Protein 5K9H (pdb70)

InterPro domains:
  IPR000421 Coagulation factor 5/8, C-terminal domain [PF00754] (444-526)
  IPR000933 Glycoside hydrolase, family 29 [PTHR10030] (2-418)
  IPR000933 Glycoside hydrolase, family 29 [SM00812] (6-312)
  IPR008979 Galactose-binding-like domain superfamily [SSF49785] (318-402)
  IPR008979 Galactose-binding-like domain superfamily [SSF49785] (441-528)
  IPR017853 Glycoside hydrolase superfamily [SSF51445] (1-301)
  IPR057739 Glycoside hydrolase family 29, N-terminal [PF01120] (7-293)

Solvent-accessible surface area: 22220 Å² total; per-residue (Å²): 92,69,12,46,30,67,10,81,102,42,12,20,75,3,1,91,13,26,8,0,0,2,0,7,0,1,0,0,4,48,51,77,98,61,111,1,69,0,80,24,74,26,109,65,0,89,12,100,44,31,51,3,89,25,0,0,102,9,0,94,78,0,9,5,102,0,0,0,0,0,0,0,7,2,0,1,0,0,1,4,50,0,78,110,20,131,23,0,0,85,72,4,47,17,116,124,12,174,4,21,0,0,98,48,0,13,77,7,1,101,85,19,66,14,76,10,0,0,0,0,0,2,1,1,17,22,31,86,20,1,29,58,106,63,0,4,55,17,5,35,51,0,0,117,24,0,3,78,74,17,50,123,2,18,0,0,9,0,27,34,39,62,36,15,60,0,77,2,37,40,50,84,84,107,49,105,44,78,89,95,82,27,18,84,5,87,108,1,25,63,21,0,105,102,47,11,86,79,1,7,0,5,11,36,35,23,48,35,8,26,1,4,57,0,9,32,82,55,2,39,0,0,45,32,0,12,0,1,2,60,110,108,59,86,47,103,130,109,46,14,14,47,7,43,65,93,4,90,26,15,3,0,0,0,0,2,1,3,0,1,76,6,44,1,21,5,96,37,6,24,34,20,6,37,3,1,24,39,0,2,25,2,14,12,45,0,0,0,14,2,1,0,0,0,0,0,0,0,0,10,50,59,0,83,2,37,83,53,0,18,82,23,0,71,9,0,104,129,6,23,44,65,4,44,143,77,20,51,12,139,161,19,161,69,112,94,78,79,79,65,15,35,0,31,17,67,112,86,11,59,0,10,31,0,7,0,15,4,44,8,113,84,1,3,7,0,68,54,0,54,0,16,0,27,49,147,62,106,88,40,114,17,80,2,59,60,12,107,104,57,42,5,1,31,2,0,0,15,29,3,4,0,10,9,105,70,23,86,1,41,54,0,42,3,11,13,74,67,40,59,45,122,43,73,55,92,89,32,0,0,5,81,4,59,134,65,61,80,122,39,105,65,1,28,46,70,84,10,22,80,54,56,39,63,60,110,58,60,77,8,12,21,18,46,57,90,79,71,37,40,18,53,20,28,36,10,24,2,14,112,81,67,57,48,0,4,3,39,16,30,18,13,42,37,5,113,59,176,73,40,91,38,158,37,22,69,50,91,17,49,102,12,82,96,57,29,96,91,25,84,6,69,46,155,92,28,60,12,20,24,26,23,21,69,7,80,67,22,70,104,47,90,61,12,10,20,1,6,1,51,41,46,101,100

Organism: NCBI:txid32644

Foldseek 3Di:
DFFFAFADPLRVVVLVQQAAAEEEDDLCLQVQDLDDQQPRDLQLQAAQAAALLQVLVLRVLLSHQAYEYECAEQSGEGQAPAPQDPNYLCPYPHVDSPDHPLQRNLVSCVVNNHAYAYEYELRHQHAQQNQHVVVLVVSLSVVLVSLAPRPAHAEYHYDPDDDQFHCNNNPRGGHDHDSAPRNPCVVSVVSCCVSHVSHWYEDPDYQDTQAYEQLDQLQAAALAAFQAAARDDDDDNCCSRRNDPNHNHRHGYAGHYEQWNGQADHPLGLLPRFFLVLVVLSSCRASQRQHHYHYYFYAHSNNHGDVLNSLRSNLNSVLVCQFAVDFLLPCFDWDDDDQKIKTFSVAFAKFFKKKWAFPSSNHWKFFFKWKWFQAPNRTDTAAAPSDDPDRSGTTAYGMHMGGGPIGGGRMMMMGRPGISDPTHTPDIGTGHRDDDDPPRPSRSDAQCSPWPWDAPFQFKIKTFDDDKFWFFWKKFFQADVDRAFGFFWKWKFFAAPPPRDGTFATGTDPPCPVPRDMDITGGHTDTGGMMMMGRPDGVHYGHHHTNHMHTDGD

Structure (mmCIF, N/CA/C/O backbone):
data_5K9H
#
_entry.id   5K9H
#
_cell.length_a   65.671
_cell.length_b   78.308
_cell.length_c   134.529
_cell.angle_alpha   90.000
_cell.angle_beta   90.000
_cell.angle_gamma   90.000
#
_symmetry.space_group_name_H-M   'P 21 21 21'
#
loop_
_entity.id
_entity.type
_entity.pdbx_description
1 polymer 0940_GH29
2 non-polymer GLYCEROL
3 non-polymer 'THIOCYANATE ION'
4 non-polymer 'SODIUM ION'
5 water water
#
loop_
_atom_site.group_PDB
_atom_site.id
_atom_site.type_symbol
_atom_site.label_atom_id
_atom_site.label_alt_id
_atom_site.label_comp_id
_atom_site.label_asym_id
_atom_site.label_entity_id
_atom_site.label_seq_id
_atom_site.pdbx_PDB_ins_code
_atom_site.Cartn_x
_atom_site.Cartn_y
_atom_site.Cartn_z
_atom_site.occupancy
_atom_site.B_iso_or_equiv
_atom_site.auth_seq_id
_atom_site.auth_comp_id
_atom_site.auth_asym_id
_atom_site.auth_atom_id
_atom_site.pdbx_PDB_model_num
ATOM 1 N N . GLU A 1 33 ? 29.162 46.247 73.078 1.00 43.39 4 GLU A N 1
ATOM 2 C CA . GLU A 1 33 ? 29.640 46.011 71.724 1.00 41.95 4 GLU A CA 1
ATOM 3 C C . GLU A 1 33 ? 30.562 44.775 71.596 1.00 46.70 4 GLU A C 1
ATOM 4 O O . GLU A 1 33 ? 31.382 44.727 70.682 1.00 51.37 4 GLU A O 1
ATOM 5 N N . PRO A 1 34 ? 30.396 43.751 72.466 1.00 47.60 5 PRO A N 1
ATOM 6 C CA . PRO A 1 34 ? 31.480 42.780 72.668 1.00 39.64 5 PRO A CA 1
ATOM 7 C C . PRO A 1 34 ? 31.591 41.659 71.614 1.00 45.15 5 PRO A C 1
ATOM 8 O O . PRO A 1 34 ? 30.775 41.568 70.682 1.00 47.60 5 PRO A O 1
ATOM 10 N N . CYS A 1 35 ? 32.621 40.819 71.773 1.00 44.30 6 CYS A N 1
ATOM 11 C CA . CYS A 1 35 ? 32.955 39.769 70.796 1.00 34.03 6 CYS A CA 1
ATOM 12 C C . CYS A 1 35 ? 33.844 38.638 71.377 1.00 38.03 6 CYS A C 1
ATOM 13 O O . CYS A 1 35 ? 35.082 38.704 71.351 1.00 27.06 6 CYS A O 1
ATOM 16 N N . GLY A 1 36 ? 33.208 37.585 71.878 1.00 29.26 7 GLY A N 1
ATOM 17 C CA . GLY A 1 36 ? 33.930 36.558 72.609 1.00 24.35 7 GLY A CA 1
ATOM 18 C C . GLY A 1 36 ? 34.066 36.977 74.060 1.00 18.92 7 GLY A C 1
ATOM 19 O O . GLY A 1 36 ? 33.522 38.008 74.463 1.00 18.95 7 GLY A O 1
ATOM 20 N N . PRO A 1 37 ? 34.799 36.188 74.857 1.00 20.29 8 PRO A N 1
ATOM 21 C CA . PRO A 1 37 ? 34.893 36.506 76.290 1.00 16.49 8 PRO A CA 1
ATOM 22 C C . PRO A 1 37 ? 35.531 37.875 76.533 1.00 16.61 8 PRO A C 1
ATOM 23 O O . PRO A 1 37 ? 36.318 38.343 75.703 1.00 16.94 8 PRO A O 1
ATOM 27 N N . VAL A 1 38 ? 35.177 38.514 77.645 1.00 13.93 9 VAL A N 1
ATOM 28 C CA . VAL A 1 38 ? 35.712 39.826 77.976 1.00 16.74 9 VAL A CA 1
ATOM 29 C C . VAL A 1 38 ? 36.282 39.779 79.381 1.00 15.52 9 VAL A C 1
ATOM 30 O O . VAL A 1 38 ? 35.794 39.027 80.217 1.00 18.90 9 VAL A O 1
ATOM 34 N N . PRO A 1 39 ? 37.329 40.574 79.640 1.00 15.70 10 PRO A N 1
ATOM 35 C CA . PRO A 1 39 ? 37.935 40.614 80.975 1.00 16.57 10 PRO A CA 1
ATOM 36 C C . PRO A 1 39 ? 37.052 41.339 81.975 1.00 18.00 10 PRO A C 1
ATOM 37 O O . PRO A 1 39 ? 36.267 42.193 81.584 1.00 16.24 10 PRO A O 1
ATOM 41 N N . THR A 1 40 ? 37.192 40.996 83.250 1.00 17.77 11 THR A N 1
ATOM 42 C CA . THR A 1 40 ? 36.543 41.741 84.316 1.00 13.95 11 THR A CA 1
ATOM 43 C C . THR A 1 40 ? 37.319 43.024 84.528 1.00 15.87 11 THR A C 1
ATOM 44 O O . THR A 1 40 ? 38.431 43.201 84.008 1.00 11.32 11 THR A O 1
ATOM 48 N N . GLU A 1 41 ? 36.732 43.930 85.297 1.00 18.47 12 GLU A N 1
ATOM 49 C CA . GLU A 1 41 ? 37.416 45.154 85.673 1.00 17.63 12 GLU A CA 1
ATOM 50 C C . GLU A 1 41 ? 38.738 44.841 86.394 1.00 13.57 12 GLU A C 1
ATOM 51 O O . GLU A 1 41 ? 39.746 45.516 86.167 1.00 16.51 12 GLU A O 1
ATOM 57 N N . ASN A 1 42 ? 38.735 43.821 87.255 1.00 14.25 13 ASN A N 1
ATOM 58 C CA . ASN A 1 42 ? 39.960 43.408 87.944 1.00 16.09 13 ASN A CA 1
ATOM 59 C C . ASN A 1 42 ? 41.038 43.014 86.941 1.00 12.23 13 ASN A C 1
ATOM 60 O O . ASN A 1 42 ? 42.230 43.331 87.113 1.00 13.53 13 ASN A O 1
ATOM 65 N N . GLN A 1 43 ? 40.609 42.301 85.905 1.00 11.71 14 GLN A N 1
ATOM 66 C CA . GLN A 1 43 ? 41.521 41.753 84.912 1.00 13.16 14 GLN A CA 1
ATOM 67 C C . GLN A 1 43 ? 42.060 42.859 84.016 1.00 13.87 14 GLN A C 1
ATOM 68 O O . GLN A 1 43 ? 43.194 42.780 83.529 1.00 11.37 14 GLN A O 1
ATOM 74 N N . LEU A 1 44 ? 41.259 43.900 83.807 1.00 13.50 15 LEU A N 1
ATOM 75 C CA . LEU A 1 44 ? 41.743 45.052 83.058 1.00 15.65 15 LEU A CA 1
ATOM 76 C C . LEU A 1 44 ? 42.803 45.814 83.852 1.00 12.41 15 LEU A C 1
ATOM 77 O O . LEU A 1 44 ? 43.831 46.218 83.305 1.00 11.29 15 LEU A O 1
ATOM 82 N N . ARG A 1 45 ? 42.563 46.021 85.141 1.00 11.99 16 ARG A N 1
ATOM 83 C CA . ARG A 1 45 ? 43.532 46.778 85.928 1.00 13.90 16 ARG A CA 1
ATOM 84 C C . ARG A 1 45 ? 44.844 46.005 86.099 1.00 12.02 16 ARG A C 1
ATOM 85 O O . ARG A 1 45 ? 45.930 46.592 86.105 1.00 11.93 16 ARG A O 1
ATOM 88 N N . TRP A 1 46 ? 44.737 44.691 86.247 1.00 11.93 17 TRP A N 1
ATOM 89 C CA . TRP A 1 46 ? 45.907 43.830 86.365 1.00 9.71 17 TRP A CA 1
ATOM 90 C C . TRP A 1 46 ? 46.738 43.968 85.103 1.00 11.47 17 TRP A C 1
ATOM 91 O O . TRP A 1 46 ? 47.946 44.195 85.160 1.00 9.39 17 TRP A O 1
ATOM 102 N N . GLN A 1 47 ? 46.071 43.864 83.958 1.00 10.60 18 GLN A N 1
ATOM 103 C CA . GLN A 1 47 ? 46.746 43.919 82.672 1.00 13.13 18 GLN A CA 1
ATOM 104 C C . GLN A 1 47 ? 47.511 45.233 82.548 1.00 12.26 18 GLN A C 1
ATOM 105 O O . GLN A 1 47 ? 48.648 45.265 82.040 1.00 10.24 18 GLN A O 1
ATOM 111 N N . ASP A 1 48 ? 46.894 46.320 83.019 1.00 12.96 19 ASP A N 1
ATOM 112 C CA . ASP A 1 48 ? 47.517 47.646 82.911 1.00 14.22 19 ASP A CA 1
ATOM 113 C C . ASP A 1 48 ? 48.698 47.844 83.866 1.00 13.61 19 ASP A C 1
ATOM 114 O O . ASP A 1 48 ? 49.413 48.843 83.766 1.00 13.79 19 ASP A O 1
ATOM 119 N N . MET A 1 49 ? 48.915 46.907 84.789 1.00 13.44 20 MET A N 1
ATOM 120 C CA . MET A 1 49 ? 50.109 46.979 85.640 1.00 10.83 20 MET A CA 1
ATOM 121 C C . MET A 1 49 ? 51.371 46.781 84.789 1.00 10.51 20 MET A C 1
ATOM 122 O O . MET A 1 49 ? 52.450 47.281 85.117 1.00 9.79 20 MET A O 1
ATOM 127 N N . GLU A 1 50 ? 51.218 46.023 83.703 1.00 10.35 21 GLU A N 1
ATOM 128 C CA . GLU A 1 50 ? 52.293 45.748 82.745 1.00 8.89 21 GLU A CA 1
ATOM 129 C C . GLU A 1 50 ? 53.460 44.915 83.282 1.00 10.67 21 GLU A C 1
ATOM 130 O O . GLU A 1 50 ? 53.702 43.819 82.769 1.00 10.50 21 GLU A O 1
ATOM 136 N N . MET A 1 51 ? 54.186 45.426 84.278 1.00 7.43 22 MET A N 1
ATOM 137 C CA . MET A 1 51 ? 55.238 44.644 84.935 1.00 8.04 22 MET A CA 1
ATOM 138 C C . MET A 1 51 ? 55.091 44.742 86.450 1.00 7.52 22 MET A C 1
ATOM 139 O O . MET A 1 51 ? 54.759 45.806 86.989 1.00 5.60 22 MET A O 1
ATOM 144 N N . TYR A 1 52 ? 55.354 43.642 87.147 1.00 7.71 23 TYR A N 1
ATOM 145 C CA . TYR A 1 52 ? 55.451 43.674 88.613 1.00 6.21 23 TYR A CA 1
ATOM 146 C C . TYR A 1 52 ? 56.466 42.630 89.035 1.00 5.94 23 TYR A C 1
ATOM 147 O O . TYR A 1 52 ? 56.816 41.719 88.252 1.00 5.95 23 TYR A O 1
ATOM 156 N N . ALA A 1 53 ? 56.972 42.764 90.253 1.00 5.29 24 ALA A N 1
ATOM 157 C CA . ALA A 1 53 ? 58.068 41.914 90.695 1.00 6.40 24 ALA A CA 1
ATOM 158 C C . ALA A 1 53 ? 57.591 40.645 91.398 1.00 6.00 24 ALA A C 1
ATOM 159 O O . ALA A 1 53 ? 56.522 40.623 92.017 1.00 4.60 24 ALA A O 1
ATOM 161 N N . PHE A 1 54 ? 58.416 39.603 91.312 1.00 4.25 25 PHE A N 1
ATOM 162 C CA . PHE A 1 54 ? 58.310 38.429 92.160 1.00 6.08 25 PHE A CA 1
ATOM 163 C C . PHE A 1 54 ? 59.452 38.626 93.158 1.00 5.79 25 PHE A C 1
ATOM 164 O O . PHE A 1 54 ? 60.489 39.211 92.813 1.00 3.61 25 PHE A O 1
ATOM 172 N N . ILE A 1 55 ? 59.295 38.126 94.374 1.00 4.79 26 ILE A N 1
ATOM 173 C CA . ILE A 1 55 ? 60.408 38.101 95.315 1.00 3.52 26 ILE A CA 1
ATOM 174 C C . ILE A 1 55 ? 60.451 36.761 96.016 1.00 4.14 26 ILE A C 1
ATOM 175 O O . ILE A 1 55 ? 59.497 36.384 96.701 1.00 4.54 26 ILE A O 1
ATOM 180 N N . HIS A 1 56 ? 61.559 36.039 95.843 1.00 3.54 27 HIS A N 1
ATOM 181 C CA . HIS A 1 56 ? 61.741 34.740 96.482 1.00 5.59 27 HIS A CA 1
ATOM 182 C C . HIS A 1 56 ? 62.750 34.832 97.630 1.00 7.60 27 HIS A C 1
ATOM 183 O O . HIS A 1 56 ? 63.892 35.296 97.448 1.00 5.32 27 HIS A O 1
ATOM 190 N N . TYR A 1 57 ? 62.332 34.357 98.801 1.00 7.55 28 TYR A N 1
ATOM 191 C CA . TYR A 1 57 ? 63.138 34.412 100.009 1.00 6.65 28 TYR A CA 1
ATOM 192 C C . TYR A 1 57 ? 62.593 33.330 100.902 1.00 8.57 28 TYR A C 1
ATOM 193 O O . TYR A 1 57 ? 61.415 33.359 101.243 1.00 5.59 28 TYR A O 1
ATOM 202 N N . SER A 1 58 ? 63.423 32.368 101.294 1.00 9.95 29 SER A N 1
ATOM 203 C CA . SER A 1 58 ? 62.961 31.350 102.254 1.00 9.28 29 SER A CA 1
ATOM 204 C C . SER A 1 58 ? 64.179 30.772 102.968 1.00 6.05 29 SER A C 1
ATOM 205 O O . SER A 1 58 ? 65.271 31.328 102.862 1.00 7.65 29 SER A O 1
ATOM 208 N N . LEU A 1 59 ? 64.017 29.678 103.704 1.00 7.67 30 LEU A N 1
ATOM 209 C CA . LEU A 1 59 ? 65.171 29.083 104.383 1.00 7.20 30 LEU A CA 1
ATOM 210 C C . LEU A 1 59 ? 66.233 28.602 103.386 1.00 8.29 30 LEU A C 1
ATOM 211 O O . LEU A 1 59 ? 67.442 28.634 103.680 1.00 9.71 30 LEU A O 1
ATOM 216 N N . ASN A 1 60 ? 65.810 28.173 102.200 1.00 5.10 31 ASN A N 1
ATOM 217 C CA . ASN A 1 60 ? 66.784 27.693 101.225 1.00 8.42 31 ASN A CA 1
ATOM 218 C C . ASN A 1 60 ? 67.617 28.815 100.611 1.00 9.54 31 ASN A C 1
ATOM 219 O O . ASN A 1 60 ? 68.568 28.557 99.869 1.00 7.99 31 ASN A O 1
ATOM 224 N N . THR A 1 61 ? 67.264 30.063 100.917 1.00 9.07 32 THR A N 1
ATOM 225 C CA . THR A 1 61 ? 68.151 31.177 100.607 1.00 9.58 32 THR A CA 1
ATOM 226 C C . THR A 1 61 ? 69.450 30.949 101.371 1.00 9.98 32 THR A C 1
ATOM 227 O O . THR A 1 61 ? 70.540 31.335 100.914 1.00 7.58 32 THR A O 1
ATOM 231 N N . TYR A 1 62 ? 69.341 30.313 102.534 1.00 9.08 33 TYR A N 1
ATOM 232 C CA . TYR A 1 62 ? 70.529 30.115 103.379 1.00 10.49 33 TYR A CA 1
ATOM 233 C C . TYR A 1 62 ? 71.249 28.787 103.132 1.00 15.36 33 TYR A C 1
ATOM 234 O O . TYR A 1 62 ? 72.308 28.541 103.713 1.00 14.98 33 TYR A O 1
ATOM 243 N N . THR A 1 63 ? 70.697 27.948 102.257 1.00 11.49 34 THR A N 1
ATOM 244 C CA . THR A 1 63 ? 71.309 26.650 101.983 1.00 11.46 34 THR A CA 1
ATOM 245 C C . THR A 1 63 ? 71.750 26.562 100.532 1.00 15.35 34 THR A C 1
ATOM 246 O O . THR A 1 63 ? 72.223 25.512 100.086 1.00 15.46 34 THR A O 1
ATOM 250 N N . ASP A 1 64 ? 71.577 27.662 99.798 1.00 13.27 35 ASP A N 1
ATOM 251 C CA . ASP A 1 64 ? 72.067 27.764 98.429 1.00 11.63 35 ASP A CA 1
ATOM 252 C C . ASP A 1 64 ? 71.345 26.776 97.505 1.00 15.12 35 ASP A C 1
ATOM 253 O O . ASP A 1 64 ? 71.922 26.260 96.556 1.00 13.80 35 ASP A O 1
ATOM 258 N N . GLU A 1 65 ? 70.070 26.521 97.781 1.00 10.50 36 GLU A N 1
ATOM 259 C CA . GLU A 1 65 ? 69.303 25.582 96.963 1.00 12.87 36 GLU A CA 1
ATOM 260 C C . GLU A 1 65 ? 68.053 26.239 96.399 1.00 13.00 36 GLU A C 1
ATOM 261 O O . GLU A 1 65 ? 67.463 27.102 97.059 1.00 11.94 36 GLU A O 1
ATOM 267 N N . GLU A 1 66 ? 67.644 25.815 95.199 1.00 10.62 37 GLU A N 1
ATOM 268 C CA . GLU A 1 66 ? 66.389 26.273 94.585 1.00 11.00 37 GLU A CA 1
ATOM 269 C C . GLU A 1 66 ? 65.135 25.783 95.317 1.00 12.37 37 GLU A C 1
ATOM 270 O O . GLU A 1 66 ? 64.095 26.465 95.294 1.00 10.78 37 GLU A O 1
ATOM 276 N N . TRP A 1 67 ? 65.212 24.602 95.940 1.00 10.01 38 TRP A N 1
ATOM 277 C CA . TRP A 1 67 ? 64.119 24.139 96.804 1.00 12.88 38 TRP A CA 1
ATOM 278 C C . TRP A 1 67 ? 64.675 23.778 98.173 1.00 13.51 38 TRP A C 1
ATOM 279 O O . TRP A 1 67 ? 65.832 23.361 98.283 1.00 15.16 38 TRP A O 1
ATOM 290 N N . GLY A 1 68 ? 63.859 23.943 99.209 1.00 11.73 39 GLY A N 1
ATOM 291 C CA . GLY A 1 68 ? 64.204 23.489 100.546 1.00 9.32 39 GLY A CA 1
ATOM 292 C C . GLY A 1 68 ? 63.495 22.164 100.741 1.00 10.10 39 GLY A C 1
ATOM 293 O O . GLY A 1 68 ? 62.469 21.922 100.105 1.00 7.55 39 GLY A O 1
ATOM 294 N N . TYR A 1 69 ? 64.029 21.294 101.589 1.00 9.95 40 TYR A N 1
ATOM 295 C CA . TYR A 1 69 ? 63.490 19.936 101.690 1.00 7.32 40 TYR A CA 1
ATOM 296 C C . TYR A 1 69 ? 62.362 19.844 102.732 1.00 9.24 40 TYR A C 1
ATOM 297 O O . TYR A 1 69 ? 61.560 18.896 102.723 1.00 9.88 40 TYR A O 1
ATOM 306 N N . GLY A 1 70 ? 62.293 20.832 103.623 1.00 8.99 41 GLY A N 1
ATOM 307 C CA . GLY A 1 70 ? 61.241 20.873 104.614 1.00 6.82 41 GLY A CA 1
ATOM 308 C C . GLY A 1 70 ? 61.738 20.739 106.041 1.00 7.19 41 GLY A C 1
ATOM 309 O O . GLY A 1 70 ? 60.969 20.907 106.980 1.00 8.85 41 GLY A O 1
ATOM 310 N N . ASN A 1 71 ? 63.016 20.425 106.215 1.00 10.21 42 ASN A N 1
ATOM 311 C CA . ASN A 1 71 ? 63.568 20.339 107.559 1.00 8.72 42 ASN A CA 1
ATOM 312 C C . ASN A 1 71 ? 64.689 21.352 107.793 1.00 9.64 42 ASN A C 1
ATOM 313 O O . ASN A 1 71 ? 65.430 21.233 108.759 1.00 13.20 42 ASN A O 1
ATOM 318 N N . GLU A 1 72 ? 64.840 22.321 106.892 1.00 10.12 43 GLU A N 1
ATOM 319 C CA . GLU A 1 72 ? 65.787 23.415 107.115 1.00 9.64 43 GLU A CA 1
ATOM 320 C C . GLU A 1 72 ? 65.527 24.062 108.477 1.00 9.32 43 GLU A C 1
ATOM 321 O O . GLU A 1 72 ? 64.379 24.216 108.885 1.00 11.66 43 GLU A O 1
ATOM 327 N N . ASP A 1 73 ? 66.593 24.438 109.176 1.00 12.76 44 ASP A N 1
ATOM 328 C CA . ASP A 1 73 ? 66.472 24.963 110.532 1.00 15.77 44 ASP A CA 1
ATOM 329 C C . ASP A 1 73 ? 66.063 26.435 110.509 1.00 12.26 44 ASP A C 1
ATOM 330 O O . ASP A 1 73 ? 66.743 27.250 109.891 1.00 13.18 44 ASP A O 1
ATOM 335 N N . PRO A 1 74 ? 64.968 26.786 111.202 1.00 10.48 45 PRO A N 1
ATOM 336 C CA . PRO A 1 74 ? 64.545 28.190 111.268 1.00 12.91 45 PRO A CA 1
ATOM 337 C C . PRO A 1 74 ? 65.647 29.101 111.826 1.00 15.99 45 PRO A C 1
ATOM 338 O O . PRO A 1 74 ? 65.608 30.303 111.569 1.00 14.45 45 PRO A O 1
ATOM 342 N N . GLN A 1 75 ? 66.618 28.549 112.556 1.00 15.75 46 GLN A N 1
ATOM 343 C CA . GLN A 1 75 ? 67.739 29.355 113.042 1.00 16.81 46 GLN A CA 1
ATOM 344 C C . GLN A 1 75 ? 68.563 29.956 111.906 1.00 15.04 46 GLN A C 1
ATOM 345 O O . GLN A 1 75 ? 69.310 30.927 112.119 1.00 14.76 46 GLN A O 1
ATOM 351 N N . LEU A 1 76 ? 68.438 29.384 110.709 1.00 11.00 47 LEU A N 1
ATOM 352 C CA . LEU A 1 76 ? 69.149 29.912 109.554 1.00 13.18 47 LEU A CA 1
ATOM 353 C C . LEU A 1 76 ? 68.648 31.304 109.240 1.00 11.93 47 LEU A C 1
ATOM 354 O O . LEU A 1 76 ? 69.386 32.119 108.691 1.00 11.98 47 LEU A O 1
ATOM 359 N N . PHE A 1 77 ? 67.389 31.581 109.574 1.00 12.80 48 PHE A N 1
ATOM 360 C CA . PHE A 1 77 ? 66.819 32.864 109.196 1.00 10.94 48 PHE A CA 1
ATOM 361 C C . PHE A 1 77 ? 67.351 33.974 110.093 1.00 11.65 48 PHE A C 1
ATOM 362 O O . PHE A 1 77 ? 66.752 34.328 111.111 1.00 9.47 48 PHE A O 1
ATOM 370 N N . ASN A 1 78 ? 68.485 34.532 109.699 1.00 11.60 49 ASN A N 1
ATOM 371 C CA . ASN A 1 78 ? 69.149 35.504 110.541 1.00 12.57 49 ASN A CA 1
ATOM 372 C C . ASN A 1 78 ? 69.855 36.577 109.719 1.00 11.93 49 ASN A C 1
ATOM 373 O O . ASN A 1 78 ? 71.066 36.741 109.837 1.00 14.27 49 ASN A O 1
ATOM 378 N N . PRO A 1 79 ? 69.104 37.310 108.871 1.00 10.39 50 PRO A N 1
ATOM 379 C CA . PRO A 1 79 ? 69.793 38.300 108.039 1.00 13.88 50 PRO A CA 1
ATOM 380 C C . PRO A 1 79 ? 70.394 39.428 108.879 1.00 14.37 50 PRO A C 1
ATOM 381 O O . PRO A 1 79 ? 69.808 39.842 109.892 1.00 13.61 50 PRO A O 1
ATOM 385 N N . SER A 1 80 ? 71.548 39.929 108.457 1.00 14.67 51 SER A N 1
ATOM 386 C CA . SER A 1 80 ? 72.191 41.031 109.173 1.00 16.20 51 SER A CA 1
ATOM 387 C C . SER A 1 80 ? 71.531 42.367 108.852 1.00 20.73 51 SER A C 1
ATOM 388 O O . SER A 1 80 ? 71.577 43.300 109.660 1.00 18.90 51 SER A O 1
ATOM 391 N N . SER A 1 81 ? 70.905 42.471 107.680 1.00 17.39 52 SER A N 1
ATOM 392 C CA . SER A 1 81 ? 70.508 43.788 107.207 1.00 15.73 52 SER A CA 1
ATOM 393 C C . SER A 1 81 ? 69.164 43.822 106.515 1.00 15.53 52 SER A C 1
ATOM 394 O O . SER A 1 81 ? 69.022 44.547 105.526 1.00 14.61 52 SER A O 1
ATOM 397 N N . LEU A 1 82 ? 68.180 43.074 107.022 1.00 15.00 53 LEU A N 1
ATOM 398 C CA . LEU A 1 82 ? 66.882 43.018 106.355 1.00 11.93 53 LEU A CA 1
ATOM 399 C C . LEU A 1 82 ? 66.230 44.398 106.293 1.00 18.15 53 LEU A C 1
ATOM 400 O O . LEU A 1 82 ? 66.232 45.150 107.282 1.00 19.23 53 LEU A O 1
ATOM 405 N N . ASP A 1 83 ? 65.686 44.729 105.122 1.00 16.64 54 ASP A N 1
ATOM 406 C CA . ASP A 1 83 ? 64.980 45.994 104.927 1.00 13.33 54 ASP A CA 1
ATOM 407 C C . ASP A 1 83 ? 64.008 45.858 103.758 1.00 10.61 54 ASP A C 1
ATOM 408 O O . ASP A 1 83 ? 64.407 45.962 102.592 1.00 8.45 54 ASP A O 1
ATOM 413 N N . CYS A 1 84 ? 62.728 45.662 104.067 1.00 9.68 55 CYS A N 1
ATOM 414 C CA . CYS A 1 84 ? 61.724 45.531 103.020 1.00 8.88 55 CYS A CA 1
ATOM 415 C C . CYS A 1 84 ? 61.545 46.820 102.231 1.00 10.83 55 CYS A C 1
ATOM 416 O O . CYS A 1 84 ? 61.132 46.780 101.070 1.00 7.19 55 CYS A O 1
ATOM 419 N N . ARG A 1 85 ? 61.884 47.956 102.838 1.00 10.56 56 ARG A N 1
ATOM 420 C CA . ARG A 1 85 ? 61.850 49.221 102.113 1.00 8.57 56 ARG A CA 1
ATOM 421 C C . ARG A 1 85 ? 62.876 49.208 100.976 1.00 8.04 56 ARG A C 1
ATOM 422 O O . ARG A 1 85 ? 62.626 49.762 99.904 1.00 9.71 56 ARG A O 1
ATOM 430 N N . GLN A 1 86 ? 64.031 48.588 101.192 1.00 8.12 57 GLN A N 1
ATOM 431 C CA . GLN A 1 86 ? 64.991 48.450 100.093 1.00 7.45 57 GLN A CA 1
ATOM 432 C C . GLN A 1 86 ? 64.414 47.587 98.971 1.00 7.50 57 GLN A C 1
ATOM 433 O O . GLN A 1 86 ? 64.645 47.869 97.795 1.00 10.07 57 GLN A O 1
ATOM 439 N N . TRP A 1 87 ? 63.664 46.540 99.319 1.00 7.53 58 TRP A N 1
ATOM 440 C CA . TRP A 1 87 ? 63.126 45.654 98.287 1.00 6.59 58 TRP A CA 1
ATOM 441 C C . TRP A 1 87 ? 62.150 46.425 97.437 1.00 6.31 58 TRP A C 1
ATOM 442 O O . TRP A 1 87 ? 62.172 46.330 96.208 1.00 4.43 58 TRP A O 1
ATOM 453 N N . ALA A 1 88 ? 61.283 47.196 98.101 1.00 7.83 59 ALA A N 1
ATOM 454 C CA . ALA A 1 88 ? 60.271 47.969 97.403 1.00 5.71 59 ALA A CA 1
ATOM 455 C C . ALA A 1 88 ? 60.920 49.040 96.525 1.00 8.25 59 ALA A C 1
ATOM 456 O O . ALA A 1 88 ? 60.526 49.225 95.371 1.00 9.27 59 ALA A O 1
ATOM 458 N N . ARG A 1 89 ? 61.906 49.747 97.068 1.00 6.46 60 ARG A N 1
ATOM 459 C CA . ARG A 1 89 ? 62.601 50.776 96.299 1.00 7.12 60 ARG A CA 1
ATOM 460 C C . ARG A 1 89 ? 63.256 50.185 95.065 1.00 8.67 60 ARG A C 1
ATOM 461 O O . ARG A 1 89 ? 63.119 50.719 93.960 1.00 8.92 60 ARG A O 1
ATOM 469 N N . VAL A 1 90 ? 63.976 49.082 95.245 1.00 6.33 61 VAL A N 1
ATOM 470 C CA . VAL A 1 90 ? 64.639 48.451 94.109 1.00 8.05 61 VAL A CA 1
ATOM 471 C C . VAL A 1 90 ? 63.634 48.063 93.046 1.00 5.75 61 VAL A C 1
ATOM 472 O O . VAL A 1 90 ? 63.818 48.366 91.855 1.00 6.51 61 VAL A O 1
ATOM 476 N N . CYS A 1 91 ? 62.553 47.416 93.466 1.00 7.52 62 CYS A N 1
ATOM 477 C CA . CYS A 1 91 ? 61.537 46.999 92.507 1.00 7.78 62 CYS A CA 1
ATOM 478 C C . CYS A 1 91 ? 60.916 48.190 91.787 1.00 10.37 62 CYS A C 1
ATOM 479 O O . CYS A 1 91 ? 60.783 48.177 90.548 1.00 10.30 62 CYS A O 1
ATOM 482 N N . LYS A 1 92 ? 60.550 49.225 92.540 1.00 10.18 63 LYS A N 1
ATOM 483 C CA . LYS A 1 92 ? 59.945 50.415 91.934 1.00 8.49 63 LYS A CA 1
ATOM 484 C C . LYS A 1 92 ? 60.896 51.047 90.922 1.00 8.69 63 LYS A C 1
ATOM 485 O O . LYS A 1 92 ? 60.468 51.542 89.870 1.00 11.43 63 LYS A O 1
ATOM 491 N N . GLN A 1 93 ? 62.187 51.024 91.235 1.00 7.96 64 GLN A N 1
ATOM 492 C CA . GLN A 1 93 ? 63.197 51.633 90.367 1.00 9.28 64 GLN A CA 1
ATOM 493 C C . GLN A 1 93 ? 63.439 50.821 89.082 1.00 9.45 64 GLN A C 1
ATOM 494 O O . GLN A 1 93 ? 64.052 51.309 88.122 1.00 9.43 64 GLN A O 1
ATOM 500 N N . ALA A 1 94 ? 62.960 49.581 89.068 1.00 8.92 65 ALA A N 1
ATOM 501 C CA . ALA A 1 94 ? 63.024 48.756 87.869 1.00 9.35 65 ALA A CA 1
ATOM 502 C C . ALA A 1 94 ? 61.732 48.876 87.062 1.00 7.40 65 ALA A C 1
ATOM 503 O O . ALA A 1 94 ? 61.580 48.214 86.039 1.00 8.16 65 ALA A O 1
ATOM 505 N N . GLY A 1 95 ? 60.792 49.689 87.537 1.00 9.47 66 GLY A N 1
ATOM 506 C CA . GLY A 1 95 ? 59.535 49.891 86.832 1.00 6.09 66 GLY A CA 1
ATOM 507 C C . GLY A 1 95 ? 58.440 48.898 87.201 1.00 10.80 66 GLY A C 1
ATOM 508 O O . GLY A 1 95 ? 57.462 48.720 86.456 1.00 8.61 66 GLY A O 1
ATOM 509 N N . MET A 1 96 ? 58.581 48.249 88.349 1.00 6.69 67 MET A N 1
ATOM 510 C CA . MET A 1 96 ? 57.596 47.250 88.753 1.00 8.71 67 MET A CA 1
ATOM 511 C C . MET A 1 96 ? 56.448 47.976 89.423 1.00 9.48 67 MET A C 1
ATOM 512 O O . MET A 1 96 ? 56.680 48.964 90.136 1.00 10.4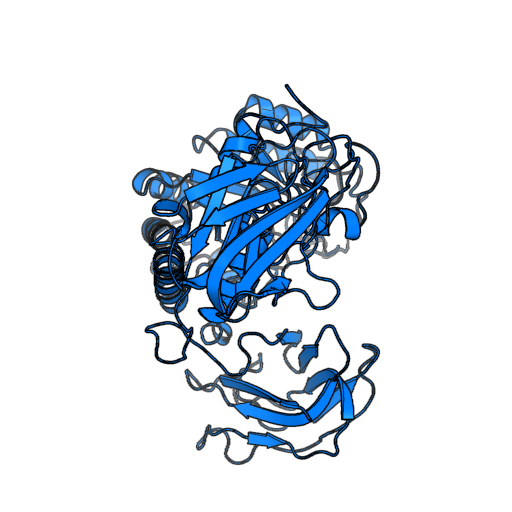9 67 MET A O 1
ATOM 517 N N . ARG A 1 97 ? 55.221 47.510 89.184 1.00 7.72 68 ARG A N 1
ATOM 518 C CA . ARG A 1 97 ? 54.018 48.128 89.759 1.00 9.82 68 ARG A CA 1
ATOM 519 C C . ARG A 1 97 ? 53.524 47.450 91.015 1.00 8.00 68 ARG A C 1
ATOM 520 O O . ARG A 1 97 ? 52.584 47.936 91.671 1.00 9.66 68 ARG A O 1
ATOM 528 N N . GLY A 1 98 ? 54.110 46.308 91.331 1.00 8.18 69 GLY A N 1
ATOM 529 C CA . GLY A 1 98 ? 53.761 45.619 92.554 1.00 7.20 69 GLY A CA 1
ATOM 530 C C . GLY A 1 98 ? 54.791 44.568 92.869 1.00 9.82 69 GLY A C 1
ATOM 531 O O . GLY A 1 98 ? 55.781 44.406 92.135 1.00 6.84 69 GLY A O 1
ATOM 532 N N . ILE A 1 99 ? 54.565 43.857 93.966 1.00 9.16 70 ILE A N 1
ATOM 533 C CA . ILE A 1 99 ? 55.436 42.765 94.360 1.00 6.38 70 ILE A CA 1
ATOM 534 C C . ILE A 1 99 ? 54.587 41.573 94.795 1.00 5.41 70 ILE A C 1
ATOM 535 O O . ILE A 1 99 ? 53.717 41.714 95.649 1.00 6.71 70 ILE A O 1
ATOM 540 N N . ILE A 1 100 ? 54.852 40.402 94.223 1.00 6.06 71 ILE A N 1
ATOM 541 C CA . ILE A 1 100 ? 54.292 39.157 94.738 1.00 5.25 71 ILE A CA 1
ATOM 542 C C . ILE A 1 100 ? 55.393 38.500 95.574 1.00 5.73 71 ILE A C 1
ATOM 543 O O . ILE A 1 100 ? 56.492 38.230 95.076 1.00 6.40 71 ILE A O 1
ATOM 548 N N . PHE A 1 101 ? 55.104 38.242 96.842 1.00 4.38 72 PHE A N 1
ATOM 549 C CA . PHE A 1 101 ? 56.106 37.747 97.757 1.00 5.29 72 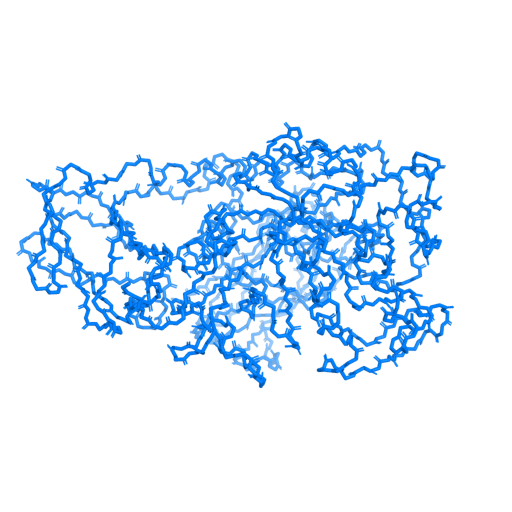PHE A CA 1
ATOM 550 C C . PHE A 1 101 ? 55.818 36.301 98.168 1.00 5.54 72 PHE A C 1
ATOM 551 O O . PHE A 1 101 ? 54.679 35.941 98.445 1.00 4.90 72 PHE A O 1
ATOM 559 N N . THR A 1 102 ? 56.860 35.478 98.222 1.00 6.20 73 THR A N 1
ATOM 560 C CA . THR A 1 102 ? 56.707 34.128 98.739 1.00 5.47 73 THR A CA 1
ATOM 561 C C . THR A 1 102 ? 56.508 34.217 100.255 1.00 7.44 73 THR A C 1
ATOM 562 O O . THR A 1 102 ? 57.479 34.293 101.026 1.00 6.91 73 THR A O 1
ATOM 566 N N . ALA A 1 103 ? 55.256 34.257 100.699 1.00 6.34 74 ALA A N 1
ATOM 567 C CA . ALA A 1 103 ? 54.991 34.174 102.139 1.00 6.87 74 ALA A CA 1
ATOM 568 C C . ALA A 1 103 ? 55.388 32.787 102.662 1.00 6.76 74 ALA A C 1
ATOM 569 O O . ALA A 1 103 ? 55.777 32.629 103.827 1.00 5.84 74 ALA A O 1
ATOM 571 N N . LYS A 1 104 ? 55.252 31.779 101.801 1.00 8.36 75 LYS A N 1
ATOM 572 C CA . LYS A 1 104 ? 55.669 30.426 102.145 1.00 6.80 75 LYS A CA 1
ATOM 573 C C . LYS A 1 104 ? 55.994 29.698 100.858 1.00 7.00 75 LYS A C 1
ATOM 574 O O . LYS A 1 104 ? 55.167 29.654 99.948 1.00 5.96 75 LYS A O 1
ATOM 580 N N . HIS A 1 105 ? 57.190 29.125 100.786 1.00 5.59 76 HIS A N 1
ATOM 581 C CA . HIS A 1 105 ? 57.610 28.388 99.602 1.00 7.70 76 HIS A CA 1
ATOM 582 C C . HIS A 1 105 ? 57.447 26.872 99.829 1.00 8.15 76 HIS A C 1
ATOM 583 O O . HIS A 1 105 ? 56.763 26.460 100.774 1.00 7.55 76 HIS A O 1
ATOM 590 N N . HIS A 1 106 ? 58.054 26.041 98.980 1.00 6.36 77 HIS A N 1
ATOM 591 C CA . HIS A 1 106 ? 57.799 24.597 99.050 1.00 8.11 77 HIS A CA 1
ATOM 592 C C . HIS A 1 106 ? 58.281 23.953 100.354 1.00 5.81 77 HIS A C 1
ATOM 593 O O . HIS A 1 106 ? 57.730 22.953 100.792 1.00 6.09 77 HIS A O 1
ATOM 600 N N . CYS A 1 107 ? 59.312 24.514 100.978 1.00 8.19 78 CYS A N 1
ATOM 601 C CA . CYS A 1 107 ? 59.847 23.914 102.203 1.00 8.26 78 CYS A CA 1
ATOM 602 C C . CYS A 1 107 ? 58.919 24.137 103.391 1.00 11.04 78 CYS A C 1
ATOM 603 O O . CYS A 1 107 ? 59.098 23.516 104.455 1.00 9.45 78 CYS A O 1
ATOM 606 N N . GLY A 1 108 ? 57.938 25.028 103.221 1.00 9.44 79 GLY A N 1
ATOM 607 C CA . GLY A 1 108 ? 56.906 25.222 104.227 1.00 6.17 79 GLY A CA 1
ATOM 608 C C . GLY A 1 108 ? 57.179 26.252 105.310 1.00 6.92 79 GLY A C 1
ATOM 609 O O . GLY A 1 108 ? 56.355 26.442 106.202 1.00 8.35 79 GLY A O 1
ATOM 610 N N . PHE A 1 109 ? 58.320 26.922 105.252 1.00 9.44 80 PHE A N 1
ATOM 611 C CA . PHE A 1 109 ? 58.673 27.890 106.293 1.00 8.02 80 PHE A CA 1
ATOM 612 C C . PHE A 1 109 ? 57.879 29.150 106.073 1.00 7.96 80 PHE A C 1
ATOM 613 O O . PHE A 1 109 ? 57.856 29.682 104.948 1.00 8.33 80 PHE A O 1
ATOM 621 N N . CYS A 1 110 ? 57.204 29.629 107.124 1.00 7.35 81 CYS A N 1
ATOM 622 C CA . CYS A 1 110 ? 56.324 30.779 106.952 1.00 7.52 81 CYS A CA 1
ATOM 623 C C . CYS A 1 110 ? 57.012 32.100 107.307 1.00 8.76 81 CYS A C 1
ATOM 624 O O . CYS A 1 110 ? 57.677 32.213 108.336 1.00 9.71 81 CYS A O 1
ATOM 627 N N . MET A 1 111 ? 56.851 33.095 106.444 1.00 7.91 82 MET A N 1
ATOM 628 C CA . MET A 1 111 ? 57.508 34.388 106.628 1.00 7.81 82 MET A CA 1
ATOM 629 C C . MET A 1 111 ? 56.723 35.335 107.527 1.00 7.54 82 MET A C 1
ATOM 630 O O . MET A 1 111 ? 57.125 36.482 107.735 1.00 6.60 82 MET A O 1
ATOM 635 N N . TRP A 1 112 ? 55.605 34.856 108.058 1.00 7.50 83 TRP A N 1
ATOM 636 C CA . TRP A 1 112 ? 54.801 35.664 108.963 1.00 9.28 83 TRP A CA 1
ATOM 637 C C . TRP A 1 112 ? 54.442 34.769 110.121 1.00 10.30 83 TRP A C 1
ATOM 638 O O . TRP A 1 112 ? 54.390 33.536 109.960 1.00 9.36 83 TRP A O 1
ATOM 649 N N . PRO A 1 113 ? 54.209 35.374 111.299 1.00 11.88 84 PRO A N 1
ATOM 650 C CA . PRO A 1 113 ? 53.910 34.591 112.496 1.00 11.33 84 PRO A CA 1
ATOM 651 C C . PRO A 1 113 ? 52.504 34.034 112.430 1.00 13.99 84 PRO A C 1
ATOM 652 O O . PRO A 1 113 ? 51.613 34.529 113.123 1.00 14.11 84 PRO A O 1
ATOM 656 N N . SER A 1 114 ? 52.298 33.030 111.588 1.00 9.97 85 SER A N 1
ATOM 657 C CA . SER A 1 114 ? 51.007 32.345 111.519 1.00 13.12 85 SER A CA 1
ATOM 658 C C . SER A 1 114 ? 50.582 31.775 112.872 1.00 10.44 85 SER A C 1
ATOM 659 O O . SER A 1 114 ? 51.413 31.380 113.679 1.00 9.69 85 SER A O 1
ATOM 662 N N . ALA A 1 115 ? 49.281 31.704 113.119 1.00 11.47 86 ALA A N 1
ATOM 663 C CA . ALA A 1 115 ? 48.811 31.035 114.327 1.00 9.73 86 ALA A CA 1
ATOM 664 C C . ALA A 1 115 ? 48.862 29.504 114.165 1.00 13.26 86 ALA A C 1
ATOM 665 O O . ALA A 1 115 ? 48.707 28.769 115.146 1.00 15.75 86 ALA A O 1
ATOM 667 N N . TYR A 1 116 ? 49.078 29.024 112.940 1.00 9.26 87 TYR A N 1
ATOM 668 C CA . TYR A 1 116 ? 48.860 27.607 112.647 1.00 10.93 87 TYR A CA 1
ATOM 669 C C . TYR A 1 116 ? 50.110 26.743 112.505 1.00 10.62 87 TYR A C 1
ATOM 670 O O . TYR A 1 116 ? 50.004 25.543 112.245 1.00 13.37 87 TYR A O 1
ATOM 679 N N . THR A 1 117 ? 51.292 27.332 112.668 1.00 12.14 88 THR A N 1
ATOM 680 C CA . THR A 1 117 ? 52.516 26.523 112.647 1.00 10.96 88 THR A CA 1
ATOM 681 C C . THR A 1 117 ? 53.581 27.111 113.554 1.00 10.17 88 THR A C 1
ATOM 682 O O . THR A 1 117 ? 53.525 28.284 113.904 1.00 11.37 88 THR A O 1
ATOM 686 N N . GLU A 1 118 ? 54.548 26.292 113.944 1.00 12.40 89 GLU A N 1
ATOM 687 C CA . GLU A 1 118 ? 55.751 26.833 114.557 1.00 15.90 89 GLU A CA 1
ATOM 688 C C . GLU A 1 118 ? 56.875 26.934 113.552 1.00 12.01 89 GLU A C 1
ATOM 689 O O . GLU A 1 118 ? 57.978 27.386 113.894 1.00 13.74 89 GLU A O 1
ATOM 695 N N . TYR A 1 119 ? 56.629 26.490 112.322 1.00 8.96 90 TYR A N 1
ATOM 696 C CA . TYR A 1 119 ? 57.706 26.506 111.335 1.00 8.60 90 TYR A CA 1
ATOM 697 C C . TYR A 1 119 ? 57.614 27.859 110.683 1.00 9.77 90 TYR A C 1
ATOM 698 O O . TYR A 1 119 ? 57.085 27.999 109.571 1.00 8.88 90 TYR A O 1
ATOM 707 N N . SER A 1 120 ? 58.108 28.866 111.392 1.00 8.27 91 SER A N 1
ATOM 708 C CA . SER A 1 120 ? 57.988 30.231 110.915 1.00 10.35 91 SER A CA 1
ATOM 709 C C . SER A 1 120 ? 58.962 31.147 111.626 1.00 11.27 91 SER A C 1
ATOM 710 O O . SER A 1 120 ? 59.756 30.712 112.490 1.00 9.57 91 SER A O 1
ATOM 713 N N . VAL A 1 121 ? 58.905 32.429 111.268 1.00 9.68 92 VAL A N 1
ATOM 714 C CA . VAL A 1 121 ? 59.805 33.398 111.876 1.00 10.64 92 VAL A CA 1
ATOM 715 C C . VAL A 1 121 ? 59.524 33.606 113.368 1.00 12.49 92 VAL A C 1
ATOM 716 O O . VAL A 1 121 ? 60.306 34.279 114.040 1.00 11.34 92 VAL A O 1
ATOM 720 N N . LYS A 1 122 ? 58.412 33.068 113.879 1.00 11.81 93 LYS A N 1
ATOM 721 C CA . LYS A 1 122 ? 58.191 33.053 115.331 1.00 15.67 93 LYS A CA 1
ATOM 722 C C . LYS A 1 122 ? 59.383 32.404 116.019 1.00 14.05 93 LYS A C 1
ATOM 723 O O . LYS A 1 122 ? 59.730 32.746 117.156 1.00 12.48 93 LYS A O 1
ATOM 729 N N . ASN A 1 123 ? 60.012 31.458 115.328 1.00 14.58 94 ASN A N 1
ATOM 730 C CA . ASN A 1 123 ? 61.072 30.669 115.938 1.00 13.73 94 ASN A CA 1
ATOM 731 C C . ASN A 1 123 ? 62.420 30.851 115.253 1.00 15.42 94 ASN A C 1
ATOM 732 O O . ASN A 1 123 ? 63.264 29.951 115.268 1.00 15.45 94 ASN A O 1
ATOM 737 N N . SER A 1 124 ? 62.614 32.034 114.668 1.00 15.89 95 SER A N 1
ATOM 738 C CA . SER A 1 124 ? 63.891 32.429 114.087 1.00 15.84 95 SER A CA 1
ATOM 739 C C . SER A 1 124 ? 64.558 33.528 114.914 1.00 14.50 95 SER A C 1
ATOM 740 O O . SER A 1 124 ? 63.871 34.339 115.546 1.00 13.21 95 SER A O 1
ATOM 743 N N . PRO A 1 125 ? 65.902 33.576 114.897 1.00 14.78 96 PRO A N 1
ATOM 744 C CA . PRO A 1 125 ? 66.609 34.593 115.694 1.00 17.02 96 PRO A CA 1
ATOM 745 C C . PRO A 1 125 ? 66.364 36.029 115.206 1.00 20.15 96 PRO A C 1
ATOM 746 O O . PRO A 1 125 ? 66.648 36.963 115.961 1.00 16.86 96 PRO A O 1
ATOM 750 N N . TRP A 1 126 ? 65.833 36.201 113.991 1.00 15.38 97 TRP A N 1
ATOM 751 C CA . TRP A 1 126 ? 65.538 37.533 113.464 1.00 12.94 97 TRP A CA 1
ATOM 752 C C . TRP A 1 126 ? 64.533 38.288 114.334 1.00 14.71 97 TRP A C 1
ATOM 753 O O . TRP A 1 126 ? 63.398 37.833 114.529 1.00 15.36 97 TRP A O 1
ATOM 764 N N . LYS A 1 127 ? 64.944 39.445 114.847 1.00 14.86 98 LYS A N 1
ATOM 765 C CA . LYS A 1 127 ? 64.103 40.231 115.763 1.00 14.27 98 LYS A CA 1
ATOM 766 C C . LYS A 1 127 ? 63.557 39.377 116.913 1.00 14.98 98 LYS A C 1
ATOM 767 O O . LYS A 1 127 ? 62.401 39.519 117.313 1.00 13.95 98 LYS A O 1
ATOM 773 N N . ASN A 1 128 ? 64.392 38.466 117.409 1.00 18.59 99 ASN A N 1
ATOM 774 C CA . ASN A 1 128 ? 64.042 37.647 118.567 1.00 14.93 99 ASN A CA 1
ATOM 775 C C . ASN A 1 128 ? 62.708 36.906 118.413 1.00 19.20 99 ASN A C 1
ATOM 776 O O . ASN A 1 128 ? 61.978 36.688 119.386 1.00 16.34 99 ASN A O 1
ATOM 781 N N . GLY A 1 129 ? 62.384 36.529 117.182 1.00 14.31 100 GLY A N 1
ATOM 782 C CA . GLY A 1 129 ? 61.190 35.746 116.933 1.00 11.65 100 GLY A CA 1
ATOM 783 C C . GLY A 1 129 ? 59.948 36.608 116.923 1.00 11.69 100 GLY A C 1
ATOM 784 O O . GLY A 1 129 ? 58.833 36.097 116.918 1.00 12.42 100 GLY A O 1
ATOM 785 N N . LYS A 1 130 ? 60.132 37.923 116.910 1.00 14.18 101 LYS A N 1
ATOM 786 C CA . LYS A 1 130 ? 58.983 38.824 117.018 1.00 16.44 101 LYS A CA 1
ATOM 787 C C . LYS A 1 130 ? 58.659 39.544 115.706 1.00 14.97 101 LYS A C 1
ATOM 788 O O . LYS A 1 130 ? 57.759 40.371 115.665 1.00 16.80 101 LYS A O 1
ATOM 794 N N . GLY A 1 131 ? 59.372 39.219 114.633 1.00 14.15 102 GLY A N 1
ATOM 795 C CA . GLY A 1 131 ? 59.171 39.920 113.376 1.00 12.29 102 GLY A CA 1
ATOM 796 C C . GLY A 1 131 ? 58.138 39.299 112.458 1.00 13.12 102 GLY A C 1
ATOM 797 O O . GLY A 1 131 ? 57.731 38.148 112.652 1.00 17.00 102 GLY A O 1
ATOM 798 N N . ASP A 1 132 ? 57.705 40.071 111.465 1.00 11.96 103 ASP A N 1
ATOM 799 C CA . ASP A 1 132 ? 56.734 39.622 110.469 1.00 9.61 103 ASP A CA 1
ATOM 800 C C . ASP A 1 132 ? 57.167 40.213 109.123 1.00 10.27 103 ASP A C 1
ATOM 801 O O . ASP A 1 132 ? 56.985 41.417 108.876 1.00 12.14 103 ASP A O 1
ATOM 806 N N . VAL A 1 133 ? 57.739 39.374 108.258 1.00 8.60 104 VAL A N 1
ATOM 807 C CA . VAL A 1 133 ? 58.291 39.848 106.995 1.00 9.61 104 VAL A CA 1
ATOM 808 C C . VAL A 1 133 ? 57.169 40.267 106.056 1.00 10.57 104 VAL A C 1
ATOM 809 O O . VAL A 1 133 ? 57.310 41.243 105.320 1.00 11.06 104 VAL A O 1
ATOM 813 N N . VAL A 1 134 ? 56.058 39.531 106.077 1.00 9.41 105 VAL A N 1
ATOM 814 C CA . VAL A 1 134 ? 54.898 39.888 105.254 1.00 10.00 105 VAL A CA 1
ATOM 815 C C . VAL A 1 134 ? 54.401 41.299 105.618 1.00 10.30 105 VAL A C 1
ATOM 816 O O . VAL A 1 134 ? 54.129 42.127 104.740 1.00 10.06 105 VAL A O 1
ATOM 820 N N . ARG A 1 135 ? 54.320 41.585 106.913 1.00 9.25 106 ARG A N 1
ATOM 821 C CA . ARG A 1 135 ? 53.924 42.918 107.380 1.00 10.85 106 ARG A CA 1
ATOM 822 C C . ARG A 1 135 ? 54.881 44.016 106.895 1.00 10.95 106 ARG A C 1
ATOM 823 O O . ARG A 1 135 ? 54.454 45.025 106.320 1.00 12.11 106 ARG A O 1
ATOM 831 N N . GLU A 1 136 ? 56.176 43.829 107.124 1.00 12.20 107 GLU A N 1
ATOM 832 C CA . GLU A 1 136 ? 57.124 44.870 106.751 1.00 12.49 107 GLU A CA 1
ATOM 833 C C . GLU A 1 136 ? 57.096 45.138 105.241 1.00 12.55 107 GLU A C 1
ATOM 834 O O . GLU A 1 136 ? 57.199 46.288 104.806 1.00 10.97 107 GLU A O 1
ATOM 840 N N . LEU A 1 137 ? 56.933 44.084 104.443 1.00 11.45 108 LEU A N 1
ATOM 841 C CA . LEU A 1 137 ? 56.908 44.247 102.991 1.00 8.69 108 LEU A CA 1
ATOM 842 C C . LEU A 1 137 ? 55.600 44.897 102.543 1.00 9.03 108 LEU A C 1
ATOM 843 O O . LEU A 1 137 ? 55.593 45.749 101.641 1.00 11.51 108 LEU A O 1
ATOM 848 N N . ALA A 1 138 ? 54.497 44.512 103.182 1.00 8.77 109 ALA A N 1
ATOM 849 C CA . ALA A 1 138 ? 53.193 45.133 102.894 1.00 11.50 109 ALA A CA 1
ATOM 850 C C . ALA A 1 138 ? 53.265 46.625 103.188 1.00 11.66 109 ALA A C 1
ATOM 851 O O . ALA A 1 138 ? 52.819 47.458 102.390 1.00 12.72 109 ALA A O 1
ATOM 853 N N . ASP A 1 139 ? 53.818 46.961 104.344 1.00 10.98 110 ASP A N 1
ATOM 854 C CA . ASP A 1 139 ? 53.960 48.367 104.709 1.00 12.79 110 ASP A CA 1
ATOM 855 C C . ASP A 1 139 ? 54.840 49.104 103.706 1.00 13.90 110 ASP A C 1
ATOM 856 O O . ASP A 1 139 ? 54.519 50.224 103.301 1.00 13.33 110 ASP A O 1
ATOM 861 N N . ALA A 1 140 ? 55.954 48.481 103.316 1.00 12.68 111 ALA A N 1
ATOM 862 C CA . ALA A 1 140 ? 56.910 49.143 102.420 1.00 14.20 111 ALA A CA 1
ATOM 863 C C . ALA A 1 140 ? 56.333 49.332 101.018 1.00 12.42 111 ALA A C 1
ATOM 864 O O . ALA A 1 140 ? 56.591 50.348 100.362 1.00 15.85 111 ALA A O 1
ATOM 866 N N . CYS A 1 141 ? 55.564 48.359 100.547 1.00 10.97 112 CYS A N 1
ATOM 867 C CA . CYS A 1 141 ? 54.896 48.516 99.264 1.00 11.27 112 CYS A CA 1
ATOM 868 C C . CYS A 1 141 ? 53.956 49.716 99.334 1.00 12.31 112 CYS A C 1
ATOM 869 O O . CYS A 1 141 ? 53.883 50.520 98.392 1.00 13.57 112 CYS A O 1
ATOM 872 N N . ARG A 1 142 ? 53.258 49.842 100.462 1.00 11.30 113 ARG A N 1
ATOM 873 C CA . ARG A 1 142 ? 52.378 50.980 100.702 1.00 14.38 113 ARG A CA 1
ATOM 874 C C . ARG A 1 142 ? 53.174 52.275 100.665 1.00 20.67 113 ARG A C 1
ATOM 875 O O . ARG A 1 142 ? 52.791 53.230 99.988 1.00 17.41 113 ARG A O 1
ATOM 878 N N . GLU A 1 143 ? 54.306 52.309 101.360 1.00 14.64 114 GLU A N 1
ATOM 879 C CA . GLU A 1 143 ? 55.096 53.528 101.384 1.00 12.04 114 GLU A CA 1
ATOM 880 C C . GLU A 1 143 ? 55.565 53.931 99.984 1.00 18.86 114 GLU A C 1
ATOM 881 O O . GLU A 1 143 ? 55.586 55.123 99.651 1.00 17.60 114 GLU A O 1
ATOM 884 N N . GLU A 1 144 ? 55.920 52.949 99.158 1.00 16.08 115 GLU A N 1
ATOM 885 C CA . GLU A 1 144 ? 56.489 53.249 97.841 1.00 16.28 115 GLU A CA 1
ATOM 886 C C . GLU A 1 144 ? 55.431 53.281 96.733 1.00 13.63 115 GLU A C 1
ATOM 887 O O . GLU A 1 144 ? 55.758 53.469 95.563 1.00 13.74 115 GLU A O 1
ATOM 893 N N . GLY A 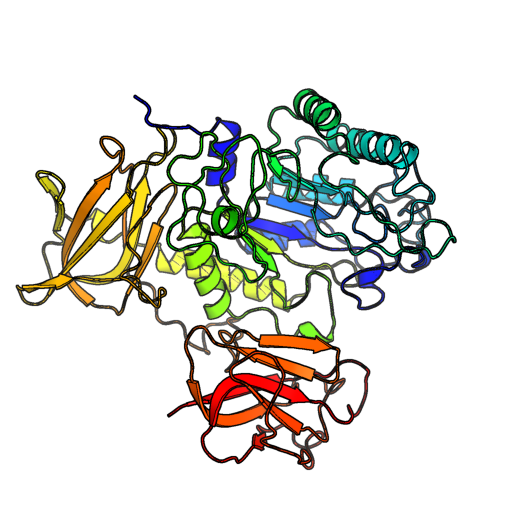1 145 ? 54.170 53.092 97.094 1.00 14.99 116 GLY A N 1
ATOM 894 C CA . GLY A 1 145 ? 53.100 53.093 96.111 1.00 15.05 116 GLY A CA 1
ATOM 895 C C . GLY A 1 145 ? 53.064 51.862 95.221 1.00 16.53 116 GLY A C 1
ATOM 896 O O . GLY A 1 145 ? 52.643 51.942 94.062 1.00 13.85 116 GLY A O 1
ATOM 897 N N . LEU A 1 146 ? 53.511 50.724 95.749 1.00 13.09 117 LEU A N 1
ATOM 898 C CA . LEU A 1 146 ? 53.453 49.472 94.998 1.00 10.64 117 LEU A CA 1
ATOM 899 C C . LEU A 1 146 ? 52.267 48.644 95.472 1.00 9.79 117 LEU A C 1
ATOM 900 O O . LEU A 1 146 ? 51.944 48.651 96.666 1.00 9.31 117 LEU A O 1
ATOM 905 N N . LYS A 1 147 ? 51.618 47.927 94.554 1.00 8.82 118 LYS A N 1
ATOM 906 C CA . LYS A 1 147 ? 50.623 46.934 94.956 1.00 9.07 118 LYS A CA 1
ATOM 907 C C . LYS A 1 147 ? 51.327 45.703 95.575 1.00 8.61 118 LYS A C 1
ATOM 908 O O . LYS A 1 147 ? 52.506 45.471 95.310 1.00 9.68 118 LYS A O 1
ATOM 912 N N . PHE A 1 148 ? 50.624 44.962 96.432 1.00 7.95 119 PHE A N 1
ATOM 913 C CA . PHE A 1 148 ? 51.225 43.862 97.175 1.00 7.69 119 PHE A CA 1
ATOM 914 C C . PHE A 1 148 ? 50.457 42.574 96.934 1.00 8.83 119 PHE A C 1
ATOM 915 O O . PHE A 1 148 ? 49.215 42.578 96.892 1.00 10.00 119 PHE A O 1
ATOM 923 N N . ALA A 1 149 ? 51.188 41.472 96.763 1.00 8.74 120 ALA A N 1
ATOM 924 C CA . ALA A 1 149 ? 50.569 40.181 96.458 1.00 7.31 120 ALA A CA 1
ATOM 925 C C . ALA A 1 149 ? 51.289 39.045 97.179 1.00 6.64 120 ALA A C 1
ATOM 926 O O . ALA A 1 149 ? 52.488 39.161 97.506 1.00 5.37 120 ALA A O 1
ATOM 928 N N . VAL A 1 150 ? 50.580 37.938 97.394 1.00 5.06 121 VAL A N 1
ATOM 929 C CA . VAL A 1 150 ? 51.164 36.792 98.098 1.00 7.92 121 VAL A CA 1
ATOM 930 C C . VAL A 1 150 ? 51.202 35.493 97.294 1.00 8.02 121 VAL A C 1
ATOM 931 O O . VAL A 1 150 ? 50.254 35.134 96.580 1.00 8.61 121 VAL A O 1
ATOM 935 N N . TYR A 1 151 ? 52.317 34.790 97.455 1.00 8.64 122 TYR A N 1
ATOM 936 C CA . TYR A 1 151 ? 52.532 33.455 96.926 1.00 6.71 122 TYR A CA 1
ATOM 937 C C . TYR A 1 151 ? 52.455 32.517 98.128 1.00 7.16 122 TYR A C 1
ATOM 938 O O . TYR A 1 151 ? 53.181 32.715 99.111 1.00 5.97 122 TYR A O 1
ATOM 947 N N . LEU A 1 152 ? 51.570 31.517 98.075 1.00 7.36 123 LEU A N 1
ATOM 948 C CA . LEU A 1 152 ? 51.437 30.561 99.180 1.00 5.87 123 LEU A CA 1
ATOM 949 C C . LEU A 1 152 ? 51.506 29.171 98.574 1.00 6.81 123 LEU A C 1
ATOM 950 O O . LEU A 1 152 ? 50.570 28.738 97.901 1.00 5.57 123 LEU A O 1
ATOM 955 N N . SER A 1 153 ? 52.630 28.485 98.777 1.00 5.47 124 SER A N 1
ATOM 956 C CA . SER A 1 153 ? 52.885 27.241 98.055 1.00 7.68 124 SER A CA 1
ATOM 957 C C . SER A 1 153 ? 51.903 26.145 98.424 1.00 6.21 124 SER A C 1
ATOM 958 O O . SER A 1 153 ? 51.810 25.753 99.595 1.00 5.22 124 SER A O 1
ATOM 961 N N . PRO A 1 154 ? 51.147 25.655 97.431 1.00 7.64 125 PRO A N 1
ATOM 962 C CA . PRO A 1 154 ? 50.222 24.574 97.786 1.00 6.53 125 PRO A CA 1
ATOM 963 C C . PRO A 1 154 ? 51.014 23.342 98.222 1.00 9.38 125 PRO A C 1
ATOM 964 O O . PRO A 1 154 ? 50.657 22.699 99.225 1.00 6.97 125 PRO A O 1
ATOM 968 N N . TRP A 1 155 ? 52.088 23.027 97.494 1.00 6.12 126 TRP A N 1
ATOM 969 C CA . TRP A 1 155 ? 52.948 21.924 97.898 1.00 7.57 126 TRP A CA 1
ATOM 970 C C . TRP A 1 155 ? 53.737 22.362 99.139 1.00 7.69 126 TRP A C 1
ATOM 971 O O . TRP A 1 155 ? 54.406 23.408 99.123 1.00 6.38 126 TRP A O 1
ATOM 982 N N . ASP A 1 156 ? 53.647 21.573 100.210 1.00 5.82 127 ASP A N 1
ATOM 983 C CA . ASP A 1 156 ? 54.306 21.913 101.469 1.00 7.74 127 ASP A CA 1
ATOM 984 C C . ASP A 1 156 ? 55.124 20.730 102.003 1.00 7.58 127 ASP A C 1
ATOM 985 O O . ASP A 1 156 ? 54.571 19.722 102.438 1.00 7.79 127 ASP A O 1
ATOM 990 N N . ARG A 1 157 ? 56.442 20.863 101.982 1.00 7.71 128 ARG A N 1
ATOM 991 C CA . ARG A 1 157 ? 57.311 19.763 102.360 1.00 8.37 128 ARG A CA 1
ATOM 992 C C . ARG A 1 157 ? 57.576 19.658 103.856 1.00 7.44 128 ARG A C 1
ATOM 993 O O . ARG A 1 157 ? 58.270 18.734 104.298 1.00 9.20 128 ARG A O 1
ATOM 1001 N N . ASN A 1 158 ? 57.037 20.579 104.644 1.00 6.79 129 ASN A N 1
ATOM 1002 C CA . ASN A 1 158 ? 57.258 20.496 106.090 1.00 8.19 129 ASN A CA 1
ATOM 1003 C C . ASN A 1 158 ? 56.107 19.832 106.837 1.00 10.44 129 ASN A C 1
ATOM 1004 O O . ASN A 1 158 ? 56.320 19.097 107.811 1.00 11.85 129 ASN A O 1
ATOM 1009 N N . HIS A 1 159 ? 54.886 20.096 106.376 1.00 8.94 130 HIS A N 1
ATOM 1010 C CA . HIS A 1 159 ? 53.698 19.752 107.134 1.00 9.07 130 HIS A CA 1
ATOM 1011 C C . HIS A 1 159 ? 53.522 18.241 107.167 1.00 12.09 130 HIS A C 1
ATOM 1012 O O . HIS A 1 159 ? 53.606 17.586 106.120 1.00 8.54 130 HIS A O 1
ATOM 1019 N N . PRO A 1 160 ? 53.280 17.683 108.370 1.00 11.97 131 PRO A N 1
ATOM 1020 C CA . PRO A 1 160 ? 53.161 16.230 108.570 1.00 9.78 131 PRO A CA 1
ATOM 1021 C C . PRO A 1 160 ? 51.993 15.655 107.804 1.00 13.43 131 PRO A C 1
ATOM 1022 O O . PRO A 1 160 ? 52.046 14.494 107.392 1.00 12.30 131 PRO A O 1
ATOM 1026 N N . ALA A 1 161 ? 50.933 16.440 107.629 1.00 9.45 132 ALA A N 1
ATOM 1027 C CA . ALA A 1 161 ? 49.745 15.902 106.977 1.00 12.29 132 ALA A CA 1
ATOM 1028 C C . ALA A 1 161 ? 49.640 16.255 105.504 1.00 10.63 132 ALA A C 1
ATOM 1029 O O . ALA A 1 161 ? 48.559 16.115 104.938 1.00 11.02 132 ALA A O 1
ATOM 1031 N N . TYR A 1 162 ? 50.731 16.696 104.869 1.00 9.53 133 TYR A N 1
ATOM 1032 C CA . TYR A 1 162 ? 50.614 17.057 103.454 1.00 9.12 133 TYR A CA 1
ATOM 1033 C C . TYR A 1 162 ? 50.109 15.873 102.642 1.00 12.72 133 TYR A C 1
ATOM 1034 O O . TYR A 1 162 ? 50.637 14.765 102.763 1.00 11.53 133 TYR A O 1
ATOM 1043 N N . GLY A 1 163 ? 49.076 16.105 101.831 1.00 13.33 134 GLY A N 1
ATOM 1044 C CA . GLY A 1 163 ? 48.477 15.043 101.043 1.00 12.66 134 GLY A CA 1
ATOM 1045 C C . GLY A 1 163 ? 47.283 14.409 101.735 1.00 14.37 134 GLY A C 1
ATOM 1046 O O . GLY A 1 163 ? 46.603 13.546 101.165 1.00 17.42 134 GLY A O 1
ATOM 1047 N N . GLN A 1 164 ? 47.027 14.840 102.967 1.00 15.14 135 GLN A N 1
ATOM 1048 C CA . GLN A 1 164 ? 45.859 14.397 103.720 1.00 15.30 135 GLN A CA 1
ATOM 1049 C C . GLN A 1 164 ? 44.946 15.604 103.889 1.00 16.46 135 GLN A C 1
ATOM 1050 O O . GLN A 1 164 ? 45.385 16.738 103.693 1.00 16.27 135 GLN A O 1
ATOM 1053 N N . PRO A 1 165 ? 43.675 15.374 104.256 1.00 17.96 136 PRO A N 1
ATOM 1054 C CA . PRO A 1 165 ? 42.719 16.486 104.327 1.00 20.16 136 PRO A CA 1
ATOM 1055 C C . PRO A 1 165 ? 43.088 17.550 105.341 1.00 15.06 136 PRO A C 1
ATOM 1056 O O . PRO A 1 165 ? 42.684 18.698 105.182 1.00 18.37 136 PRO A O 1
ATOM 1060 N N . ALA A 1 166 ? 43.821 17.174 106.382 1.00 16.11 137 ALA A N 1
ATOM 1061 C CA . ALA A 1 166 ? 44.153 18.120 107.430 1.00 14.30 137 ALA A CA 1
ATOM 1062 C C . ALA A 1 166 ? 45.071 19.226 106.896 1.00 14.54 137 ALA A C 1
ATOM 1063 O O . ALA A 1 166 ? 45.074 20.345 107.409 1.00 12.16 137 ALA A O 1
ATOM 1065 N N . TYR A 1 167 ? 45.883 18.915 105.892 1.00 14.06 138 TYR A N 1
ATOM 1066 C CA . TYR A 1 167 ? 46.712 19.965 105.327 1.00 11.87 138 TYR A CA 1
ATOM 1067 C C . TYR A 1 167 ? 45.834 20.965 104.563 1.00 11.64 138 TYR A C 1
ATOM 1068 O O . TYR A 1 167 ? 46.116 22.164 104.558 1.00 8.95 138 TYR A O 1
ATOM 1077 N N . VAL A 1 168 ? 44.770 20.491 103.919 1.00 10.09 139 VAL A N 1
ATOM 1078 C CA . VAL A 1 168 ? 43.927 21.425 103.170 1.00 10.63 139 VAL A CA 1
ATOM 1079 C C . VAL A 1 168 ? 43.337 22.477 104.113 1.00 12.57 139 VAL A C 1
ATOM 1080 O O . VAL A 1 168 ? 43.307 23.661 103.790 1.00 10.19 139 VAL A O 1
ATOM 1084 N N . ALA A 1 169 ? 42.899 22.056 105.296 1.00 11.90 140 ALA A N 1
ATOM 1085 C CA . ALA A 1 169 ? 42.358 23.017 106.254 1.00 14.61 140 ALA A CA 1
ATOM 1086 C C . ALA A 1 169 ? 43.455 23.965 106.777 1.00 10.67 140 ALA A C 1
ATOM 1087 O O . ALA A 1 169 ? 43.213 25.157 106.978 1.00 9.12 140 ALA A O 1
ATOM 1089 N N . TYR A 1 170 ? 44.656 23.432 106.988 1.00 8.57 141 TYR A N 1
ATOM 1090 C CA . TYR A 1 170 ? 45.822 24.245 107.353 1.00 9.67 141 TYR A CA 1
ATOM 1091 C C . TYR A 1 170 ? 46.108 25.313 106.292 1.00 9.44 141 TYR A C 1
ATOM 1092 O O . TYR A 1 170 ? 46.294 26.494 106.606 1.00 8.60 141 TYR A O 1
ATOM 1101 N N . PHE A 1 171 ? 46.144 24.887 105.032 1.00 8.84 142 PHE A N 1
ATOM 1102 C CA . PHE A 1 171 ? 46.392 25.789 103.923 1.00 9.33 142 PHE A CA 1
ATOM 1103 C C . PHE A 1 171 ? 45.400 26.969 103.916 1.00 9.78 142 PHE A C 1
ATOM 1104 O O . PHE A 1 171 ? 45.802 28.128 103.761 1.00 7.34 142 PHE A O 1
ATOM 1112 N N . ARG A 1 172 ? 44.113 26.672 104.079 1.00 9.05 143 ARG A N 1
ATOM 1113 C CA . ARG A 1 172 ? 43.073 27.710 104.062 1.00 11.16 143 ARG A CA 1
ATOM 1114 C C . ARG A 1 172 ? 43.122 28.655 105.247 1.00 8.52 143 ARG A C 1
ATOM 1115 O O . ARG A 1 172 ? 42.845 29.850 105.109 1.00 11.43 143 ARG A O 1
ATOM 1123 N N . ASN A 1 173 ? 43.450 28.118 106.419 1.00 11.45 144 ASN A N 1
ATOM 1124 C CA . ASN A 1 173 ? 43.573 28.933 107.620 1.00 10.20 144 ASN A CA 1
ATOM 1125 C C . ASN A 1 173 ? 44.679 29.934 107.450 1.00 10.39 144 ASN A C 1
ATOM 1126 O O . ASN A 1 173 ? 44.564 31.082 107.895 1.00 10.46 144 ASN A O 1
ATOM 1131 N N . GLN A 1 174 ? 45.768 29.486 106.828 1.00 10.83 145 GLN A N 1
ATOM 1132 C CA . GLN A 1 174 ? 46.907 30.354 106.580 1.00 9.24 145 GLN A CA 1
ATOM 1133 C C . GLN A 1 174 ? 46.556 31.359 105.499 1.00 10.86 145 GLN A C 1
ATOM 1134 O O . GLN A 1 174 ? 46.925 32.538 105.597 1.00 12.22 145 GLN A O 1
ATOM 1140 N N . LEU A 1 175 ? 45.848 30.904 104.466 1.00 8.87 146 LEU A N 1
ATOM 1141 C CA . LEU A 1 175 ? 45.468 31.814 103.397 1.00 8.91 146 LEU A CA 1
ATOM 1142 C C . LEU A 1 175 ? 44.516 32.859 103.960 1.00 10.85 146 LEU A C 1
ATOM 1143 O O . LEU A 1 175 ? 44.574 34.030 103.571 1.00 13.86 146 LEU A O 1
ATOM 1148 N N . ARG A 1 176 ? 43.663 32.452 104.900 1.00 12.10 147 ARG A N 1
ATOM 1149 C CA . ARG A 1 176 ? 42.744 33.401 105.524 1.00 10.50 147 ARG A CA 1
ATOM 1150 C C . ARG A 1 176 ? 43.544 34.491 106.213 1.00 10.81 147 ARG A C 1
ATOM 1151 O O . ARG A 1 176 ? 43.201 35.673 106.097 1.00 12.92 147 ARG A O 1
ATOM 1159 N N . GLU A 1 177 ? 44.625 34.104 106.900 1.00 8.71 148 GLU A N 1
ATOM 1160 C CA . GLU A 1 177 ? 45.491 35.087 107.561 1.00 11.05 148 GLU A CA 1
ATOM 1161 C C . GLU A 1 177 ? 46.075 36.116 106.579 1.00 11.41 148 GLU A C 1
ATOM 1162 O O . GLU A 1 177 ? 46.079 37.327 106.839 1.00 9.28 148 GLU A O 1
ATOM 1168 N N . LEU A 1 178 ? 46.559 35.634 105.441 1.00 10.74 149 LEU A N 1
ATOM 1169 C CA . LEU A 1 178 ? 47.220 36.522 104.496 1.00 9.77 149 LEU A CA 1
ATOM 1170 C C . LEU A 1 178 ? 46.238 37.432 103.787 1.00 6.67 149 LEU A C 1
ATOM 1171 O O . LEU A 1 178 ? 46.596 38.527 103.394 1.00 11.35 149 LEU A O 1
ATOM 1176 N N . LEU A 1 179 ? 44.991 37.007 103.636 1.00 11.53 150 LEU A N 1
ATOM 1177 C CA . LEU A 1 179 ? 44.031 37.835 102.918 1.00 9.52 150 LEU A CA 1
ATOM 1178 C C . LEU A 1 179 ? 43.161 38.678 103.860 1.00 11.85 150 LEU A C 1
ATOM 1179 O O . LEU A 1 179 ? 42.263 39.403 103.413 1.00 10.66 150 LEU A O 1
ATOM 1184 N N . THR A 1 180 ? 43.430 38.581 105.160 1.00 13.39 151 THR A N 1
ATOM 1185 C CA . THR A 1 180 ? 42.688 39.347 106.156 1.00 11.60 151 THR A CA 1
ATOM 1186 C C . THR A 1 180 ? 43.565 40.395 106.829 1.00 11.90 151 THR A C 1
ATOM 1187 O O . THR A 1 180 ? 43.117 41.497 107.113 1.00 15.18 151 THR A O 1
ATOM 1191 N N . ASN A 1 181 ? 44.818 40.069 107.104 1.00 12.16 152 ASN A N 1
ATOM 1192 C CA . ASN A 1 181 ? 45.585 40.955 107.970 1.00 10.36 152 ASN A CA 1
ATOM 1193 C C . ASN A 1 181 ? 46.586 41.884 107.306 1.00 11.99 152 ASN A C 1
ATOM 1194 O O . ASN A 1 181 ? 47.297 42.609 108.010 1.00 15.41 152 ASN A O 1
ATOM 1199 N N . TYR A 1 182 ? 46.653 41.896 105.975 1.00 12.94 153 TYR A N 1
ATOM 1200 C CA . TYR A 1 182 ? 47.697 42.690 105.318 1.00 15.58 153 TYR A CA 1
ATOM 1201 C C . TYR A 1 182 ? 47.228 43.691 104.258 1.00 14.40 153 TYR A C 1
ATOM 1202 O O . TYR A 1 182 ? 47.996 44.062 103.376 1.00 13.45 153 TYR A O 1
ATOM 1211 N N . GLY A 1 183 ? 45.984 44.150 104.363 1.00 13.20 154 GLY A N 1
ATOM 1212 C CA . GLY A 1 183 ? 45.460 45.119 103.411 1.00 14.54 154 GLY A CA 1
ATOM 1213 C C . GLY A 1 183 ? 45.125 44.482 102.075 1.00 13.95 154 GLY A C 1
ATOM 1214 O O . GLY A 1 183 ? 44.974 43.255 101.975 1.00 10.61 154 GLY A O 1
ATOM 1215 N N . GLU A 1 184 ? 45.015 45.310 101.044 1.00 11.71 155 GLU A N 1
ATOM 1216 C CA . GLU A 1 184 ? 44.632 44.844 99.719 1.00 13.27 155 GLU A CA 1
ATOM 1217 C C . GLU A 1 184 ? 45.713 43.975 99.076 1.00 11.86 155 GLU A C 1
ATOM 1218 O O . GLU A 1 184 ? 46.901 44.328 99.079 1.00 10.66 155 GLU A O 1
ATOM 1224 N N . ILE A 1 185 ? 45.282 42.848 98.522 1.00 11.62 156 ILE A N 1
ATOM 1225 C CA . ILE A 1 185 ? 46.165 41.871 97.884 1.00 11.40 156 ILE A CA 1
ATOM 1226 C C . ILE A 1 185 ? 45.780 41.826 96.406 1.00 12.81 156 ILE A C 1
ATOM 1227 O O . ILE A 1 185 ? 44.621 41.545 96.087 1.00 10.30 156 ILE A O 1
ATOM 1232 N N . PHE A 1 186 ? 46.704 42.128 95.490 1.00 12.43 157 PHE A N 1
ATOM 1233 C CA . PHE A 1 186 ? 46.275 42.256 94.087 1.00 11.94 157 PHE A CA 1
ATOM 1234 C C . PHE A 1 186 ? 46.236 40.931 93.346 1.00 12.82 157 PHE A C 1
ATOM 1235 O O . PHE A 1 186 ? 45.487 40.770 92.373 1.00 11.20 157 PHE A O 1
ATOM 1243 N N . GLU A 1 187 ? 47.029 39.981 93.826 1.00 8.72 158 GLU A N 1
ATOM 1244 C CA . GLU A 1 187 ? 47.140 38.686 93.183 1.00 9.81 158 GLU A CA 1
ATOM 1245 C C . GLU A 1 187 ? 47.474 37.647 94.247 1.00 8.66 158 GLU A C 1
ATOM 1246 O O . GLU A 1 187 ? 48.164 37.954 95.229 1.00 11.01 158 GLU A O 1
ATOM 1252 N N . VAL A 1 188 ? 46.962 36.434 94.087 1.00 7.69 159 VAL A N 1
ATOM 1253 C CA . VAL A 1 188 ? 47.395 35.331 94.933 1.00 6.63 159 VAL A CA 1
ATOM 1254 C C . VAL A 1 188 ? 47.933 34.222 94.011 1.00 7.48 159 VAL A C 1
ATOM 1255 O O . VAL A 1 188 ? 47.307 33.881 92.998 1.00 9.97 159 VAL A O 1
ATOM 1259 N N . TRP A 1 189 ? 49.094 33.670 94.363 1.00 6.73 160 TRP A N 1
ATOM 1260 C CA . TRP A 1 189 ? 49.818 32.756 93.480 1.00 7.77 160 TRP A CA 1
ATOM 1261 C C . TRP A 1 189 ? 49.846 31.343 94.051 1.00 7.99 160 TRP A C 1
ATOM 1262 O O . TRP A 1 189 ? 50.389 31.112 95.136 1.00 6.39 160 TRP A O 1
ATOM 1273 N N . PHE A 1 190 ? 49.263 30.398 93.319 1.00 8.17 161 PHE A N 1
ATOM 1274 C CA . PHE A 1 190 ? 49.278 29.008 93.742 1.00 7.85 161 PHE A CA 1
ATOM 1275 C C . PHE A 1 190 ? 50.118 28.188 92.768 1.00 8.28 161 PHE A C 1
ATOM 1276 O O . PHE A 1 190 ? 49.590 27.675 91.772 1.00 7.75 161 PHE A O 1
ATOM 1284 N N . ASP A 1 191 ? 51.416 28.084 93.057 1.00 6.69 162 ASP A N 1
ATOM 1285 C CA . ASP A 1 191 ? 52.363 27.322 92.243 1.00 7.74 162 ASP A CA 1
ATOM 1286 C C . ASP A 1 191 ? 51.808 25.905 92.004 1.00 9.76 162 ASP A C 1
ATOM 1287 O O . ASP A 1 191 ? 51.268 25.275 92.932 1.00 9.44 162 ASP A O 1
ATOM 1292 N N . GLY A 1 192 ? 51.914 25.421 90.765 1.00 10.79 163 GLY A N 1
ATOM 1293 C CA . GLY A 1 192 ? 51.509 24.060 90.423 1.00 8.21 163 GLY A CA 1
ATOM 1294 C C . GLY A 1 192 ? 52.644 23.075 90.641 1.00 9.76 163 GLY A C 1
ATOM 1295 O O . GLY A 1 192 ? 52.437 21.864 90.606 1.00 7.20 163 GLY A O 1
ATOM 1296 N N . ALA A 1 193 ? 53.850 23.601 90.863 1.00 9.07 164 ALA A N 1
ATOM 1297 C CA . ALA A 1 193 ? 55.044 22.766 91.009 1.00 11.30 164 ALA A CA 1
ATOM 1298 C C . ALA A 1 193 ? 54.924 21.817 92.197 1.00 11.93 164 ALA A C 1
ATOM 1299 O O . ALA A 1 193 ? 54.506 22.223 93.293 1.00 8.22 164 ALA A O 1
ATOM 1301 N N . ASN A 1 194 ? 55.314 20.562 91.983 1.00 12.44 165 ASN A N 1
ATOM 1302 C CA . ASN A 1 194 ? 55.212 19.545 93.015 1.00 14.25 165 ASN A CA 1
ATOM 1303 C C . ASN A 1 194 ? 56.207 18.438 92.711 1.00 14.93 165 ASN A C 1
ATOM 1304 O O . ASN A 1 194 ? 56.157 17.839 91.637 1.00 18.01 165 ASN A O 1
ATOM 1309 N N . GLY A 1 195 ? 57.112 18.172 93.649 1.00 13.67 166 GLY A N 1
ATOM 1310 C CA . GLY A 1 195 ? 58.156 17.189 93.434 1.00 12.50 166 GLY A CA 1
ATOM 1311 C C . GLY A 1 195 ? 57.946 15.889 94.190 1.00 12.11 166 GLY A C 1
ATOM 1312 O O . GLY A 1 195 ? 58.814 15.016 94.183 1.00 15.69 166 GLY A O 1
ATOM 1313 N N . GLY A 1 196 ? 56.816 15.755 94.866 1.00 11.92 167 GLY A N 1
ATOM 1314 C CA . GLY A 1 196 ? 56.486 14.482 95.486 1.00 13.06 167 GLY A CA 1
ATOM 1315 C C . GLY A 1 196 ? 57.056 14.254 96.878 1.00 13.93 167 GLY A C 1
ATOM 1316 O O . GLY A 1 196 ? 56.277 14.037 97.809 1.00 12.58 167 GLY A O 1
ATOM 1317 N N . ASP A 1 197 ? 58.388 14.293 97.025 1.00 12.11 168 ASP A N 1
ATOM 1318 C CA . ASP A 1 197 ? 59.020 13.978 98.317 1.00 12.24 168 ASP A CA 1
ATOM 1319 C C . ASP A 1 197 ? 59.316 15.193 99.201 1.00 12.80 168 ASP A C 1
ATOM 1320 O O . ASP A 1 197 ? 59.474 16.321 98.718 1.00 14.40 168 ASP A O 1
ATOM 1325 N N . GLY A 1 198 ? 59.414 14.952 100.502 1.00 10.30 169 GLY A N 1
ATOM 1326 C CA . GLY A 1 198 ? 59.594 16.029 101.448 1.00 9.10 169 GLY A CA 1
ATOM 1327 C C . GLY A 1 198 ? 59.848 15.467 102.829 1.00 10.23 169 GLY A C 1
ATOM 1328 O O . GLY A 1 198 ? 59.700 14.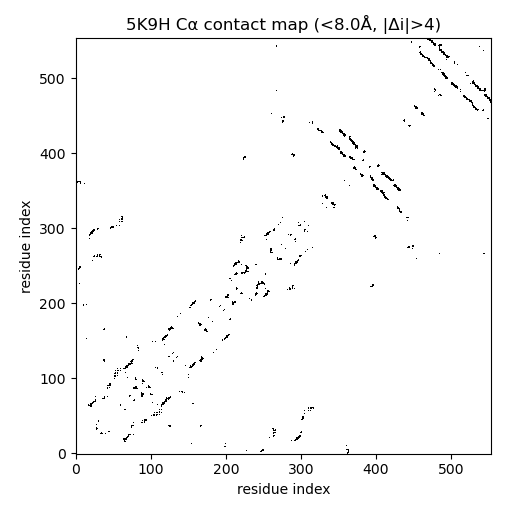262 103.061 1.00 8.75 169 GLY A O 1
ATOM 1329 N N . TRP A 1 199 ? 60.244 16.336 103.746 1.00 8.95 170 TRP A N 1
ATOM 1330 C CA . TRP A 1 199 ? 60.444 15.933 105.125 1.00 8.21 170 TRP A CA 1
ATOM 1331 C C . TRP A 1 199 ? 59.110 15.516 105.752 1.00 8.48 170 TRP A C 1
ATOM 1332 O O . TRP A 1 199 ? 59.047 14.516 106.465 1.00 9.10 170 TRP A O 1
ATOM 1343 N N . TYR A 1 200 ? 58.049 16.277 105.483 1.00 8.59 171 TYR A N 1
ATOM 1344 C CA . TYR A 1 200 ? 56.709 15.887 105.913 1.00 7.72 171 TYR A CA 1
ATOM 1345 C C . TYR A 1 200 ? 56.684 15.497 107.401 1.00 9.64 171 TYR A C 1
ATOM 1346 O O . TYR A 1 200 ? 56.251 14.385 107.753 1.00 10.68 171 TYR A O 1
ATOM 1355 N N . GLY A 1 201 ? 57.179 16.385 108.263 1.00 8.26 172 GLY A N 1
ATOM 1356 C CA . GLY A 1 201 ? 57.085 16.197 109.706 1.00 8.46 172 GLY A CA 1
ATOM 1357 C C . GLY A 1 201 ? 58.009 15.134 110.273 1.00 9.35 172 GLY A C 1
ATOM 1358 O O . GLY A 1 201 ? 57.918 14.781 111.460 1.00 9.61 172 GLY A O 1
ATOM 1359 N N . GLY A 1 202 ? 58.890 14.610 109.426 1.00 8.92 173 GLY A N 1
ATOM 1360 C CA . GLY A 1 202 ? 59.849 13.609 109.862 1.00 7.99 173 GLY A CA 1
ATOM 1361 C C . GLY A 1 202 ? 59.627 12.262 109.196 1.00 9.35 173 GLY A C 1
ATOM 1362 O O . GLY A 1 202 ? 60.381 11.304 109.430 1.00 9.98 173 GLY A O 1
ATOM 1363 N N . ALA A 1 203 ? 58.605 12.191 108.350 1.00 9.30 174 ALA A N 1
ATOM 1364 C CA . ALA A 1 203 ? 58.266 10.949 107.643 1.00 9.78 174 ALA A CA 1
ATOM 1365 C C . ALA A 1 203 ? 59.240 10.643 106.506 1.00 11.18 174 ALA A C 1
ATOM 1366 O O . ALA A 1 203 ? 59.456 9.475 106.154 1.00 10.62 174 ALA A O 1
ATOM 1368 N N . ASN A 1 204 ? 59.816 11.689 105.923 1.00 8.90 175 ASN A N 1
ATOM 1369 C CA . ASN A 1 204 ? 60.725 11.520 104.798 1.00 8.17 175 ASN A CA 1
ATOM 1370 C C . ASN A 1 204 ? 60.148 10.653 103.686 1.00 9.59 175 ASN A C 1
ATOM 1371 O O . ASN A 1 204 ? 60.815 9.756 103.155 1.00 11.59 175 ASN A O 1
ATOM 1376 N N . GLU A 1 205 ? 58.902 10.939 103.329 1.00 13.11 176 GLU A N 1
ATOM 1377 C CA . GLU A 1 205 ? 58.185 10.137 102.349 1.00 12.01 176 GLU A CA 1
ATOM 1378 C C . GLU A 1 205 ? 58.127 10.813 101.005 1.00 12.47 176 GLU A C 1
ATOM 1379 O O . GLU A 1 205 ? 58.433 11.998 100.868 1.00 11.03 176 GLU A O 1
ATOM 1385 N N . THR A 1 206 ? 57.732 10.055 99.997 1.00 10.90 177 THR A N 1
ATOM 1386 C CA . THR A 1 206 ? 57.334 10.688 98.757 1.00 14.10 177 THR A CA 1
ATOM 1387 C C . THR A 1 206 ? 55.827 10.522 98.705 1.00 15.17 177 THR A C 1
ATOM 1388 O O . THR A 1 206 ? 55.314 9.427 98.947 1.00 14.73 177 THR A O 1
ATOM 1392 N N . ARG A 1 207 ? 55.106 11.620 98.502 1.00 12.79 178 ARG A N 1
ATOM 1393 C CA . ARG A 1 207 ? 53.652 11.543 98.537 1.00 12.29 178 ARG A CA 1
ATOM 1394 C C . ARG A 1 207 ? 53.081 12.041 97.225 1.00 16.55 178 ARG A C 1
ATOM 1395 O O . ARG A 1 207 ? 53.582 13.000 96.632 1.00 17.08 178 ARG A O 1
ATOM 1403 N N . LYS A 1 208 ? 52.030 11.369 96.781 1.00 13.18 179 LYS A N 1
ATOM 1404 C CA . LYS A 1 208 ? 51.430 11.610 95.483 1.00 20.70 179 LYS A CA 1
ATOM 1405 C C . LYS A 1 208 ? 50.032 12.113 95.770 1.00 18.12 179 LYS A C 1
ATOM 1406 O O . LYS A 1 208 ? 49.351 11.541 96.606 1.00 17.70 179 LYS A O 1
ATOM 1408 N N . ILE A 1 209 ? 49.611 13.196 95.123 1.00 17.03 180 ILE A N 1
ATOM 1409 C CA . ILE A 1 209 ? 48.231 13.648 95.239 1.00 14.46 180 ILE A CA 1
ATOM 1410 C C . ILE A 1 209 ? 47.564 13.664 93.865 1.00 16.88 180 ILE A C 1
ATOM 1411 O O . ILE A 1 209 ? 48.231 13.607 92.835 1.00 17.51 180 ILE A O 1
ATOM 1416 N N . ASP A 1 210 ? 46.241 13.748 93.860 1.00 19.32 181 ASP A N 1
ATOM 1417 C CA . ASP A 1 210 ? 45.501 14.027 92.636 1.00 20.21 181 ASP A CA 1
ATOM 1418 C C . ASP A 1 210 ? 45.340 15.548 92.550 1.00 16.16 181 ASP A C 1
ATOM 1419 O O . ASP A 1 210 ? 44.513 16.130 93.257 1.00 14.90 181 ASP A O 1
ATOM 1424 N N . ARG A 1 211 ? 46.121 16.201 91.696 1.00 16.92 182 ARG A N 1
ATOM 1425 C CA . ARG A 1 211 ? 46.110 17.663 91.678 1.00 19.29 182 ARG A CA 1
ATOM 1426 C C . ARG A 1 211 ? 44.778 18.241 91.205 1.00 20.53 182 ARG A C 1
ATOM 1427 O O . ARG A 1 211 ? 44.454 19.386 91.536 1.00 20.35 182 ARG A O 1
ATOM 1432 N N . THR A 1 212 ? 43.996 17.461 90.458 1.00 19.18 183 THR A N 1
ATOM 1433 C CA . THR A 1 212 ? 42.692 17.943 89.987 1.00 20.20 183 THR A CA 1
ATOM 1434 C C . THR A 1 212 ? 41.654 18.016 91.100 1.00 20.37 183 THR A C 1
ATOM 1435 O O . THR A 1 212 ? 40.653 18.714 90.963 1.00 21.75 183 THR A O 1
ATOM 1439 N N . THR A 1 213 ? 41.882 17.317 92.209 1.00 19.37 184 THR A N 1
ATOM 1440 C CA . THR A 1 213 ? 40.853 17.253 93.252 1.00 19.19 184 THR A CA 1
ATOM 1441 C C . THR A 1 213 ? 41.324 17.515 94.691 1.00 18.53 184 THR A C 1
ATOM 1442 O O . THR A 1 213 ? 40.513 17.919 95.528 1.00 15.70 184 THR A O 1
ATOM 1446 N N . TYR A 1 214 ? 42.610 17.279 94.980 1.00 12.82 185 TYR A N 1
ATOM 1447 C CA . TYR A 1 214 ? 43.115 17.300 96.358 1.00 12.86 185 TYR A CA 1
ATOM 1448 C C . TYR A 1 214 ? 42.927 18.609 97.116 1.00 12.95 185 TYR A C 1
ATOM 1449 O O . TYR A 1 214 ? 42.470 18.616 98.268 1.00 10.60 185 TYR A O 1
ATOM 1458 N N . TYR A 1 215 ? 43.311 19.718 96.496 1.00 12.91 186 TYR A N 1
ATOM 1459 C CA . TYR A 1 215 ? 43.240 20.994 97.190 1.00 12.32 186 TYR A CA 1
ATOM 1460 C C . TYR A 1 215 ? 41.822 21.555 97.367 1.00 13.05 186 TYR A C 1
ATOM 1461 O O . TYR A 1 215 ? 41.643 22.527 98.097 1.00 13.69 186 TYR A O 1
ATOM 1470 N N . GLN A 1 216 ? 40.822 20.964 96.711 1.00 14.78 187 GLN A N 1
ATOM 1471 C CA . GLN A 1 216 ? 39.445 21.474 96.827 1.00 13.65 187 GLN A CA 1
ATOM 1472 C C . GLN A 1 216 ? 39.375 22.982 96.591 1.00 15.74 187 GLN A C 1
ATOM 1473 O O . GLN A 1 216 ? 38.834 23.721 97.417 1.00 15.15 187 GLN A O 1
ATOM 1479 N N . TRP A 1 217 ? 39.944 23.434 95.480 1.00 13.66 188 TRP A N 1
ATOM 1480 C CA . TRP A 1 217 ? 40.006 24.863 95.158 1.00 16.71 188 TRP A CA 1
ATOM 1481 C C . TRP A 1 217 ? 38.685 25.655 95.169 1.00 17.17 188 TRP A C 1
ATOM 1482 O O . TRP A 1 217 ? 38.685 26.833 95.577 1.00 15.60 188 TRP A O 1
ATOM 1493 N N . PRO A 1 218 ? 37.569 25.049 94.699 1.00 18.08 189 PRO A N 1
ATOM 1494 C CA . PRO A 1 218 ? 36.345 25.865 94.643 1.00 18.18 189 PRO A CA 1
ATOM 1495 C C . PRO A 1 218 ? 35.963 26.474 95.984 1.00 18.11 189 PRO A C 1
ATOM 1496 O O . PRO A 1 218 ? 35.670 27.668 96.009 1.00 18.79 189 PRO A O 1
ATOM 1500 N N . GLU A 1 219 ? 35.974 25.708 97.071 1.00 16.41 190 GLU A N 1
ATOM 1501 C CA . GLU A 1 219 ? 35.685 26.310 98.372 1.00 20.21 190 GLU A CA 1
ATOM 1502 C C . GLU A 1 219 ? 36.722 27.375 98.717 1.00 19.68 190 GLU A C 1
ATOM 1503 O O . GLU A 1 219 ? 36.400 28.422 99.296 1.00 18.84 190 GLU A O 1
ATOM 1509 N N . THR A 1 220 ? 37.972 27.111 98.356 1.00 19.03 191 THR A N 1
ATOM 1510 C CA . THR A 1 220 ? 39.036 28.072 98.614 1.00 16.01 191 THR A CA 1
ATOM 1511 C C . THR A 1 220 ? 38.844 29.317 97.775 1.00 13.54 191 THR A C 1
ATOM 1512 O O . THR A 1 220 ? 39.080 30.429 98.249 1.00 12.68 191 THR A O 1
ATOM 1516 N N . TYR A 1 221 ? 38.415 29.142 96.529 1.00 15.31 192 TYR A N 1
ATOM 1517 C CA . TYR A 1 221 ? 38.215 30.304 95.671 1.00 15.16 192 TYR A CA 1
ATOM 1518 C C . TYR A 1 221 ? 37.121 31.217 96.238 1.00 13.37 192 TYR A C 1
ATOM 1519 O O . TYR A 1 221 ? 37.257 32.435 96.195 1.00 13.83 192 TYR A O 1
ATOM 1528 N N . LYS A 1 222 ? 36.059 30.637 96.794 1.00 14.58 193 LYS A N 1
ATOM 1529 C CA . LYS A 1 222 ? 34.974 31.436 97.367 1.00 16.19 193 LYS A CA 1
ATOM 1530 C C . LYS A 1 222 ? 35.493 32.297 98.503 1.00 16.09 193 LYS A C 1
ATOM 1531 O O . LYS A 1 222 ? 35.130 33.469 98.628 1.00 16.75 193 LYS A O 1
ATOM 1533 N N . MET A 1 223 ? 36.354 31.722 99.332 1.00 15.34 194 MET A N 1
ATOM 1534 C CA . MET A 1 223 ? 36.919 32.487 100.428 1.00 15.12 194 MET A CA 1
ATOM 1535 C C . MET A 1 223 ? 37.745 33.669 99.920 1.00 14.44 194 MET A C 1
ATOM 1536 O O . MET A 1 223 ? 37.657 34.766 100.472 1.00 18.20 194 MET A O 1
ATOM 1541 N N . ILE A 1 224 ? 38.542 33.450 98.873 1.00 14.15 195 ILE A N 1
ATOM 1542 C CA . ILE A 1 224 ? 39.363 34.520 98.317 1.00 10.84 195 ILE A CA 1
ATOM 1543 C C . ILE A 1 224 ? 38.481 35.677 97.848 1.00 15.45 195 ILE A C 1
ATOM 1544 O O . ILE A 1 224 ? 38.807 36.839 98.098 1.00 12.80 195 ILE A O 1
ATOM 1549 N N . ARG A 1 225 ? 37.371 35.351 97.176 1.00 14.75 196 ARG A N 1
ATOM 1550 C CA . ARG A 1 225 ? 36.479 36.348 96.586 1.00 16.54 196 ARG A CA 1
ATOM 1551 C C . ARG A 1 225 ? 35.855 37.174 97.683 1.00 16.14 196 ARG A C 1
ATOM 1552 O O . ARG A 1 225 ? 35.606 38.362 97.522 1.00 17.15 196 ARG A O 1
ATOM 1560 N N . GLN A 1 226 ? 35.567 36.503 98.790 1.00 20.05 197 GLN A N 1
ATOM 1561 C CA . GLN A 1 226 ? 34.901 37.114 99.917 1.00 17.29 197 GLN A CA 1
ATOM 1562 C C . GLN A 1 226 ? 35.868 38.051 100.626 1.00 20.36 197 GLN A C 1
ATOM 1563 O O . GLN A 1 226 ? 35.534 39.203 100.910 1.00 19.24 197 GLN A O 1
ATOM 1566 N N . LEU A 1 227 ? 37.076 37.566 100.900 1.00 16.10 198 LEU A N 1
ATOM 1567 C CA . LEU A 1 227 ? 38.039 38.364 101.648 1.00 14.57 198 LEU A CA 1
ATOM 1568 C C . LEU A 1 227 ? 38.709 39.434 100.794 1.00 16.50 198 LEU A C 1
ATOM 1569 O O . LEU A 1 227 ? 39.101 40.486 101.316 1.00 16.96 198 LEU A O 1
ATOM 1574 N N . GLN A 1 228 ? 38.865 39.163 99.497 1.00 12.62 199 GLN A N 1
ATOM 1575 C CA . GLN A 1 228 ? 39.628 40.055 98.616 1.00 14.87 199 GLN A CA 1
ATOM 1576 C C . GLN A 1 228 ? 38.981 40.099 97.241 1.00 17.79 199 GLN A C 1
ATOM 1577 O O . GLN A 1 228 ? 39.501 39.502 96.291 1.00 13.23 199 GLN A O 1
ATOM 1583 N N . PRO A 1 229 ? 37.848 40.821 97.122 1.00 18.48 200 PRO A N 1
ATOM 1584 C CA . PRO A 1 229 ? 37.088 40.832 95.865 1.00 19.67 200 PRO A CA 1
ATOM 1585 C C . PRO A 1 229 ? 37.822 41.468 94.683 1.00 17.17 200 PRO A C 1
ATOM 1586 O O . PRO A 1 229 ? 37.347 41.361 93.553 1.00 19.38 200 PRO A O 1
ATOM 1590 N N . ASN A 1 230 ? 38.954 42.121 94.917 1.00 18.97 201 ASN A N 1
ATOM 1591 C CA . ASN A 1 230 ? 39.704 42.686 93.797 1.00 19.79 201 ASN A CA 1
ATOM 1592 C C . ASN A 1 230 ? 40.925 41.859 93.408 1.00 16.58 201 ASN A C 1
ATOM 1593 O O . ASN A 1 230 ? 41.677 42.228 92.498 1.00 21.08 201 ASN A O 1
ATOM 1598 N N . CYS A 1 231 ? 41.122 40.741 94.101 1.00 15.97 202 CYS A N 1
ATOM 1599 C CA . CYS A 1 231 ? 42.336 39.950 93.929 1.00 13.62 202 CYS A CA 1
ATOM 1600 C C . CYS A 1 231 ? 42.217 38.988 92.760 1.00 14.55 202 CYS A C 1
ATOM 1601 O O . CYS A 1 231 ? 41.180 38.360 92.573 1.00 14.84 202 CYS A O 1
ATOM 1604 N N . LEU A 1 232 ? 43.274 38.866 91.965 1.00 14.04 203 LEU A N 1
ATOM 1605 C CA . LEU A 1 232 ? 43.260 37.885 90.880 1.00 9.92 203 LEU A CA 1
ATOM 1606 C C . LEU A 1 232 ? 43.953 36.596 91.313 1.00 11.68 203 LEU A C 1
ATOM 1607 O O . LEU A 1 232 ? 44.998 36.633 91.965 1.00 12.92 203 LEU A O 1
ATOM 1612 N N . ILE A 1 233 ? 43.351 35.465 90.960 1.00 14.15 204 ILE A N 1
ATOM 1613 C CA . ILE A 1 233 ? 43.857 34.151 91.327 1.00 8.77 204 ILE A CA 1
ATOM 1614 C C . ILE A 1 233 ? 44.675 33.551 90.191 1.00 11.20 204 ILE A C 1
ATOM 1615 O O . ILE A 1 233 ? 44.165 33.361 89.076 1.00 9.29 204 ILE A O 1
ATOM 1620 N N . TRP A 1 234 ? 45.945 33.255 90.467 1.00 9.56 205 TRP A N 1
ATOM 1621 C CA . TRP A 1 234 ? 46.774 32.525 89.518 1.00 8.05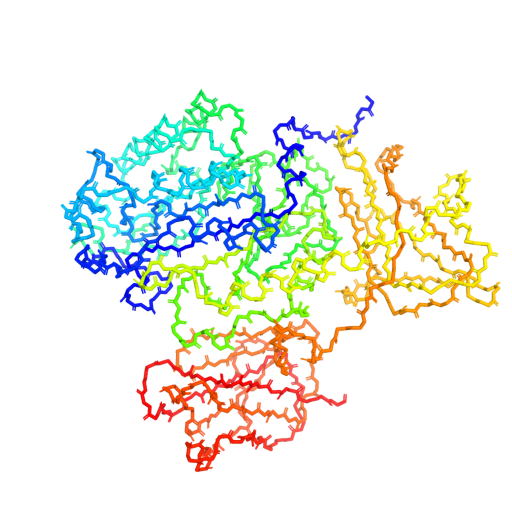 205 TRP A CA 1
ATOM 1622 C C . TRP A 1 234 ? 46.815 31.086 90.002 1.00 10.37 205 TRP A C 1
ATOM 1623 O O . TRP A 1 234 ? 47.091 30.831 91.185 1.00 10.02 205 TRP A O 1
ATOM 1634 N N . ASN A 1 235 ? 46.528 30.139 89.117 1.00 7.04 206 ASN A N 1
ATOM 1635 C CA . ASN A 1 235 ? 46.731 28.732 89.463 1.00 11.02 206 ASN A CA 1
ATOM 1636 C C . ASN A 1 235 ? 47.175 27.995 88.210 1.00 12.73 206 ASN A C 1
ATOM 1637 O O . ASN A 1 235 ? 46.979 28.492 87.089 1.00 11.81 206 ASN A O 1
ATOM 1642 N N . ASP A 1 236 ? 47.784 26.826 88.387 1.00 11.97 207 ASP A N 1
ATOM 1643 C CA . ASP A 1 236 ? 48.173 25.998 87.246 1.00 11.06 207 ASP A CA 1
ATOM 1644 C C . ASP A 1 236 ? 48.023 24.526 87.596 1.00 13.78 207 ASP A C 1
ATOM 1645 O O . ASP A 1 236 ? 48.374 24.102 88.709 1.00 11.39 207 ASP A O 1
ATOM 1650 N N . GLY A 1 237 ? 47.509 23.744 86.654 1.00 14.88 208 GLY A N 1
ATOM 1651 C CA . GLY A 1 237 ? 47.382 22.312 86.869 1.00 19.87 208 GLY A CA 1
ATOM 1652 C C . GLY A 1 237 ? 46.037 21.843 87.410 1.00 23.36 208 GLY A C 1
ATOM 1653 O O . GLY A 1 237 ? 45.781 20.633 87.459 1.00 24.43 208 GLY A O 1
ATOM 1654 N N . SER A 1 238 ? 45.169 22.762 87.833 1.00 20.02 209 SER A N 1
ATOM 1655 C CA . SER A 1 238 ? 43.833 22.326 88.244 1.00 18.05 209 SER A CA 1
ATOM 1656 C C . SER A 1 238 ? 42.737 23.332 87.920 1.00 17.44 209 SER A C 1
ATOM 1657 O O . SER A 1 238 ? 42.614 23.748 86.765 1.00 16.04 209 SER A O 1
ATOM 1660 N N . ASP A 1 239 ? 41.935 23.695 88.925 1.00 16.40 210 ASP A N 1
ATOM 1661 C CA . ASP A 1 239 ? 40.770 24.556 88.704 1.00 18.04 210 ASP A CA 1
ATOM 1662 C C . ASP A 1 239 ? 41.240 25.881 88.136 1.00 14.30 210 ASP A C 1
ATOM 1663 O O . ASP A 1 239 ? 42.217 26.455 88.614 1.00 15.60 210 ASP A O 1
ATOM 1668 N N . ARG A 1 240 ? 40.559 26.353 87.099 1.00 18.03 211 ARG A N 1
ATOM 1669 C CA . ARG A 1 240 ? 40.958 27.582 86.433 1.00 17.07 211 ARG A CA 1
ATOM 1670 C C . ARG A 1 240 ? 40.898 28.764 87.389 1.00 16.83 211 ARG A C 1
ATOM 1671 O O . ARG A 1 240 ? 39.883 28.969 88.079 1.00 14.94 211 ARG A O 1
ATOM 1679 N N . GLY A 1 241 ? 41.983 29.535 87.428 1.00 11.40 212 GLY A N 1
ATOM 1680 C CA . GLY A 1 241 ? 42.010 30.787 88.172 1.00 12.98 212 GLY A CA 1
ATOM 1681 C C . GLY A 1 241 ? 41.806 31.932 87.197 1.00 13.98 212 GLY A C 1
ATOM 1682 O O . GLY A 1 241 ? 41.568 31.677 86.028 1.00 13.06 212 GLY A O 1
ATOM 1683 N N . ASP A 1 242 ? 41.916 33.178 87.648 1.00 11.64 213 ASP A N 1
ATOM 1684 C CA . ASP A 1 242 ? 41.645 34.314 86.769 1.00 11.87 213 ASP A CA 1
ATOM 1685 C C . ASP A 1 242 ? 42.802 34.584 85.817 1.00 10.83 213 ASP A C 1
ATOM 1686 O O . ASP A 1 242 ? 42.667 35.354 84.853 1.00 8.91 213 ASP A O 1
ATOM 1691 N N . LEU A 1 243 ? 43.942 33.953 86.094 1.00 9.67 214 LEU A N 1
ATOM 1692 C CA . LEU A 1 243 ? 45.158 34.145 85.301 1.00 9.98 214 LEU A CA 1
ATOM 1693 C C . LEU A 1 243 ? 45.794 32.784 85.012 1.00 11.46 214 LEU A C 1
ATOM 1694 O O . LEU A 1 243 ? 45.526 31.803 85.728 1.00 10.85 214 LEU A O 1
ATOM 1699 N N . ARG A 1 244 ? 46.648 32.716 83.992 1.00 9.73 215 ARG A N 1
ATOM 1700 C CA . ARG A 1 244 ? 47.287 31.454 83.659 1.00 9.84 215 ARG A CA 1
ATOM 1701 C C . ARG A 1 244 ? 48.794 31.597 83.484 1.00 8.74 215 ARG A C 1
ATOM 1702 O O . ARG A 1 244 ? 49.323 32.681 83.204 1.00 9.34 215 ARG A O 1
ATOM 1710 N N . TRP A 1 245 ? 49.488 30.483 83.655 1.00 9.14 216 TRP A N 1
ATOM 1711 C CA . TRP A 1 245 ? 50.913 30.409 83.356 1.00 7.07 216 TRP A CA 1
ATOM 1712 C C . TRP A 1 245 ? 51.092 30.450 81.823 1.00 8.31 216 TRP A C 1
ATOM 1713 O O . TRP A 1 245 ? 50.141 30.198 81.078 1.00 9.32 216 TRP A O 1
ATOM 1724 N N . VAL A 1 246 ? 52.281 30.790 81.342 1.00 7.84 217 VAL A N 1
ATOM 1725 C CA . VAL A 1 246 ? 52.522 30.777 79.906 1.00 7.69 217 VAL A CA 1
ATOM 1726 C C . VAL A 1 246 ? 53.243 29.490 79.497 1.00 7.86 217 VAL A C 1
ATOM 1727 O O . VAL A 1 246 ? 53.677 29.332 78.339 1.00 9.96 217 VAL A O 1
ATOM 1731 N N . GLY A 1 247 ? 53.369 28.571 80.446 1.00 9.79 218 GLY A N 1
ATOM 1732 C CA . GLY A 1 247 ? 53.949 27.264 80.168 1.00 10.68 218 GLY A CA 1
ATOM 1733 C C . GLY A 1 247 ? 55.456 27.204 80.075 1.00 10.70 218 GLY A C 1
ATOM 1734 O O . GLY A 1 247 ? 56.009 26.187 79.643 1.00 11.34 218 GLY A O 1
ATOM 1735 N N . THR A 1 248 ? 56.140 28.277 80.469 1.00 9.82 219 THR A N 1
ATOM 1736 C CA . THR A 1 248 ? 57.600 28.227 80.537 1.00 6.53 219 THR A CA 1
ATOM 1737 C C . THR A 1 248 ? 58.148 29.209 81.575 1.00 9.43 219 THR A C 1
ATOM 1738 O O . THR A 1 248 ? 57.466 30.164 81.938 1.00 8.85 219 THR A O 1
ATOM 1742 N N . GLU A 1 249 ? 59.388 28.990 82.025 1.00 10.00 220 GLU A N 1
ATOM 1743 C CA . GLU A 1 249 ? 60.006 29.869 83.018 1.00 9.53 220 GLU A CA 1
ATOM 1744 C C . GLU A 1 249 ? 61.019 30.813 82.397 1.00 9.31 220 GLU A C 1
ATOM 1745 O O . GLU A 1 249 ? 61.588 31.652 83.094 1.00 7.41 220 GLU A O 1
ATOM 1751 N N . ALA A 1 250 ? 61.237 30.672 81.094 1.00 7.75 221 ALA A N 1
ATOM 1752 C CA . ALA A 1 250 ? 62.324 31.353 80.387 1.00 10.68 221 ALA A CA 1
ATOM 1753 C C . ALA A 1 250 ? 62.026 32.819 80.112 1.00 7.96 221 ALA A C 1
ATOM 1754 O O . ALA A 1 250 ? 62.919 33.583 79.716 1.00 7.80 221 ALA A O 1
ATOM 1756 N N . GLY A 1 251 ? 60.778 33.220 80.309 1.00 6.36 222 GLY A N 1
ATOM 1757 C CA . GLY A 1 251 ? 60.408 34.609 80.065 1.00 5.79 222 GLY A CA 1
ATOM 1758 C C . GLY A 1 251 ? 59.899 34.907 78.662 1.00 6.52 222 GLY A C 1
ATOM 1759 O O . GLY A 1 251 ? 60.324 35.881 78.043 1.00 9.20 222 GLY A O 1
ATOM 1760 N N . ASN A 1 252 ? 58.984 34.083 78.159 1.00 8.45 223 ASN A N 1
ATOM 1761 C CA . ASN A 1 252 ? 58.304 34.399 76.905 1.00 6.97 223 ASN A CA 1
ATOM 1762 C C . ASN A 1 252 ? 56.931 33.760 76.878 1.00 6.53 223 ASN A C 1
ATOM 1763 O O . ASN A 1 252 ? 56.718 32.731 77.516 1.00 8.44 223 ASN A O 1
ATOM 1768 N N . VAL A 1 253 ? 55.996 34.398 76.173 1.00 6.53 224 VAL A N 1
ATOM 1769 C CA . VAL A 1 253 ? 54.699 33.807 75.850 1.00 6.97 224 VAL A CA 1
ATOM 1770 C C . VAL A 1 253 ? 54.653 33.732 74.309 1.00 7.92 224 VAL A C 1
ATOM 1771 O O . VAL A 1 253 ? 55.526 34.302 73.640 1.00 5.57 224 VAL A O 1
ATOM 1775 N N . GLY A 1 254 ? 53.674 33.029 73.736 1.00 8.85 225 GLY A N 1
ATOM 1776 C CA . GLY A 1 254 ? 53.653 32.820 72.286 1.00 7.58 225 GLY A CA 1
ATOM 1777 C C . GLY A 1 254 ? 53.509 34.105 71.486 1.00 8.77 225 GLY A C 1
ATOM 1778 O O . GLY A 1 254 ? 52.932 35.070 71.982 1.00 9.70 225 GLY A O 1
ATOM 1779 N N . GLU A 1 255 ? 54.023 34.125 70.254 1.00 8.29 226 GLU A N 1
ATOM 1780 C CA . GLU A 1 255 ? 53.837 35.274 69.378 1.00 8.93 226 GLU A CA 1
ATOM 1781 C C . GLU A 1 255 ? 52.373 35.362 68.963 1.00 11.95 226 GLU A C 1
ATOM 1782 O O . GLU A 1 255 ? 51.846 36.449 68.650 1.00 9.87 226 GLU A O 1
ATOM 1788 N N . THR A 1 256 ? 51.712 34.208 68.979 1.00 9.31 227 THR A N 1
ATOM 1789 C CA . THR A 1 256 ? 50.254 34.168 68.982 1.00 11.19 227 THR A CA 1
ATOM 1790 C C . THR A 1 256 ? 49.805 33.971 70.430 1.00 10.74 227 THR A C 1
ATOM 1791 O O . THR A 1 256 ? 50.199 33.000 71.078 1.00 12.21 227 THR A O 1
ATOM 1795 N N . ASN A 1 257 ? 48.992 34.882 70.950 1.00 9.58 228 ASN A N 1
ATOM 1796 C CA . ASN A 1 257 ? 48.588 34.797 72.345 1.00 7.49 228 ASN A CA 1
ATOM 1797 C C . ASN A 1 257 ? 47.146 35.227 72.548 1.00 10.84 228 ASN A C 1
ATOM 1798 O O . ASN A 1 257 ? 46.856 36.425 72.710 1.00 8.22 228 ASN A O 1
ATOM 1803 N N . TRP A 1 258 ? 46.244 34.253 72.542 1.00 9.98 229 TRP A N 1
ATOM 1804 C CA . TRP A 1 258 ? 44.860 34.505 72.918 1.00 9.80 229 TRP A CA 1
ATOM 1805 C C . TRP A 1 258 ? 44.715 34.521 74.442 1.00 12.84 229 TRP A C 1
ATOM 1806 O O . TRP A 1 258 ? 45.106 33.575 75.121 1.00 10.43 229 TRP A O 1
ATOM 1817 N N . SER A 1 259 ? 44.130 35.583 74.988 1.00 10.40 230 SER A N 1
ATOM 1818 C CA . SER A 1 259 ? 43.907 35.623 76.425 1.00 11.65 230 SER A CA 1
ATOM 1819 C C . SER A 1 259 ? 42.718 34.771 76.834 1.00 11.43 230 SER A C 1
ATOM 1820 O O . SER A 1 259 ? 41.944 35.145 77.726 1.00 10.82 230 SER A O 1
ATOM 1823 N N . LEU A 1 260 ? 42.579 33.614 76.201 1.00 12.88 231 LEU A N 1
ATOM 1824 C CA . LEU A 1 260 ? 41.419 32.768 76.456 1.00 12.26 231 LEU A CA 1
ATOM 1825 C C . LEU A 1 260 ? 41.805 31.344 76.775 1.00 12.00 231 LEU A C 1
ATOM 1826 O O . LEU A 1 260 ? 42.731 30.791 76.176 1.00 9.98 231 LEU A O 1
ATOM 1831 N N . LEU A 1 261 ? 41.064 30.747 77.702 1.00 13.11 232 LEU A N 1
ATOM 1832 C CA . LEU A 1 261 ? 41.109 29.308 77.931 1.00 14.07 232 LEU A CA 1
ATOM 1833 C C . LEU A 1 261 ? 39.668 28.850 78.074 1.00 14.49 232 LEU A C 1
ATOM 1834 O O . LEU A 1 261 ? 38.765 29.683 78.232 1.00 18.21 232 LEU A O 1
ATOM 1839 N N . ASN A 1 262 ? 39.435 27.542 78.021 1.00 11.29 233 ASN A N 1
ATOM 1840 C CA . ASN A 1 262 ? 38.138 27.030 78.441 1.00 18.92 233 ASN A CA 1
ATOM 1841 C C . ASN A 1 262 ? 38.087 26.832 79.938 1.00 18.37 233 ASN A C 1
ATOM 1842 O O . ASN A 1 262 ? 39.083 26.443 80.560 1.00 16.72 233 ASN A O 1
ATOM 1847 N N . HIS A 1 263 ? 36.921 27.083 80.518 1.00 16.35 234 HIS A N 1
ATOM 1848 C CA . HIS A 1 263 ? 36.757 26.898 81.947 1.00 19.01 234 HIS A CA 1
ATOM 1849 C C . HIS A 1 263 ? 37.020 25.472 82.437 1.00 21.99 234 HIS A C 1
ATOM 1850 O O . HIS A 1 263 ? 37.635 25.277 83.487 1.00 24.39 234 HIS A O 1
ATOM 1857 N N . ASP A 1 264 ? 36.541 24.482 81.691 1.00 26.99 235 ASP A N 1
ATOM 1858 C CA . ASP A 1 264 ? 36.612 23.099 82.150 1.00 26.88 235 ASP A CA 1
ATOM 1859 C C . ASP A 1 264 ? 37.714 22.345 81.433 1.00 23.26 235 ASP A C 1
ATOM 1860 O O . ASP A 1 264 ? 38.318 22.841 80.467 1.00 20.68 235 ASP A O 1
ATOM 1865 N N . GLY A 1 265 ? 37.960 21.131 81.910 1.00 24.45 236 GLY A N 1
ATOM 1866 C CA . GLY A 1 265 ? 38.854 20.220 81.237 1.00 18.62 236 GLY A CA 1
ATOM 1867 C C . GLY A 1 265 ? 40.301 20.592 81.372 1.00 21.05 236 GLY A C 1
ATOM 1868 O O . GLY A 1 265 ? 40.648 21.666 81.896 1.00 16.88 236 GLY A O 1
ATOM 1869 N N . GLU A 1 266 ? 41.142 19.688 80.881 1.00 17.66 237 GLU A N 1
ATOM 1870 C CA . GLU A 1 266 ? 42.589 19.815 80.988 1.00 22.00 237 GLU A CA 1
ATOM 1871 C C . GLU A 1 266 ? 43.148 20.913 80.102 1.00 18.59 237 GLU A C 1
ATOM 1872 O O . GLU A 1 266 ? 42.617 21.184 79.022 1.00 18.07 237 GLU A O 1
ATOM 1874 N N . VAL A 1 267 ? 44.219 21.550 80.571 1.00 18.77 238 VAL A N 1
ATOM 1875 C CA . VAL A 1 267 ? 44.897 22.583 79.789 1.00 17.71 238 VAL A CA 1
ATOM 1876 C C . VAL A 1 267 ? 46.209 22.037 79.231 1.00 20.24 238 VAL A C 1
ATOM 1877 O O . VAL A 1 267 ? 47.112 21.687 79.993 1.00 21.17 238 VAL A O 1
ATOM 1881 N N . GLU A 1 268 ? 46.322 21.962 77.907 1.00 18.32 239 GLU A N 1
ATOM 1882 C CA . GLU A 1 268 ? 47.540 21.455 77.287 1.00 18.34 239 GLU A CA 1
ATOM 1883 C C . GLU A 1 268 ? 48.596 22.557 77.329 1.00 20.36 239 GLU A C 1
ATOM 1884 O O . GLU A 1 268 ? 48.255 23.741 77.475 1.00 14.40 239 GLU A O 1
ATOM 1890 N N . TRP A 1 269 ? 49.868 22.182 77.200 1.00 17.20 240 TRP A N 1
ATOM 1891 C CA . TRP A 1 269 ? 50.934 23.179 77.160 1.00 15.45 240 TRP A CA 1
ATOM 1892 C C . TRP A 1 269 ? 50.727 24.244 76.078 1.00 13.39 240 TRP A C 1
ATOM 1893 O O . TRP A 1 269 ? 51.043 25.426 76.275 1.00 9.60 240 TRP A O 1
ATOM 1904 N N . HIS A 1 270 ? 50.236 23.818 74.918 1.00 11.72 241 HIS A N 1
ATOM 1905 C CA . HIS A 1 270 ? 50.028 24.740 73.811 1.00 12.09 241 HIS A CA 1
ATOM 1906 C C . HIS A 1 270 ? 48.996 25.814 74.180 1.00 10.77 241 HIS A C 1
ATOM 1907 O O . HIS A 1 270 ? 49.075 26.959 73.718 1.00 10.97 241 HIS A O 1
ATOM 1914 N N . MET A 1 271 ? 48.021 25.447 75.004 1.00 11.10 242 MET A N 1
ATOM 1915 C CA . MET A 1 271 ? 46.997 26.418 75.403 1.00 13.18 242 MET A CA 1
ATOM 1916 C C . MET A 1 271 ? 47.576 27.464 76.345 1.00 10.05 242 MET A C 1
ATOM 1917 O O . MET A 1 271 ? 47.155 28.619 76.322 1.00 8.57 242 MET A O 1
ATOM 1922 N N . LEU A 1 272 ? 48.540 27.065 77.175 1.00 10.89 243 LEU A N 1
ATOM 1923 C CA . LEU A 1 272 ? 49.191 28.010 78.075 1.00 11.20 243 LEU A CA 1
ATOM 1924 C C . LEU A 1 272 ? 50.021 28.999 77.270 1.00 12.70 243 LEU A C 1
ATOM 1925 O O . LEU A 1 272 ? 49.946 30.221 77.478 1.00 12.55 243 LEU A O 1
ATOM 1930 N N . HIS A 1 273 ? 50.829 28.474 76.355 1.00 9.10 244 HIS A N 1
ATOM 1931 C CA . HIS A 1 273 ? 51.746 29.326 75.636 1.00 9.55 244 HIS A CA 1
ATOM 1932 C C . HIS A 1 273 ? 51.062 30.207 74.579 1.00 9.61 244 HIS A C 1
ATOM 1933 O O . HIS A 1 273 ? 51.501 31.338 74.335 1.00 9.96 244 HIS A O 1
ATOM 1940 N N . TYR A 1 274 ? 49.997 29.705 73.955 1.00 11.24 245 TYR A N 1
ATOM 1941 C CA . TYR A 1 274 ? 49.362 30.445 72.856 1.00 12.24 245 TYR A CA 1
ATOM 1942 C C . TYR A 1 274 ? 47.911 30.817 73.118 1.00 11.06 245 TYR A C 1
ATOM 1943 O O . TYR A 1 274 ? 47.295 31.543 72.330 1.00 11.20 245 TYR A O 1
ATOM 1952 N N . GLY A 1 275 ? 47.353 30.318 74.213 1.00 11.37 246 GLY A N 1
ATOM 1953 C CA . GLY A 1 275 ? 45.957 30.556 74.492 1.00 10.11 246 GLY A CA 1
ATOM 1954 C C . GLY A 1 275 ? 45.107 29.754 73.534 1.00 16.40 246 GLY A C 1
ATOM 1955 O O . GLY A 1 275 ? 45.624 28.997 72.699 1.00 13.22 246 GLY A O 1
ATOM 1956 N N . LEU A 1 276 ? 43.800 29.948 73.631 1.00 12.44 247 LEU A N 1
ATOM 1957 C CA . LEU A 1 276 ? 42.866 29.150 72.863 1.00 15.25 247 LEU A CA 1
ATOM 1958 C C . LEU A 1 276 ? 41.957 30.102 72.106 1.00 15.22 247 LEU A C 1
ATOM 1959 O O . LEU A 1 276 ? 41.232 30.881 72.725 1.00 12.40 247 LEU A O 1
ATOM 1964 N N . GLU A 1 277 ? 42.013 30.048 70.772 1.00 19.06 248 GLU A N 1
ATOM 1965 C CA . GLU A 1 277 ? 41.314 30.990 69.879 1.00 19.04 248 GLU A CA 1
ATOM 1966 C C . GLU A 1 277 ? 39.800 31.091 70.129 1.00 20.32 248 GLU A C 1
ATOM 1967 O O . GLU A 1 277 ? 39.222 32.182 70.066 1.00 19.77 248 GLU A O 1
ATOM 1973 N N . ASN A 1 278 ? 39.163 29.959 70.413 1.00 19.46 249 ASN A N 1
ATOM 1974 C CA . ASN A 1 278 ? 37.728 29.954 70.705 1.00 23.09 249 ASN A CA 1
ATOM 1975 C C . ASN A 1 278 ? 37.436 29.568 72.158 1.00 23.20 249 ASN A C 1
ATOM 1976 O O . ASN A 1 278 ? 36.386 29.002 72.453 1.00 24.80 249 ASN A O 1
ATOM 1979 N N . GLY A 1 279 ? 38.376 29.860 73.060 1.00 24.81 250 GLY A N 1
ATOM 1980 C CA . GLY A 1 279 ? 38.182 29.575 74.471 1.00 17.43 250 GLY A CA 1
ATOM 1981 C C . GLY A 1 279 ? 36.940 30.277 74.977 1.00 16.42 250 GLY A C 1
ATOM 1982 O O . GLY A 1 279 ? 36.559 31.318 74.449 1.00 19.76 250 GLY A O 1
ATOM 1983 N N . ASP A 1 280 ? 36.297 29.707 75.987 1.00 17.97 251 ASP A N 1
ATOM 1984 C CA . ASP A 1 280 ? 35.066 30.285 76.498 1.00 20.77 251 ASP A CA 1
ATOM 1985 C C . ASP A 1 280 ? 35.298 31.211 77.692 1.00 20.78 251 ASP A C 1
ATOM 1986 O O . ASP A 1 280 ? 34.344 31.792 78.234 1.00 21.99 251 ASP A O 1
ATOM 1991 N N . SER A 1 281 ? 36.558 31.324 78.102 1.00 16.63 252 SER A N 1
ATOM 1992 C CA . SER A 1 281 ? 36.920 32.151 79.246 1.00 18.68 252 SER A CA 1
ATOM 1993 C C . SER A 1 281 ? 38.107 33.073 79.015 1.00 17.04 252 SER A C 1
ATOM 1994 O O . SER A 1 281 ? 39.124 32.649 78.470 1.00 17.87 252 SER A O 1
ATOM 1997 N N . TRP A 1 282 ? 37.989 34.320 79.459 1.00 11.79 253 TRP A N 1
ATOM 1998 C CA . TRP A 1 282 ? 39.127 35.226 79.514 1.00 15.64 253 TRP A CA 1
ATOM 1999 C C . TRP A 1 282 ? 40.086 34.813 80.619 1.00 14.40 253 TRP A C 1
ATOM 2000 O O . TRP A 1 282 ? 39.814 35.039 81.796 1.00 13.11 253 TRP A O 1
ATOM 2011 N N . VAL A 1 283 ? 41.203 34.200 80.249 1.00 11.06 254 VAL A N 1
ATOM 2012 C CA . VAL A 1 283 ? 42.227 33.861 81.226 1.00 11.48 254 VAL A CA 1
ATOM 2013 C C . VAL A 1 283 ? 43.539 34.280 80.629 1.00 11.51 254 VAL A C 1
ATOM 2014 O O . VAL A 1 283 ? 44.181 33.487 79.929 1.00 11.94 254 VAL A O 1
ATOM 2018 N N . PRO A 1 284 ? 43.955 35.527 80.907 1.00 11.78 255 PRO A N 1
ATOM 2019 C CA . PRO A 1 284 ? 45.180 36.059 80.312 1.00 8.12 255 PRO A CA 1
ATOM 2020 C C . PRO A 1 284 ? 46.438 35.417 80.878 1.00 11.10 255 PRO A C 1
ATOM 2021 O O . PRO A 1 284 ? 46.478 35.027 82.053 1.00 8.25 255 PRO A O 1
ATOM 2025 N N . GLY A 1 285 ? 47.479 35.352 80.052 1.00 8.51 256 GLY A N 1
ATOM 2026 C CA . GLY A 1 285 ? 48.717 34.718 80.464 1.00 6.36 256 GLY A CA 1
ATOM 2027 C C . GLY A 1 285 ? 49.680 35.684 81.121 1.00 9.08 256 GLY A C 1
ATOM 2028 O O . GLY A 1 285 ? 49.787 36.860 80.732 1.00 6.32 256 GLY A O 1
ATOM 2029 N N . GLU A 1 286 ? 50.392 35.174 82.125 1.00 9.76 257 GLU A N 1
ATOM 2030 C CA . GLU A 1 286 ? 51.369 35.958 82.866 1.00 8.80 257 GLU A CA 1
ATOM 2031 C C . GLU A 1 286 ? 52.727 35.361 82.598 1.00 7.93 257 GLU A C 1
ATOM 2032 O O . GLU A 1 286 ? 52.934 34.162 82.802 1.00 6.29 257 GLU A O 1
ATOM 2038 N N . THR A 1 287 ? 53.657 36.192 82.139 1.00 6.56 258 THR A N 1
ATOM 2039 C CA . THR A 1 287 ? 54.997 35.719 81.809 1.00 7.37 258 THR A CA 1
ATOM 2040 C C . THR A 1 287 ? 55.954 35.905 82.986 1.00 9.10 258 THR A C 1
ATOM 2041 O O . THR A 1 287 ? 56.420 37.024 83.256 1.00 6.75 258 THR A O 1
ATOM 2045 N N . ASN A 1 288 ? 56.252 34.804 83.677 1.00 7.80 259 ASN A N 1
ATOM 2046 C CA . ASN A 1 288 ? 57.113 34.840 84.850 1.00 5.89 259 ASN A CA 1
ATOM 2047 C C . ASN A 1 288 ? 58.539 34.386 84.541 1.00 9.49 259 ASN A C 1
ATOM 2048 O O . ASN A 1 288 ? 58.758 33.421 83.799 1.00 7.74 259 ASN A O 1
ATOM 2053 N N . THR A 1 289 ? 59.522 35.083 85.101 1.00 6.36 260 THR A N 1
ATOM 2054 C CA . THR A 1 289 ? 60.910 34.635 84.959 1.00 6.58 260 THR A CA 1
ATOM 2055 C C . THR A 1 289 ? 61.740 35.322 86.018 1.00 6.50 260 THR A C 1
ATOM 2056 O O . THR A 1 289 ? 61.258 36.261 86.673 1.00 6.42 260 THR A O 1
ATOM 2060 N N . SER A 1 290 ? 62.980 34.882 86.189 1.00 5.96 261 SER A N 1
ATOM 2061 C CA . SER A 1 290 ? 63.830 35.470 87.222 1.00 7.14 261 SER A CA 1
ATOM 2062 C C . SER A 1 290 ? 64.870 36.394 86.601 1.00 9.04 261 SER A C 1
ATOM 2063 O O . SER A 1 290 ? 65.215 36.245 85.421 1.00 7.41 261 SER A O 1
ATOM 2066 N N . ILE A 1 291 ? 65.380 37.356 87.368 1.00 6.94 262 ILE A N 1
ATOM 2067 C CA . ILE A 1 291 ? 66.421 38.222 86.814 1.00 5.99 262 ILE A CA 1
ATOM 2068 C C . ILE A 1 291 ? 67.775 37.497 86.806 1.00 7.98 262 ILE A C 1
ATOM 2069 O O . ILE A 1 291 ? 68.735 37.964 86.190 1.00 8.76 262 ILE A O 1
ATOM 2074 N N . ARG A 1 292 ? 67.827 36.352 87.495 1.00 6.43 263 ARG A N 1
ATOM 2075 C CA . ARG A 1 292 ? 68.994 35.469 87.524 1.00 9.27 263 ARG A CA 1
ATOM 2076 C C . ARG A 1 292 ? 68.591 34.104 86.958 1.00 9.02 263 ARG A C 1
ATOM 2077 O O . ARG A 1 292 ? 67.403 33.860 86.728 1.00 9.37 263 ARG A O 1
ATOM 2085 N N . PRO A 1 293 ? 69.569 33.200 86.755 1.00 10.52 264 PRO A N 1
ATOM 2086 C CA . PRO A 1 293 ? 69.166 31.851 86.333 1.00 9.83 264 PRO A CA 1
ATOM 2087 C C . PRO A 1 293 ? 68.241 31.165 87.336 1.00 9.85 264 PRO A C 1
ATOM 2088 O O . PRO A 1 293 ? 67.306 30.500 86.908 1.00 10.08 264 PRO A O 1
ATOM 2092 N N . GLY A 1 294 ? 68.493 31.306 88.638 1.00 9.04 265 GLY A N 1
ATOM 2093 C CA . GLY A 1 294 ? 67.634 30.673 89.632 1.00 8.38 265 GLY A CA 1
ATOM 2094 C C . GLY A 1 294 ? 66.620 31.634 90.222 1.00 8.04 265 GLY A C 1
ATOM 2095 O O . GLY A 1 294 ? 66.741 32.846 90.028 1.00 7.07 265 GLY A O 1
ATOM 2096 N N . TRP A 1 295 ? 65.610 31.101 90.919 1.00 8.45 266 TRP A N 1
ATOM 2097 C CA . TRP A 1 295 ? 64.616 31.940 91.588 1.00 9.09 266 TRP A CA 1
ATOM 2098 C C . TRP A 1 295 ? 65.132 32.465 92.924 1.00 7.92 266 TRP A C 1
ATOM 2099 O O . TRP A 1 295 ? 64.754 33.564 93.359 1.00 5.53 266 TRP A O 1
ATOM 2110 N N . PHE A 1 296 ? 65.975 31.674 93.589 1.00 7.26 267 PHE A N 1
ATOM 2111 C CA . PHE A 1 296 ? 66.509 32.086 94.883 1.00 8.37 267 PHE A CA 1
ATOM 2112 C C . PHE A 1 296 ? 67.905 32.658 94.721 1.00 8.25 267 PHE A C 1
ATOM 2113 O O . PHE A 1 296 ? 68.516 32.506 93.659 1.00 8.27 267 PHE A O 1
ATOM 2121 N N . TYR A 1 297 ? 68.403 33.343 95.750 1.00 8.20 268 TYR A N 1
ATOM 2122 C CA . TYR A 1 297 ? 69.760 33.888 95.713 1.00 9.24 268 TYR A CA 1
ATOM 2123 C C . TYR A 1 297 ? 70.849 32.811 95.728 1.00 10.18 268 TYR A C 1
ATOM 2124 O O . TYR A 1 297 ? 70.852 31.906 96.572 1.00 10.65 268 TYR A O 1
ATOM 2133 N N . HIS A 1 298 ? 71.783 32.943 94.797 1.00 10.17 269 HIS A N 1
ATOM 2134 C CA . HIS A 1 298 ? 72.979 32.114 94.766 1.00 12.71 269 HIS A CA 1
ATOM 2135 C C . HIS A 1 298 ? 74.151 32.995 94.439 1.00 14.98 269 HIS A C 1
ATOM 2136 O O . HIS A 1 298 ? 74.134 33.735 93.450 1.00 10.94 269 HIS A O 1
ATOM 2143 N N . ASP A 1 299 ? 75.170 32.914 95.283 1.00 16.24 270 ASP A N 1
ATOM 2144 C CA . ASP A 1 299 ? 76.365 33.713 95.108 1.00 16.41 270 ASP A CA 1
ATOM 2145 C C . ASP A 1 299 ? 77.002 33.523 93.742 1.00 16.23 270 ASP A C 1
ATOM 2146 O O . ASP A 1 299 ? 77.488 34.481 93.145 1.00 16.06 270 ASP A O 1
ATOM 2151 N N . THR A 1 300 ? 76.975 32.298 93.228 1.00 16.91 271 THR A N 1
ATOM 2152 C CA . THR A 1 300 ? 77.588 32.037 91.930 1.00 18.20 271 THR A CA 1
ATOM 2153 C C . THR A 1 300 ? 76.776 32.615 90.787 1.00 13.71 271 THR A C 1
ATOM 2154 O O . THR A 1 300 ? 77.202 32.559 89.636 1.00 15.55 271 THR A O 1
ATOM 2158 N N . GLU A 1 301 ? 75.594 33.146 91.086 1.00 16.69 272 GLU A N 1
ATOM 2159 C CA . GLU A 1 301 ? 74.778 33.747 90.030 1.00 13.70 272 GLU A CA 1
ATOM 2160 C C . GLU A 1 301 ? 74.835 35.282 90.033 1.00 13.83 272 GLU A C 1
ATOM 2161 O O . GLU A 1 301 ? 74.263 35.937 89.146 1.00 12.89 272 GLU A O 1
ATOM 2167 N N . ASN A 1 302 ? 75.536 35.857 91.011 1.00 13.66 273 ASN A N 1
ATOM 2168 C CA . ASN A 1 302 ? 75.713 37.310 91.071 1.00 13.32 273 ASN A CA 1
ATOM 2169 C C . ASN A 1 302 ? 76.354 37.842 89.788 1.00 16.33 273 ASN A C 1
ATOM 2170 O O . ASN A 1 302 ? 76.125 38.982 89.367 1.00 17.67 273 ASN A O 1
ATOM 2175 N N . GLU A 1 303 ? 77.139 36.991 89.148 1.00 14.87 274 GLU A N 1
ATOM 2176 C CA . GLU A 1 303 ? 77.785 37.359 87.904 1.00 18.16 274 GLU A CA 1
ATOM 2177 C C . GLU A 1 303 ? 76.852 37.130 86.708 1.00 15.95 274 GLU A C 1
ATOM 2178 O O . GLU A 1 303 ? 77.209 37.397 85.560 1.00 14.40 274 GLU A O 1
ATOM 2184 N N . HIS A 1 304 ? 75.634 36.658 86.963 1.00 16.42 275 HIS A N 1
ATOM 2185 C CA . HIS A 1 304 ? 74.759 36.316 85.845 1.00 14.46 275 HIS A CA 1
ATOM 2186 C C . HIS A 1 304 ? 73.349 36.876 85.969 1.00 14.29 275 HIS A C 1
ATOM 2187 O O . HIS A 1 304 ? 72.377 36.218 85.619 1.00 11.61 275 HIS A O 1
ATOM 2194 N N . VAL A 1 305 ? 73.250 38.105 86.459 1.00 14.68 276 VAL A N 1
ATOM 2195 C CA . VAL A 1 305 ? 71.998 38.835 86.406 1.00 11.11 276 VAL A CA 1
ATOM 2196 C C . VAL A 1 305 ? 71.753 39.123 84.930 1.00 10.70 276 VAL A C 1
ATOM 2197 O O . VAL A 1 305 ? 72.622 39.690 84.286 1.00 9.13 276 VAL A O 1
ATOM 2201 N N . LYS A 1 306 ? 70.597 38.718 84.388 1.00 9.60 277 LYS A N 1
ATOM 2202 C CA . LYS A 1 306 ? 70.337 38.855 82.941 1.00 6.85 277 LYS A CA 1
ATOM 2203 C C . LYS A 1 306 ? 70.696 40.230 82.372 1.00 11.35 277 LYS A C 1
ATOM 2204 O O . LYS A 1 306 ? 70.449 41.263 83.006 1.00 7.49 277 LYS A O 1
ATOM 2210 N N . SER A 1 307 ? 71.299 40.248 81.185 1.00 8.46 278 SER A N 1
ATOM 2211 C CA . SER A 1 307 ? 71.800 41.504 80.626 1.00 10.83 278 SER A CA 1
ATOM 2212 C C . SER A 1 307 ? 70.649 42.379 80.142 1.00 10.24 278 SER A C 1
ATOM 2213 O O . SER A 1 307 ? 69.503 41.923 80.033 1.00 8.17 278 SER A O 1
ATOM 2216 N N . LEU A 1 308 ? 70.960 43.631 79.836 1.00 8.89 279 LEU A N 1
ATOM 2217 C CA . LEU A 1 308 ? 69.955 44.568 79.351 1.00 8.30 279 LEU A CA 1
ATOM 2218 C C . LEU A 1 308 ? 69.297 44.054 78.069 1.00 7.92 279 LEU A C 1
ATOM 2219 O O . LEU A 1 308 ? 68.068 44.087 77.945 1.00 10.84 279 LEU A O 1
ATOM 2224 N N . SER A 1 309 ? 70.095 43.551 77.127 1.00 9.82 280 SER A N 1
ATOM 2225 C CA . SER A 1 309 ? 69.530 43.038 75.881 1.00 8.93 280 SER A CA 1
ATOM 2226 C C . SER A 1 309 ? 68.644 41.809 76.130 1.00 10.15 280 SER A C 1
ATOM 2227 O O . SER A 1 309 ? 67.597 41.665 75.494 1.00 8.57 280 SER A O 1
ATOM 2230 N N . LYS A 1 310 ? 69.042 40.940 77.062 1.00 10.53 281 LYS A N 1
ATOM 2231 C CA . LYS A 1 310 ? 68.203 39.783 77.436 1.00 11.50 281 LYS A CA 1
ATOM 2232 C C . LYS A 1 310 ? 66.869 40.179 78.083 1.00 8.24 281 LYS A C 1
ATOM 2233 O O . LYS A 1 310 ? 65.822 39.574 77.800 1.00 9.35 281 LYS A O 1
ATOM 2239 N N . LEU A 1 311 ? 66.897 41.171 78.971 1.00 6.47 282 LEU A N 1
ATOM 2240 C CA . LEU A 1 311 ? 65.656 41.646 79.590 1.00 7.73 282 LEU A CA 1
ATOM 2241 C C . LEU A 1 311 ? 64.765 42.384 78.582 1.00 6.72 282 LEU A C 1
ATOM 2242 O O . LEU A 1 311 ? 63.529 42.266 78.630 1.00 6.34 282 LEU A O 1
ATOM 2247 N N . MET A 1 312 ? 65.373 43.144 77.673 1.00 6.49 283 MET A N 1
ATOM 2248 C CA . MET A 1 312 ? 64.583 43.793 76.621 1.00 7.78 283 MET A CA 1
ATOM 2249 C C . MET A 1 312 ? 63.914 42.732 75.748 1.00 8.28 283 MET A C 1
ATOM 2250 O O . MET A 1 312 ? 62.716 42.848 75.415 1.00 8.05 283 MET A O 1
ATOM 2255 N N . ASP A 1 313 ? 64.664 41.680 75.416 1.00 7.07 284 ASP A N 1
ATOM 2256 C CA . ASP A 1 313 ? 64.099 40.551 74.681 1.00 8.09 284 ASP A CA 1
ATOM 2257 C C . ASP A 1 313 ? 62.882 39.990 75.404 1.00 8.36 284 ASP A C 1
ATOM 2258 O O . ASP A 1 313 ? 61.827 39.755 74.799 1.00 8.37 284 ASP A O 1
ATOM 2263 N N . THR A 1 314 ? 63.034 39.754 76.704 1.00 7.80 285 THR A N 1
ATOM 2264 C CA . THR A 1 314 ? 61.924 39.274 77.535 1.00 7.33 285 THR A CA 1
ATOM 2265 C C . THR A 1 314 ? 60.755 40.261 77.549 1.00 7.76 285 THR A C 1
ATOM 2266 O O . THR A 1 314 ? 59.583 39.864 77.498 1.00 10.70 285 THR A O 1
ATOM 2270 N N . TYR A 1 315 ? 61.070 41.547 77.633 1.00 6.81 286 TYR A N 1
ATOM 2271 C CA . TYR A 1 315 ? 60.048 42.580 77.582 1.00 7.02 286 TYR A CA 1
ATOM 2272 C C . TYR A 1 315 ? 59.237 42.467 76.290 1.00 9.03 286 TYR A C 1
ATOM 2273 O O . TYR A 1 315 ? 57.998 42.379 76.327 1.00 8.31 286 TYR A O 1
ATOM 2282 N N . TYR A 1 316 ? 59.922 42.444 75.149 1.00 9.03 287 TYR A N 1
ATOM 2283 C CA . TYR A 1 316 ? 59.217 42.336 73.872 1.00 9.32 287 TYR A CA 1
ATOM 2284 C C . TYR A 1 316 ? 58.397 41.053 73.780 1.00 8.63 287 TYR A C 1
ATOM 2285 O O . TYR A 1 316 ? 57.363 41.016 73.097 1.00 9.85 287 TYR A O 1
ATOM 2294 N N . LYS A 1 317 ? 58.851 40.011 74.478 1.00 8.48 288 LYS A N 1
ATOM 2295 C CA . LYS A 1 317 ? 58.197 38.701 74.450 1.00 6.79 288 LYS A CA 1
ATOM 2296 C C . LYS A 1 317 ? 57.247 38.473 75.612 1.00 8.48 288 LYS A C 1
ATOM 2297 O O . LYS A 1 317 ? 56.770 37.346 75.829 1.00 7.71 288 LYS A O 1
ATOM 2303 N N . SER A 1 318 ? 56.958 39.531 76.363 1.00 7.76 289 SER A N 1
ATOM 2304 C CA . SER A 1 318 ? 55.925 39.447 77.391 1.00 7.84 289 SER A CA 1
ATOM 2305 C C . SER A 1 318 ? 54.951 40.605 77.197 1.00 7.22 289 SER A C 1
ATOM 2306 O O . SER A 1 318 ? 53.897 40.454 76.579 1.00 7.06 289 SER A O 1
ATOM 2309 N N . VAL A 1 319 ? 55.320 41.771 77.705 1.00 6.93 290 VAL A N 1
ATOM 2310 C CA . VAL A 1 319 ? 54.544 42.985 77.471 1.00 7.89 290 VAL A CA 1
ATOM 2311 C C . VAL A 1 319 ? 54.318 43.219 75.967 1.00 8.22 290 VAL A C 1
ATOM 2312 O O . VAL A 1 319 ? 53.262 43.686 75.555 1.00 6.47 290 VAL A O 1
ATOM 2316 N N . GLY A 1 320 ? 55.294 42.862 75.138 1.00 7.02 291 GLY A N 1
ATOM 2317 C CA . GLY A 1 320 ? 55.113 43.008 73.705 1.00 6.51 291 GLY A CA 1
ATOM 2318 C C . GLY A 1 320 ? 54.335 41.882 73.037 1.00 11.43 291 GLY A C 1
ATOM 2319 O O . GLY A 1 320 ? 54.136 41.918 71.805 1.00 9.50 291 GLY A O 1
ATOM 2320 N N . ARG A 1 321 ? 53.899 40.887 73.820 1.00 5.73 292 ARG A N 1
ATOM 2321 C CA . ARG A 1 321 ? 53.099 39.800 73.282 1.00 7.44 292 ARG A CA 1
ATOM 2322 C C . ARG A 1 321 ? 51.820 39.579 74.086 1.00 9.43 292 ARG A C 1
ATOM 2323 O O . ARG A 1 321 ? 51.499 38.434 74.437 1.00 10.22 292 ARG A O 1
ATOM 2331 N N . ASN A 1 322 ? 51.101 40.665 74.393 1.00 7.19 293 ASN A N 1
ATOM 2332 C CA . ASN A 1 322 ? 49.823 40.572 75.103 1.00 8.40 293 ASN A CA 1
ATOM 2333 C C . ASN A 1 322 ? 49.964 39.838 76.444 1.00 8.15 293 ASN A C 1
ATOM 2334 O O . ASN A 1 322 ? 49.169 38.965 76.783 1.00 6.10 293 ASN A O 1
ATOM 2339 N N . SER A 1 323 ? 50.988 40.199 77.213 1.00 7.79 294 SER A N 1
ATOM 2340 C CA . SER A 1 323 ? 51.148 39.603 78.534 1.00 9.29 294 SER A CA 1
ATOM 2341 C C . SER A 1 323 ? 51.646 40.629 79.538 1.00 8.19 294 SER A C 1
ATOM 2342 O O . SER A 1 323 ? 51.770 41.814 79.224 1.00 10.52 294 SER A O 1
ATOM 2345 N N . THR A 1 324 ? 51.896 40.174 80.757 1.00 7.47 295 THR A N 1
ATOM 2346 C CA . THR A 1 324 ? 52.519 41.008 81.773 1.00 8.45 295 THR A CA 1
ATOM 2347 C C . THR A 1 324 ? 53.876 40.381 82.039 1.00 8.30 295 THR A C 1
ATOM 2348 O O . THR A 1 324 ? 54.069 39.188 81.756 1.00 7.22 295 THR A O 1
ATOM 2352 N N . LEU A 1 325 ? 54.822 41.158 82.564 1.00 7.28 296 LEU A N 1
ATOM 2353 C CA . LEU A 1 325 ? 56.106 40.571 82.963 1.00 7.15 296 LEU A CA 1
ATOM 2354 C C . LEU A 1 325 ? 56.201 40.487 84.492 1.00 8.31 296 LEU A C 1
ATOM 2355 O O . LEU A 1 325 ? 56.129 41.505 85.180 1.00 7.22 296 LEU A O 1
ATOM 2360 N N . LEU A 1 326 ? 56.319 39.267 85.017 1.00 8.24 297 LEU A N 1
ATOM 2361 C CA . LEU A 1 326 ? 56.571 39.040 86.439 1.00 4.85 297 LEU A CA 1
ATOM 2362 C C . LEU A 1 326 ? 58.050 38.689 86.594 1.00 5.71 297 LEU A C 1
ATOM 2363 O O . LEU A 1 326 ? 58.465 37.569 86.290 1.00 6.02 297 LEU A O 1
ATOM 2368 N N . LEU A 1 327 ? 58.853 39.653 87.037 1.00 5.35 298 LEU A N 1
ATOM 2369 C CA . LEU A 1 327 ? 60.311 39.500 87.064 1.00 6.52 298 LEU A CA 1
ATOM 2370 C C . LEU A 1 327 ? 60.739 39.297 88.505 1.00 6.30 298 LEU A C 1
ATOM 2371 O O . LEU A 1 327 ? 60.443 40.134 89.357 1.00 5.53 298 LEU A O 1
ATOM 2376 N N . ASN A 1 328 ? 61.416 38.186 88.777 1.00 4.17 299 ASN A N 1
ATOM 2377 C CA . ASN A 1 328 ? 61.834 37.864 90.143 1.00 5.62 299 ASN A CA 1
ATOM 2378 C C . ASN A 1 328 ? 63.158 38.487 90.532 1.00 4.70 299 ASN A C 1
ATOM 2379 O O . ASN A 1 328 ? 64.127 38.424 89.759 1.00 7.10 299 ASN A O 1
ATOM 2384 N N . PHE A 1 329 ? 63.180 39.087 91.726 1.00 5.54 300 PHE A N 1
ATOM 2385 C CA . PHE A 1 329 ? 64.387 39.590 92.373 1.00 4.81 300 PHE A CA 1
ATOM 2386 C C . PHE A 1 329 ? 64.492 38.843 93.690 1.00 5.78 300 PHE A C 1
ATOM 2387 O O . PHE A 1 329 ? 63.690 39.068 94.592 1.00 6.56 300 PHE A O 1
ATOM 2395 N N . PRO A 1 330 ? 65.490 37.966 93.834 1.00 5.80 301 PRO A N 1
ATOM 2396 C CA . PRO A 1 330 ? 65.577 37.234 95.098 1.00 5.87 301 PRO A CA 1
ATOM 2397 C C . PRO A 1 330 ? 66.270 38.059 96.188 1.00 8.98 301 PRO A C 1
ATOM 2398 O O . PRO A 1 330 ? 67.066 38.963 95.869 1.00 7.67 301 PRO A O 1
ATOM 2402 N N . ILE A 1 331 ? 65.995 37.730 97.453 1.00 8.22 302 ILE A N 1
ATOM 2403 C CA . ILE A 1 331 ? 66.692 38.340 98.584 1.00 5.46 302 ILE A CA 1
ATOM 2404 C C . ILE A 1 331 ? 67.934 37.549 98.989 1.00 8.66 302 ILE A C 1
ATOM 2405 O O . ILE A 1 331 ? 67.910 36.325 99.037 1.00 10.59 302 ILE A O 1
ATOM 2410 N N . ALA A 1 332 ? 69.032 38.238 99.275 1.00 7.59 303 ALA A N 1
ATOM 2411 C CA . ALA A 1 332 ? 70.267 37.546 99.632 1.00 8.76 303 ALA A CA 1
ATOM 2412 C C . ALA A 1 332 ? 70.167 37.159 101.095 1.00 8.76 303 ALA A C 1
ATOM 2413 O O . ALA A 1 332 ? 69.250 37.599 101.783 1.00 8.97 303 ALA A O 1
ATOM 2415 N N . PRO A 1 333 ? 71.087 36.319 101.584 1.00 8.87 304 PRO A N 1
ATOM 2416 C CA . PRO A 1 333 ? 71.063 36.019 103.021 1.00 7.14 304 PRO A CA 1
ATOM 2417 C C . PRO A 1 333 ? 71.092 37.246 103.954 1.00 9.62 304 PRO A C 1
ATOM 2418 O O . PRO A 1 333 ? 70.569 37.146 105.060 1.00 9.92 304 PRO A O 1
ATOM 2422 N N . ASN A 1 334 ? 71.688 38.366 103.551 1.00 11.46 305 ASN A N 1
ATOM 2423 C CA . ASN A 1 334 ? 71.741 39.532 104.445 1.00 10.79 305 ASN A CA 1
ATOM 2424 C C . ASN A 1 334 ? 70.420 40.278 104.532 1.00 12.94 305 ASN A C 1
ATOM 2425 O O . ASN A 1 334 ? 70.317 41.290 105.238 1.00 11.91 305 ASN A O 1
ATOM 2430 N N . GLY A 1 335 ? 69.420 39.796 103.797 1.00 11.27 306 GLY A N 1
ATOM 2431 C CA . GLY A 1 335 ? 68.103 40.410 103.826 1.00 8.47 306 GLY A CA 1
ATOM 2432 C C . GLY A 1 335 ? 67.923 41.511 102.801 1.00 8.50 306 GLY A C 1
ATOM 2433 O O . GLY A 1 335 ? 66.954 42.274 102.888 1.00 8.24 306 GLY A O 1
ATOM 2434 N N . ARG A 1 336 ? 68.818 41.593 101.811 1.00 7.49 307 ARG A N 1
ATOM 2435 C CA . ARG A 1 336 ? 68.705 42.657 100.801 1.00 7.98 307 ARG A CA 1
ATOM 2436 C C . ARG A 1 336 ? 68.787 42.118 99.379 1.00 8.91 307 ARG A C 1
ATOM 2437 O O . ARG A 1 336 ? 69.399 41.085 99.135 1.00 9.25 307 ARG A O 1
ATOM 2445 N N . ILE A 1 337 ? 68.161 42.816 98.441 1.00 12.41 308 ILE A N 1
ATOM 2446 C CA . ILE A 1 337 ? 68.363 42.529 97.017 1.00 11.44 308 ILE A CA 1
ATOM 2447 C C . ILE A 1 337 ? 69.784 42.957 96.641 1.00 8.14 308 ILE A C 1
ATOM 2448 O O . ILE A 1 337 ? 70.253 44.029 97.050 1.00 9.47 308 ILE A O 1
ATOM 2453 N N . HIS A 1 338 ? 70.476 42.118 95.870 1.00 8.32 309 HIS A N 1
ATOM 2454 C CA . HIS A 1 338 ? 71.858 42.392 95.465 1.00 8.42 309 HIS A CA 1
ATOM 2455 C C . HIS A 1 338 ? 71.962 43.664 94.615 1.00 9.76 309 HIS A C 1
ATOM 2456 O O . HIS A 1 338 ? 71.038 43.990 93.879 1.00 7.83 309 HIS A O 1
ATOM 2463 N N . PRO A 1 339 ? 73.088 44.395 94.723 1.00 11.37 310 PRO A N 1
ATOM 2464 C CA . PRO A 1 339 ? 73.209 45.658 93.981 1.00 9.28 310 PRO A CA 1
ATOM 2465 C C . PRO A 1 339 ? 73.288 45.460 92.475 1.00 10.06 310 PRO A C 1
ATOM 2466 O O . PRO A 1 339 ? 72.855 46.353 91.727 1.00 11.21 310 PRO A O 1
ATOM 2470 N N . ASN A 1 340 ? 73.850 44.337 92.027 1.00 8.33 311 ASN A N 1
ATOM 2471 C CA . ASN A 1 340 ? 73.857 44.033 90.604 1.00 9.95 311 ASN A CA 1
ATOM 2472 C C . ASN A 1 340 ? 72.430 44.043 90.037 1.00 8.94 311 ASN A C 1
ATOM 2473 O O . ASN A 1 340 ? 72.176 44.619 88.974 1.00 7.89 311 ASN A O 1
ATOM 2478 N N . ASP A 1 341 ? 71.510 43.382 90.740 1.00 8.33 312 ASP A N 1
ATOM 2479 C CA . ASP A 1 341 ? 70.132 43.272 90.282 1.00 6.15 312 ASP A CA 1
ATOM 2480 C C . ASP A 1 341 ? 69.518 44.663 90.226 1.00 8.97 312 ASP A C 1
ATOM 2481 O O . ASP A 1 341 ? 68.754 44.995 89.304 1.00 9.69 312 ASP A O 1
ATOM 2486 N N . SER A 1 342 ? 69.824 45.462 91.249 1.00 8.33 313 SER A N 1
ATOM 2487 C CA . SER A 1 342 ? 69.258 46.805 91.391 1.00 7.95 313 SER A CA 1
ATOM 2488 C C . SER A 1 342 ? 69.711 47.702 90.251 1.00 9.23 313 SER A C 1
ATOM 2489 O O . SER A 1 342 ? 68.908 48.450 89.658 1.00 6.97 313 SER A O 1
ATOM 2492 N N . LEU A 1 343 ? 70.997 47.613 89.928 1.00 7.82 314 LEU A N 1
ATOM 2493 C CA . LEU A 1 343 ? 71.561 48.460 88.893 1.00 9.88 314 LEU A CA 1
ATOM 2494 C C . LEU A 1 343 ? 71.018 48.053 87.525 1.00 9.98 314 LEU A C 1
ATOM 2495 O O . LEU A 1 343 ? 70.722 48.906 86.686 1.00 8.11 314 LEU A O 1
ATOM 2500 N N . ARG A 1 344 ? 70.879 46.748 87.311 1.00 7.99 315 ARG A N 1
ATOM 2501 C CA . ARG A 1 344 ? 70.339 46.241 86.056 1.00 9.56 315 ARG A CA 1
ATOM 2502 C C . ARG A 1 344 ? 68.870 46.655 85.886 1.00 7.66 315 ARG A C 1
ATOM 2503 O O . ARG A 1 344 ? 68.455 47.082 84.796 1.00 6.96 315 ARG A O 1
ATOM 2511 N N . GLY A 1 345 ? 68.095 46.567 86.962 1.00 8.02 316 GLY A N 1
ATOM 2512 C CA . GLY A 1 345 ? 66.684 46.954 86.908 1.00 7.54 316 GLY A CA 1
ATOM 2513 C C . GLY A 1 345 ? 66.526 48.401 86.452 1.00 8.54 316 GLY A C 1
ATOM 2514 O O . GLY A 1 345 ? 65.718 48.713 85.572 1.00 9.95 316 GLY A O 1
ATOM 2515 N N . ILE A 1 346 ? 67.320 49.287 87.038 1.00 8.89 317 ILE A N 1
ATOM 2516 C CA . ILE A 1 346 ? 67.334 50.694 86.639 1.00 7.44 317 ILE A CA 1
ATOM 2517 C C . ILE A 1 346 ? 67.692 50.914 85.152 1.00 9.36 317 ILE A C 1
ATOM 2518 O O . ILE A 1 346 ? 67.060 51.733 84.467 1.00 8.44 317 ILE A O 1
ATOM 2523 N N . ALA A 1 347 ? 68.701 50.190 84.657 1.00 9.15 318 ALA A N 1
ATOM 2524 C CA . ALA A 1 347 ? 69.109 50.280 83.250 1.00 8.50 318 ALA A CA 1
ATOM 2525 C C . ALA A 1 347 ? 67.989 49.804 82.339 1.00 9.24 318 ALA A C 1
ATOM 2526 O O . ALA A 1 347 ? 67.763 50.359 81.257 1.00 10.30 318 ALA A O 1
ATOM 2528 N N . PHE A 1 348 ? 67.312 48.754 82.782 1.00 8.11 319 PHE A N 1
ATOM 2529 C CA . PHE A 1 348 ? 66.165 48.183 82.099 1.00 7.34 319 PHE A CA 1
ATOM 2530 C C . PHE A 1 348 ? 65.020 49.203 81.987 1.00 9.96 319 PHE A C 1
ATOM 2531 O O . PHE A 1 348 ? 64.568 49.508 80.867 1.00 5.80 319 PHE A O 1
ATOM 2539 N N . LYS A 1 349 ? 64.582 49.758 83.125 1.00 6.99 320 LYS A N 1
ATOM 2540 C CA . LYS A 1 349 ? 63.512 50.765 83.125 1.00 9.77 320 LYS A CA 1
ATOM 2541 C C . LYS A 1 349 ? 63.906 51.961 82.268 1.00 9.63 320 LYS A C 1
ATOM 2542 O O . LYS A 1 349 ? 63.080 52.522 81.540 1.00 9.11 320 LYS A O 1
ATOM 2548 N N . LYS A 1 350 ? 65.171 52.354 82.363 1.00 8.16 321 LYS A N 1
ATOM 2549 C CA . LYS A 1 350 ? 65.665 53.476 81.578 1.00 9.33 321 LYS A CA 1
ATOM 2550 C C . LYS A 1 350 ? 65.543 53.215 80.070 1.00 13.25 321 LYS A C 1
ATOM 2551 O O . LYS A 1 350 ? 65.049 54.070 79.313 1.00 9.32 321 LYS A O 1
ATOM 2557 N N . MET A 1 351 ? 65.978 52.031 79.631 1.00 9.77 322 MET A N 1
ATOM 2558 C CA . MET A 1 351 ? 65.962 51.710 78.203 1.00 10.62 322 MET A CA 1
ATOM 2559 C C . MET A 1 351 ? 64.536 51.616 77.652 1.00 9.36 322 MET A C 1
ATOM 2560 O O . MET A 1 351 ? 64.259 52.047 76.534 1.00 8.01 322 MET A O 1
ATOM 2565 N N . ILE A 1 352 ? 63.632 51.041 78.433 1.00 9.06 323 ILE A N 1
ATOM 2566 C CA . ILE A 1 352 ? 62.245 50.983 78.015 1.00 8.84 323 ILE A CA 1
ATOM 2567 C C . ILE A 1 352 ? 61.670 52.404 77.791 1.00 13.86 323 ILE A C 1
ATOM 2568 O O . ILE A 1 352 ? 60.946 52.645 76.822 1.00 9.50 323 ILE A O 1
ATOM 2573 N N . GLY A 1 353 ? 62.002 53.337 78.683 1.00 11.34 324 GLY A N 1
ATOM 2574 C CA . GLY A 1 353 ? 61.610 54.729 78.518 1.00 11.58 324 GLY A CA 1
ATOM 2575 C C . GLY A 1 353 ? 62.195 55.358 77.257 1.00 16.67 324 GLY A C 1
ATOM 2576 O O . GLY A 1 353 ? 61.516 56.140 76.577 1.00 13.85 324 GLY A O 1
ATOM 2577 N N . GLU A 1 354 ? 63.441 55.005 76.932 1.00 10.27 325 GLU A N 1
ATOM 2578 C CA . GLU A 1 354 ? 64.129 55.541 75.759 1.00 12.11 325 GLU A CA 1
ATOM 2579 C C . GLU A 1 354 ? 63.558 55.031 74.435 1.00 14.21 325 GLU A C 1
ATOM 2580 O O . GLU A 1 354 ? 63.389 55.805 73.484 1.00 15.54 325 GLU A O 1
ATOM 2586 N N . VAL A 1 355 ? 63.282 53.729 74.368 1.00 11.83 326 VAL A N 1
ATOM 2587 C CA . VAL A 1 355 ? 62.695 53.125 73.174 1.00 12.32 326 VAL A CA 1
ATOM 2588 C C . VAL A 1 355 ? 61.365 53.801 72.838 1.00 12.04 326 VAL A C 1
ATOM 2589 O O . VAL A 1 355 ? 61.115 54.151 71.687 1.00 12.88 326 VAL A O 1
ATOM 2593 N N . PHE A 1 356 ? 60.523 54.015 73.843 1.00 13.74 327 PHE A N 1
ATOM 2594 C CA . PHE A 1 356 ? 59.156 54.473 73.584 1.00 11.88 327 PHE A CA 1
ATOM 2595 C C . PHE A 1 356 ? 58.911 55.947 73.876 1.00 11.93 327 PHE A C 1
ATOM 2596 O O . PHE A 1 356 ? 57.760 56.379 73.979 1.00 15.20 327 PHE A O 1
ATOM 2604 N N . ARG A 1 357 ? 59.983 56.719 73.979 1.00 15.58 328 ARG A N 1
ATOM 2605 C CA . ARG A 1 357 ? 59.866 58.139 74.307 1.00 17.32 328 ARG A CA 1
ATOM 2606 C C . ARG A 1 357 ? 59.146 58.940 73.226 1.00 16.80 328 ARG A C 1
ATOM 2607 O O . ARG A 1 357 ? 58.415 59.893 73.528 1.00 17.62 328 ARG A O 1
ATOM 2612 N N . LYS A 1 358 ? 59.340 58.557 71.970 1.00 16.41 329 LYS A N 1
ATOM 2613 C CA . LYS A 1 358 ? 58.776 59.348 70.886 1.00 15.20 329 LYS A CA 1
ATOM 2614 C C . LYS A 1 358 ? 57.996 58.514 69.877 1.00 14.82 329 LYS A C 1
ATOM 2615 O O . LYS A 1 358 ? 58.582 57.825 69.022 1.00 14.70 329 LYS A O 1
ATOM 2618 N N . ASN A 1 359 ? 56.671 58.582 69.985 1.00 13.13 330 ASN A N 1
ATOM 2619 C CA . ASN A 1 359 ? 55.790 57.902 69.043 1.00 14.83 330 ASN A CA 1
ATOM 2620 C C . ASN A 1 359 ? 55.794 58.685 67.733 1.00 14.34 330 ASN A C 1
ATOM 2621 O O . ASN A 1 359 ? 55.184 59.744 67.647 1.00 12.73 330 ASN A O 1
ATOM 2626 N N . LEU A 1 360 ? 56.497 58.169 66.728 1.00 17.09 331 LEU A N 1
ATOM 2627 C CA . LEU A 1 360 ? 56.689 58.882 65.465 1.00 17.78 331 LEU A CA 1
ATOM 2628 C C . LEU A 1 360 ? 55.383 58.979 64.701 1.00 17.81 331 LEU A C 1
ATOM 2629 O O . LEU A 1 360 ? 55.221 59.833 63.827 1.00 22.48 331 LEU A O 1
ATOM 2634 N N . ALA A 1 361 ? 54.438 58.120 65.049 1.00 15.56 332 ALA A N 1
ATOM 2635 C CA . ALA A 1 361 ? 53.108 58.173 64.448 1.00 18.32 332 ALA A CA 1
ATOM 2636 C C . ALA A 1 361 ? 52.308 59.397 64.901 1.00 21.92 332 ALA A C 1
ATOM 2637 O O . ALA A 1 361 ? 51.323 59.774 64.259 1.00 21.38 332 ALA A O 1
ATOM 2639 N N . GLU A 1 362 ? 52.716 60.012 66.007 1.00 20.90 333 GLU A N 1
ATOM 2640 C CA . GLU A 1 362 ? 51.963 61.148 66.554 1.00 25.27 333 GLU A CA 1
ATOM 2641 C C . GLU A 1 362 ? 51.901 62.343 65.596 1.00 28.49 333 GLU A C 1
ATOM 2642 O O . GLU A 1 362 ? 50.843 62.943 65.432 1.00 26.38 333 GLU A O 1
ATOM 2648 N N . LYS A 1 363 ? 53.026 62.691 64.973 1.00 22.86 334 LYS A N 1
ATOM 2649 C CA . LYS A 1 363 ? 53.063 63.822 64.039 1.00 28.17 334 LYS A CA 1
ATOM 2650 C C . LYS A 1 363 ? 52.597 63.463 62.618 1.00 28.38 334 LYS A C 1
ATOM 2651 O O . LYS A 1 363 ? 52.538 64.324 61.735 1.00 32.45 334 LYS A O 1
ATOM 2655 N N . ALA A 1 364 ? 52.259 62.198 62.397 1.00 27.94 335 ALA A N 1
ATOM 2656 C CA . ALA A 1 364 ? 5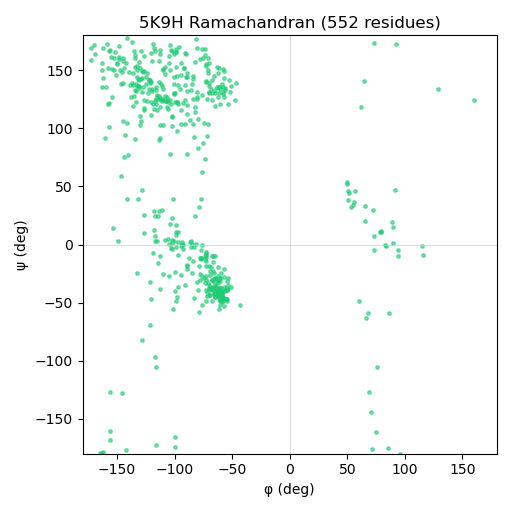2.006 61.712 61.046 1.00 23.85 335 ALA A CA 1
ATOM 2657 C C . ALA A 1 364 ? 50.544 61.867 60.672 1.00 21.25 335 ALA A C 1
ATOM 2658 O O . ALA A 1 364 ? 49.701 62.049 61.545 1.00 21.74 335 ALA A O 1
ATOM 2660 N N . ARG A 1 365 ? 50.235 61.784 59.380 1.00 19.59 336 ARG A N 1
ATOM 2661 C CA . ARG A 1 365 ? 48.830 61.695 58.981 1.00 25.06 336 ARG A CA 1
ATOM 2662 C C . ARG A 1 365 ? 48.411 60.243 58.944 1.00 18.29 336 ARG A C 1
ATOM 2663 O O . ARG A 1 365 ? 48.973 59.448 58.190 1.00 20.96 336 ARG A O 1
ATOM 2671 N N . THR A 1 366 ? 47.420 59.893 59.747 1.00 21.82 337 THR A N 1
ATOM 2672 C CA . THR A 1 366 ? 46.952 58.514 59.792 1.00 19.65 337 THR A CA 1
ATOM 2673 C C . THR A 1 366 ? 45.538 58.426 59.256 1.00 19.38 337 THR A C 1
ATOM 2674 O O . THR A 1 366 ? 44.662 59.171 59.692 1.00 24.01 337 THR A O 1
ATOM 2678 N N . GLN A 1 367 ? 45.305 57.535 58.297 1.00 21.01 338 GLN A N 1
ATOM 2679 C CA . GLN A 1 367 ? 43.934 57.280 57.856 1.00 21.39 338 GLN A CA 1
ATOM 2680 C C . GLN A 1 367 ? 43.649 55.821 57.493 1.00 22.94 338 GLN A C 1
ATOM 2681 O O . GLN A 1 367 ? 44.541 55.056 57.102 1.00 15.80 338 GLN A O 1
ATOM 2687 N N . THR A 1 368 ? 42.386 55.446 57.654 1.00 20.98 339 THR A N 1
ATOM 2688 C CA . THR A 1 368 ? 41.974 54.073 57.462 1.00 22.10 339 THR A CA 1
ATOM 2689 C C . THR A 1 368 ? 40.993 53.961 56.305 1.00 21.57 339 THR A C 1
ATOM 2690 O O . THR A 1 368 ? 39.974 54.657 56.261 1.00 24.96 339 THR A O 1
ATOM 2694 N N . LYS A 1 369 ? 41.324 53.094 55.357 1.00 23.54 340 LYS A N 1
ATOM 2695 C CA . LYS A 1 369 ? 40.427 52.773 54.260 1.00 21.46 340 LYS A CA 1
ATOM 2696 C C . LYS A 1 369 ? 40.273 51.253 54.224 1.00 24.07 340 LYS A C 1
ATOM 2697 O O . LYS A 1 369 ? 41.249 50.531 53.986 1.00 21.47 340 LYS A O 1
ATOM 2699 N N . GLY A 1 370 ? 39.063 50.760 54.469 1.00 21.21 341 GLY A N 1
ATOM 2700 C CA . GLY A 1 370 ? 38.839 49.322 54.521 1.00 20.27 341 GLY A CA 1
ATOM 2701 C C . GLY A 1 370 ? 39.515 48.708 55.734 1.00 23.58 341 GLY A C 1
ATOM 2702 O O . GLY A 1 370 ? 39.300 49.165 56.871 1.00 21.31 341 GLY A O 1
ATOM 2703 N N . ASP A 1 371 ? 40.331 47.682 55.494 1.00 19.12 342 ASP A N 1
ATOM 2704 C CA . ASP A 1 371 ? 41.081 47.037 56.570 1.00 20.97 342 ASP A CA 1
ATOM 2705 C C . ASP A 1 371 ? 42.531 47.532 56.648 1.00 17.56 342 ASP A C 1
ATOM 2706 O O . ASP A 1 371 ? 43.349 46.957 57.376 1.00 19.87 342 ASP A O 1
ATOM 2711 N N . GLU A 1 372 ? 42.822 48.604 55.910 1.00 16.99 343 GLU A N 1
ATOM 2712 C CA . GLU A 1 372 ? 44.177 49.149 55.786 1.00 17.70 343 GLU A CA 1
ATOM 2713 C C . GLU A 1 372 ? 44.303 50.503 56.482 1.00 20.01 343 GLU A C 1
A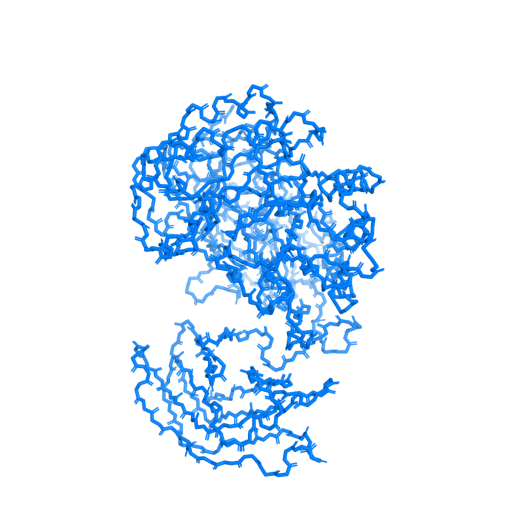TOM 2714 O O . GLU A 1 372 ? 43.531 51.429 56.199 1.00 21.52 343 GLU A O 1
ATOM 2720 N N . THR A 1 373 ? 45.269 50.611 57.397 1.00 18.38 344 THR A N 1
ATOM 2721 C CA . THR A 1 373 ? 45.582 51.878 58.062 1.00 15.93 344 THR A CA 1
ATOM 2722 C C . THR A 1 373 ? 46.943 52.363 57.597 1.00 15.19 344 THR A C 1
ATOM 2723 O O . THR A 1 373 ? 47.948 51.647 57.716 1.00 20.12 344 THR A O 1
ATOM 2727 N N . VAL A 1 374 ? 46.983 53.571 57.053 1.00 15.95 345 VAL A N 1
ATOM 2728 C CA . VAL A 1 374 ? 48.229 54.133 56.564 1.00 14.19 345 VAL A CA 1
ATOM 2729 C C . VAL A 1 374 ? 48.689 55.241 57.501 1.00 18.01 345 VAL A C 1
ATOM 2730 O O . VAL A 1 374 ? 47.952 56.187 57.769 1.00 17.31 345 VAL A O 1
ATOM 2734 N N . ILE A 1 375 ? 49.907 55.106 58.012 1.00 16.09 346 ILE A N 1
ATOM 2735 C CA . ILE A 1 375 ? 50.520 56.164 58.796 1.00 17.69 346 ILE A CA 1
ATOM 2736 C C . ILE A 1 375 ? 51.500 56.853 57.869 1.00 13.94 346 ILE A C 1
ATOM 2737 O O . ILE A 1 375 ? 52.511 56.263 57.463 1.00 15.26 346 ILE A O 1
ATOM 2742 N N . ASP A 1 376 ? 51.171 58.087 57.498 1.00 15.26 347 ASP A N 1
ATOM 2743 C CA . ASP A 1 376 ? 51.955 58.836 56.524 1.00 17.83 347 ASP A CA 1
ATOM 2744 C C . ASP A 1 376 ? 52.801 59.843 57.276 1.00 18.83 347 ASP A C 1
ATOM 2745 O O . ASP A 1 376 ? 52.270 60.821 57.812 1.00 20.50 347 ASP A O 1
ATOM 2750 N N . PHE A 1 377 ? 54.110 59.617 57.301 1.00 15.68 348 PHE A N 1
ATOM 2751 C CA . PHE A 1 377 ? 55.009 60.485 58.048 1.00 16.48 348 PHE A CA 1
ATOM 2752 C C . PHE A 1 377 ? 55.297 61.773 57.306 1.00 21.80 348 PHE A C 1
ATOM 2753 O O . PHE A 1 377 ? 55.762 62.747 57.901 1.00 20.68 348 PHE A O 1
ATOM 2761 N N . GLY A 1 378 ? 55.040 61.775 56.002 1.00 21.82 349 GLY A N 1
ATOM 2762 C CA . GLY A 1 378 ? 55.229 62.979 55.220 1.00 23.76 349 GLY A CA 1
ATOM 2763 C C . GLY A 1 378 ? 56.658 63.181 54.767 1.00 26.44 349 GLY A C 1
ATOM 2764 O O . GLY A 1 378 ? 56.944 64.149 54.059 1.00 35.38 349 GLY A O 1
ATOM 2765 N N . LYS A 1 379 ? 57.547 62.267 55.160 1.00 27.74 350 LYS A N 1
ATOM 2766 C CA . LYS A 1 379 ? 58.982 62.382 54.863 1.00 22.02 350 LYS A CA 1
ATOM 2767 C C . LYS A 1 379 ? 59.681 61.092 55.292 1.00 21.49 350 LYS A C 1
ATOM 2768 O O . LYS A 1 379 ? 59.150 60.356 56.129 1.00 21.95 350 LYS A O 1
ATOM 2773 N N . PRO A 1 380 ? 60.870 60.810 54.726 1.00 21.79 351 PRO A N 1
ATOM 2774 C CA . PRO A 1 380 ? 61.590 59.591 55.114 1.00 22.42 351 PRO A CA 1
ATOM 2775 C C . PRO A 1 380 ? 61.851 59.559 56.619 1.00 20.86 351 PRO A C 1
ATOM 2776 O O . PRO A 1 380 ? 62.394 60.508 57.209 1.00 22.08 351 PRO A O 1
ATOM 2780 N N . THR A 1 381 ? 61.445 58.460 57.239 1.00 21.51 352 THR A N 1
ATOM 2781 C CA . THR A 1 381 ? 61.467 58.362 58.688 1.00 21.49 352 THR A CA 1
ATOM 2782 C C . THR A 1 381 ? 62.120 57.056 59.128 1.00 18.34 352 THR A C 1
ATOM 2783 O O . THR A 1 381 ? 61.868 55.989 58.553 1.00 18.69 352 THR A O 1
ATOM 2787 N N . THR A 1 382 ? 62.977 57.157 60.136 1.00 17.77 353 THR A N 1
ATOM 2788 C CA . THR A 1 382 ? 63.768 56.023 60.613 1.00 18.02 353 THR A CA 1
ATOM 2789 C C . THR A 1 382 ? 63.114 55.386 61.829 1.00 13.12 353 THR A C 1
ATOM 2790 O O . THR A 1 382 ? 62.892 56.056 62.834 1.00 13.94 353 THR A O 1
ATOM 2794 N N . PHE A 1 383 ? 62.813 54.095 61.752 1.00 15.32 354 PHE A N 1
ATOM 2795 C CA . PHE A 1 383 ? 62.190 53.424 62.887 1.00 13.44 354 PHE A CA 1
ATOM 2796 C C . PHE A 1 383 ? 62.421 51.919 62.852 1.00 12.81 354 PHE A C 1
ATOM 2797 O O . PHE A 1 383 ? 62.869 51.358 61.835 1.00 12.11 354 PHE A O 1
ATOM 2805 N N . ASN A 1 384 ? 62.135 51.256 63.967 1.00 13.70 355 ASN A N 1
ATOM 2806 C CA . ASN A 1 384 ? 62.383 49.816 64.041 1.00 10.71 355 ASN A CA 1
ATOM 2807 C C . ASN A 1 384 ? 61.472 49.122 65.032 1.00 10.86 355 ASN A C 1
ATOM 2808 O O . ASN A 1 384 ? 61.728 47.977 65.415 1.00 11.58 355 ASN A O 1
ATOM 2813 N N . ARG A 1 385 ? 60.418 49.822 65.456 1.00 11.50 356 ARG A N 1
ATOM 2814 C CA . ARG A 1 385 ? 59.408 49.250 66.345 1.00 11.21 356 ARG A CA 1
ATOM 2815 C C . ARG A 1 385 ? 58.051 49.657 65.851 1.00 10.21 356 ARG A C 1
ATOM 2816 O O . ARG A 1 385 ? 57.843 50.810 65.469 1.00 10.03 356 ARG A O 1
ATOM 2824 N N . PHE A 1 386 ? 57.131 48.704 65.862 1.00 9.57 357 PHE A N 1
ATOM 2825 C CA . PHE A 1 386 ? 55.729 48.977 65.666 1.00 12.14 357 PHE A CA 1
ATOM 2826 C C . PHE A 1 386 ? 54.953 48.483 66.891 1.00 11.00 357 PHE A C 1
ATOM 2827 O O . PHE A 1 386 ? 55.276 47.425 67.451 1.00 9.91 357 PHE A O 1
ATOM 2835 N N . LEU A 1 387 ? 53.935 49.243 67.294 1.00 9.09 358 LEU A N 1
ATOM 2836 C CA . LEU A 1 387 ? 53.090 48.880 68.437 1.00 9.92 358 LEU A CA 1
ATOM 2837 C C . LEU A 1 387 ? 51.626 49.046 68.087 1.00 13.30 358 LEU A C 1
ATOM 2838 O O . LEU A 1 387 ? 51.236 50.113 67.587 1.00 11.80 358 LEU A O 1
ATOM 2843 N N . ALA A 1 388 ? 50.818 48.025 68.392 1.00 8.60 359 ALA A N 1
ATOM 2844 C CA . ALA A 1 388 ? 49.359 48.151 68.324 1.00 13.65 359 ALA A CA 1
ATOM 2845 C C . ALA A 1 388 ? 48.714 47.701 69.630 1.00 11.80 359 ALA A C 1
ATOM 2846 O O . ALA A 1 388 ? 49.229 46.823 70.324 1.00 11.03 359 ALA A O 1
ATOM 2848 N N . GLU A 1 389 ? 47.575 48.298 69.959 1.00 13.27 360 GLU A N 1
ATOM 2849 C CA . GLU A 1 389 ? 46.777 47.841 71.087 1.00 10.77 360 GLU A CA 1
ATOM 2850 C C . GLU A 1 389 ? 45.312 47.682 70.669 1.00 16.11 360 GLU A C 1
ATOM 2851 O O . GLU A 1 389 ? 44.753 48.537 69.972 1.00 14.14 360 GLU A O 1
ATOM 2857 N N . GLU A 1 390 ? 44.692 46.588 71.088 1.00 14.46 361 GLU A N 1
ATOM 2858 C CA . GLU A 1 390 ? 43.257 46.463 70.947 1.00 15.34 361 GLU A CA 1
ATOM 2859 C C . GLU A 1 390 ? 42.651 46.987 72.228 1.00 16.07 361 GLU A C 1
ATOM 2860 O O . GLU A 1 390 ? 43.289 46.935 73.290 1.00 12.53 361 GLU A O 1
ATOM 2866 N N . ASP A 1 391 ? 41.426 47.498 72.135 1.00 13.90 362 ASP A N 1
ATOM 2867 C CA . ASP A 1 391 ? 40.692 47.870 73.332 1.00 19.47 362 ASP A CA 1
ATOM 2868 C C . ASP A 1 391 ? 40.055 46.589 73.854 1.00 14.77 362 ASP A C 1
ATOM 2869 O O . ASP A 1 391 ? 38.959 46.204 73.439 1.00 16.01 362 ASP A O 1
ATOM 2874 N N . ILE A 1 392 ? 40.764 45.912 74.748 1.00 13.29 363 ILE A N 1
ATOM 2875 C CA . ILE A 1 392 ? 40.377 44.566 75.166 1.00 18.18 363 ILE A CA 1
ATOM 2876 C C . ILE A 1 392 ? 39.217 44.562 76.147 1.00 16.52 363 ILE A C 1
ATOM 2877 O O . ILE A 1 392 ? 38.704 43.501 76.503 1.00 17.87 363 ILE A O 1
ATOM 2882 N N . ARG A 1 393 ? 38.791 45.748 76.564 1.00 19.08 364 ARG A N 1
ATOM 2883 C CA . ARG A 1 393 ? 37.532 45.900 77.291 1.00 19.19 364 ARG A CA 1
ATOM 2884 C C . ARG A 1 393 ? 36.431 45.199 76.504 1.00 18.81 364 ARG A C 1
ATOM 2885 O O . ARG A 1 393 ? 35.552 44.564 77.079 1.00 18.28 364 ARG A O 1
ATOM 2893 N N . TYR A 1 394 ? 36.521 45.279 75.180 1.00 16.89 365 TYR A N 1
ATOM 2894 C CA . TYR A 1 394 ? 35.535 44.659 74.300 1.00 16.74 365 TYR A CA 1
ATOM 2895 C C . TYR A 1 394 ? 35.995 43.349 73.680 1.00 20.33 365 TYR A C 1
ATOM 2896 O O . TYR A 1 394 ? 35.471 42.929 72.634 1.00 21.88 365 TYR A O 1
ATOM 2905 N N . GLY A 1 395 ? 36.958 42.699 74.335 1.00 20.99 366 GLY A N 1
ATOM 2906 C CA . GLY A 1 395 ? 37.414 41.379 73.924 1.00 18.71 366 GLY A CA 1
ATOM 2907 C C . GLY A 1 395 ? 38.643 41.426 73.043 1.00 16.51 366 GLY A C 1
ATOM 2908 O O . GLY A 1 395 ? 39.163 42.506 72.748 1.00 16.85 366 GLY A O 1
ATOM 2909 N N . GLN A 1 396 ? 39.109 40.249 72.633 1.00 17.07 367 GLN A N 1
ATOM 2910 C CA . GLN A 1 396 ? 40.278 40.128 71.772 1.00 12.98 367 GLN A CA 1
ATOM 2911 C C . GLN A 1 396 ? 39.825 39.658 70.387 1.00 14.03 367 GLN A C 1
ATOM 2912 O O . GLN A 1 396 ? 39.168 38.622 70.262 1.00 14.62 367 GLN A O 1
ATOM 2918 N N . ARG A 1 397 ? 40.167 40.422 69.353 1.00 13.95 368 ARG A N 1
ATOM 2919 C CA . ARG A 1 397 ? 39.535 40.235 68.041 1.00 18.63 368 ARG A CA 1
ATOM 2920 C C . ARG A 1 397 ? 40.476 39.890 66.883 1.00 15.26 368 ARG A C 1
ATOM 2921 O O . ARG A 1 397 ? 40.194 38.973 66.107 1.00 17.24 368 ARG A O 1
ATOM 2929 N N . VAL A 1 398 ? 41.585 40.616 66.749 1.00 14.90 369 VAL A N 1
ATOM 2930 C CA . VAL A 1 398 ? 42.470 40.416 65.586 1.00 13.88 369 VAL A CA 1
ATOM 2931 C C . VAL A 1 398 ? 43.117 39.020 65.587 1.00 13.11 369 VAL A C 1
ATOM 2932 O O . VAL A 1 398 ? 43.645 38.581 66.609 1.00 11.73 369 VAL A O 1
ATOM 2936 N N . LYS A 1 399 ? 43.042 38.319 64.453 1.00 12.48 370 LYS A N 1
ATOM 2937 C CA . LYS A 1 399 ? 43.654 36.997 64.296 1.00 11.42 370 LYS A CA 1
ATOM 2938 C C . LYS A 1 399 ? 44.921 37.066 63.448 1.00 12.96 370 LYS A C 1
ATOM 2939 O O . LYS A 1 399 ? 45.821 36.219 63.570 1.00 14.29 370 LYS A O 1
ATOM 2945 N N . LYS A 1 400 ? 44.985 38.052 62.555 1.00 14.93 371 LYS A N 1
ATOM 2946 C CA . LYS A 1 400 ? 46.119 38.154 61.639 1.00 13.47 371 LYS A CA 1
ATOM 2947 C C . LYS A 1 400 ? 46.232 39.562 61.098 1.00 15.36 371 LYS A C 1
ATOM 2948 O O . LYS A 1 400 ? 45.227 40.178 60.723 1.00 17.57 371 LYS A O 1
ATOM 2954 N N . PHE A 1 401 ? 47.448 40.089 61.072 1.00 12.62 372 PHE A N 1
ATOM 2955 C CA . PHE A 1 401 ? 47.654 41.402 60.476 1.00 13.24 372 PHE A CA 1
ATOM 2956 C C . PHE A 1 401 ? 48.907 41.414 59.602 1.00 13.27 372 PHE A C 1
ATOM 2957 O O . PHE A 1 401 ? 49.631 40.406 59.530 1.00 13.74 372 PHE A O 1
ATOM 2965 N N . LEU A 1 402 ? 49.131 42.531 58.914 1.00 14.25 373 LEU A N 1
ATOM 2966 C CA . LEU A 1 402 ? 50.328 42.714 58.096 1.00 12.72 373 LEU A CA 1
ATOM 2967 C C . LEU A 1 402 ? 50.920 44.070 58.399 1.00 10.79 373 LEU A C 1
ATOM 2968 O O . LEU A 1 402 ? 50.206 44.990 58.807 1.00 12.10 373 LEU A O 1
ATOM 2973 N N . LEU A 1 403 ? 52.228 44.182 58.194 1.00 14.99 374 LEU A N 1
ATOM 2974 C CA . LEU A 1 403 ? 52.937 45.441 58.323 1.00 12.01 374 LEU A CA 1
ATOM 2975 C C . LEU A 1 403 ? 53.741 45.662 57.065 1.00 14.00 374 LEU A C 1
ATOM 2976 O O . LEU A 1 403 ? 54.472 44.762 56.623 1.00 16.42 374 LEU A O 1
ATOM 2981 N N . GLU A 1 404 ? 53.628 46.863 56.497 1.00 14.29 375 GLU A N 1
ATOM 2982 C CA . GLU A 1 404 ? 54.461 47.243 55.360 1.00 13.68 375 GLU A CA 1
ATOM 2983 C C . GLU A 1 404 ? 55.047 48.611 55.602 1.00 12.90 375 GLU A C 1
ATOM 2984 O O . GLU A 1 404 ? 54.422 49.454 56.252 1.00 15.43 375 GLU A O 1
ATOM 2990 N N . ALA A 1 405 ? 56.232 48.839 55.050 1.00 14.12 376 ALA A N 1
ATOM 2991 C CA . ALA A 1 405 ? 56.838 50.158 55.055 1.00 14.72 376 ALA A CA 1
ATOM 2992 C C . ALA A 1 405 ? 57.079 50.588 53.610 1.00 15.72 376 ALA A C 1
ATOM 2993 O O . ALA A 1 405 ? 57.498 49.777 52.778 1.00 18.48 376 ALA A O 1
ATOM 2995 N N . GLU A 1 406 ? 56.813 51.854 53.308 1.00 16.02 377 GLU A N 1
ATOM 2996 C CA . GLU A 1 406 ? 57.090 52.375 51.973 1.00 17.17 377 GLU A CA 1
ATOM 2997 C C . GLU A 1 406 ? 58.535 52.848 51.939 1.00 14.16 377 GLU A C 1
ATOM 2998 O O . GLU A 1 406 ? 58.890 53.868 52.551 1.00 12.76 377 GLU A O 1
ATOM 3004 N N . ILE A 1 407 ? 59.381 52.087 51.253 1.00 15.37 378 ILE A N 1
ATOM 3005 C CA . ILE A 1 407 ? 60.807 52.379 51.225 1.00 20.64 378 ILE A CA 1
ATOM 3006 C C . ILE A 1 407 ? 61.262 52.678 49.796 1.00 20.21 378 ILE A C 1
ATOM 3007 O O . ILE A 1 407 ? 61.190 51.805 48.925 1.00 16.98 378 ILE A O 1
ATOM 3012 N N . ASN A 1 408 ? 61.730 53.908 49.578 1.00 21.89 379 ASN A N 1
ATOM 3013 C CA . ASN A 1 408 ? 62.063 54.414 48.241 1.00 25.31 379 ASN A CA 1
ATOM 3014 C C . ASN A 1 408 ? 60.936 54.213 47.247 1.00 23.17 379 ASN A C 1
ATOM 3015 O O . ASN A 1 408 ? 61.176 53.773 46.122 1.00 23.23 379 ASN A O 1
ATOM 3020 N N . GLY A 1 409 ? 59.708 54.512 47.671 1.00 22.02 380 GLY A N 1
ATOM 3021 C CA . GLY A 1 409 ? 58.560 54.456 46.782 1.00 18.22 380 GLY A CA 1
ATOM 3022 C C . GLY A 1 409 ? 57.944 53.082 46.591 1.00 21.80 380 GLY A C 1
ATOM 3023 O O . GLY A 1 409 ? 56.947 52.943 45.857 1.00 20.40 380 GLY A O 1
ATOM 3024 N N . GLN A 1 410 ? 58.522 52.070 47.239 1.00 17.11 381 GLN A N 1
ATOM 3025 C CA . GLN A 1 410 ? 58.005 50.701 47.143 1.00 19.25 381 GLN A CA 1
ATOM 3026 C C . GLN A 1 410 ? 57.586 50.146 48.498 1.00 20.00 381 GLN A C 1
ATOM 3027 O O . GLN A 1 410 ? 58.314 50.275 49.488 1.00 17.57 381 GLN A O 1
ATOM 3031 N N . TRP A 1 411 ? 56.411 49.527 48.545 1.00 15.68 382 TRP A N 1
ATOM 3032 C CA . TRP A 1 411 ? 55.971 48.862 49.766 1.00 17.21 382 TRP A CA 1
ATOM 3033 C C . TRP A 1 411 ? 56.807 47.611 50.003 1.00 17.84 382 TRP A C 1
ATOM 3034 O O . TRP A 1 411 ? 56.981 46.806 49.088 1.00 18.07 382 TRP A O 1
ATOM 3045 N N . GLN A 1 412 ? 57.332 47.456 51.219 1.00 18.31 383 GLN A N 1
ATOM 3046 C CA . GLN A 1 412 ? 57.998 46.210 51.625 1.00 17.10 383 GLN A CA 1
ATOM 3047 C C . GLN A 1 412 ? 57.332 45.629 52.869 1.00 15.74 383 GLN A C 1
ATOM 3048 O O . GLN A 1 412 ? 57.106 46.344 53.851 1.00 14.70 383 GLN A O 1
ATOM 3050 N N . GLN A 1 413 ? 57.010 44.341 52.829 1.00 16.46 384 GLN A N 1
ATOM 3051 C CA . GLN A 1 413 ? 56.456 43.657 53.995 1.00 17.21 384 GLN A CA 1
ATOM 3052 C C . GLN A 1 413 ? 57.481 43.620 55.129 1.00 18.63 384 GLN A C 1
ATOM 3053 O O . GLN A 1 413 ? 58.660 43.304 54.897 1.00 17.65 384 GLN A O 1
ATOM 3059 N N . LEU A 1 414 ? 57.044 43.964 56.342 1.00 15.36 385 LEU A N 1
ATOM 3060 C CA . LEU A 1 414 ? 57.877 43.799 57.536 1.00 14.05 385 LEU A CA 1
ATOM 3061 C C . LEU A 1 414 ? 57.432 42.531 58.266 1.00 14.40 385 LEU A C 1
ATOM 3062 O O . LEU A 1 414 ? 56.346 42.008 58.011 1.00 15.75 385 LEU A O 1
ATOM 3067 N N . LYS A 1 415 ? 58.266 42.038 59.171 1.00 16.29 386 LYS A N 1
ATOM 3068 C CA . LYS A 1 415 ? 57.895 40.885 59.978 1.00 15.95 386 LYS A CA 1
ATOM 3069 C C . LYS A 1 415 ? 58.552 40.976 61.339 1.00 12.82 386 LYS A C 1
ATOM 3070 O O . LYS A 1 415 ? 59.412 41.828 61.569 1.00 13.82 386 LYS A O 1
ATOM 3076 N N . ASP A 1 416 ? 58.150 40.089 62.237 1.00 11.66 387 ASP A N 1
ATOM 3077 C CA . ASP A 1 416 ? 58.708 40.075 63.576 1.00 10.48 387 ASP A CA 1
ATOM 3078 C C . ASP A 1 416 ? 60.075 39.388 63.583 1.00 11.11 387 ASP A C 1
ATOM 3079 O O . ASP A 1 416 ? 60.174 38.172 63.455 1.00 10.35 387 ASP A O 1
ATOM 3084 N N . ALA A 1 417 ? 61.138 40.164 63.756 1.00 12.04 388 ALA A N 1
ATOM 3085 C CA . ALA A 1 417 ? 62.478 39.593 63.709 1.00 15.93 388 ALA A CA 1
ATOM 3086 C C . ALA A 1 417 ? 62.773 38.662 64.883 1.00 15.97 388 ALA A C 1
ATOM 3087 O O . ALA A 1 417 ? 63.786 37.954 64.872 1.00 15.05 388 ALA A O 1
ATOM 3089 N N . LEU A 1 418 ? 61.888 38.654 65.883 1.00 16.08 389 LEU A N 1
ATOM 3090 C CA . LEU A 1 418 ? 62.060 37.780 67.041 1.00 12.81 389 LEU A CA 1
ATOM 3091 C C . LEU A 1 418 ? 61.336 36.451 66.863 1.00 14.94 389 LEU A C 1
ATOM 3092 O O . LEU A 1 418 ? 61.392 35.597 67.752 1.00 15.79 389 LEU A O 1
ATOM 3097 N N . VAL A 1 419 ? 60.657 36.276 65.727 1.00 13.48 390 VAL A N 1
ATOM 3098 C CA . VAL A 1 419 ? 59.928 35.044 65.455 1.00 15.73 390 VAL A CA 1
ATOM 3099 C C . VAL A 1 419 ? 60.598 34.296 64.307 1.00 20.88 390 VAL A C 1
ATOM 3100 O O . VAL A 1 419 ? 60.821 34.861 63.232 1.00 18.92 390 VAL A O 1
ATOM 3104 N N . GLU A 1 420 ? 60.925 33.028 64.543 1.00 22.10 391 GLU A N 1
ATOM 3105 C CA . GLU A 1 420 ? 61.724 32.258 63.594 1.00 27.09 391 GLU A CA 1
ATOM 3106 C C . GLU A 1 420 ? 60.937 31.711 62.407 1.00 26.63 391 GLU A C 1
ATOM 3107 O O . GLU A 1 420 ? 61.441 31.708 61.278 1.00 35.00 391 GLU A O 1
ATOM 3109 N N . ASN A 1 421 ? 59.714 31.251 62.650 1.00 25.92 392 ASN A N 1
ATOM 3110 C CA . ASN A 1 421 ? 58.886 30.708 61.568 1.00 32.03 392 ASN A CA 1
ATOM 3111 C C . ASN A 1 421 ? 57.593 31.503 61.389 1.00 30.96 392 ASN A C 1
ATOM 3112 O O . ASN A 1 421 ? 56.783 31.598 62.315 1.00 36.51 392 ASN A O 1
ATOM 3115 N N . GLY A 1 422 ? 57.384 32.055 60.200 1.00 27.26 393 GLY A N 1
ATOM 3116 C CA . GLY A 1 422 ? 56.228 32.900 59.972 1.00 22.65 393 GLY A CA 1
ATOM 3117 C C . GLY A 1 422 ? 56.584 34.355 60.230 1.00 21.86 393 GLY A C 1
ATOM 3118 O O . GLY A 1 422 ? 57.681 34.643 60.708 1.00 20.75 393 GLY A O 1
ATOM 3119 N N . ASP A 1 423 ? 55.670 35.274 59.917 1.00 22.69 394 ASP A N 1
ATOM 3120 C CA . ASP A 1 423 ? 55.951 36.697 60.086 1.00 21.37 394 ASP A CA 1
ATOM 3121 C C . ASP A 1 423 ? 55.695 37.182 61.512 1.00 17.50 394 ASP A C 1
ATOM 3122 O O . ASP A 1 423 ? 56.126 38.286 61.881 1.00 15.43 394 ASP A O 1
ATOM 3127 N N . GLY A 1 424 ? 54.997 36.354 62.294 1.00 16.01 395 GLY A N 1
ATOM 3128 C CA . GLY A 1 424 ? 54.739 36.636 63.697 1.00 12.81 395 GLY A CA 1
ATOM 3129 C C . GLY A 1 424 ? 53.612 37.632 63.896 1.00 14.55 395 GLY A C 1
ATOM 3130 O O . GLY A 1 424 ? 53.390 38.126 65.003 1.00 13.64 395 GLY A O 1
ATOM 3131 N N . LEU A 1 425 ? 52.883 37.921 62.826 1.00 15.56 396 LEU A N 1
ATOM 3132 C CA . LEU A 1 425 ? 51.871 38.970 62.870 1.00 12.20 396 LEU A CA 1
ATOM 3133 C C . LEU A 1 425 ? 50.479 38.361 62.947 1.00 13.02 396 LEU A C 1
ATOM 3134 O O . LEU A 1 425 ? 49.759 38.306 61.940 1.00 11.52 396 LEU A O 1
ATOM 3139 N N . THR A 1 426 ? 50.101 37.905 64.144 1.00 12.54 397 THR A N 1
ATOM 3140 C CA . THR A 1 426 ? 48.826 37.225 64.347 1.00 12.93 397 THR A CA 1
ATOM 3141 C C . THR A 1 426 ? 47.910 38.005 65.318 1.00 13.51 397 THR A C 1
ATOM 3142 O O . THR A 1 426 ? 47.225 38.958 64.916 1.00 9.75 397 THR A O 1
ATOM 3146 N N . THR A 1 427 ? 47.906 37.617 66.590 1.00 8.53 398 THR A N 1
ATOM 3147 C CA . THR A 1 427 ? 47.097 38.322 67.571 1.00 8.24 398 THR A CA 1
ATOM 3148 C C . THR A 1 427 ? 47.693 39.678 67.922 1.00 10.22 398 THR A C 1
ATOM 3149 O O . THR A 1 427 ? 48.871 39.954 67.660 1.00 8.23 398 THR A O 1
ATOM 3153 N N . ILE A 1 428 ? 46.869 40.530 68.523 1.00 10.53 399 ILE A N 1
ATOM 3154 C CA . ILE A 1 428 ? 47.367 41.770 69.070 1.00 10.47 399 ILE A CA 1
ATOM 3155 C C . ILE A 1 428 ? 47.046 41.820 70.560 1.00 11.02 399 ILE A C 1
ATOM 3156 O O . ILE A 1 428 ? 47.946 41.737 71.398 1.00 9.13 399 ILE A O 1
ATOM 3161 N N . GLY A 1 429 ? 45.766 41.943 70.894 1.00 10.46 400 GLY A N 1
ATOM 3162 C CA . GLY A 1 429 ? 45.375 41.938 72.289 1.00 11.02 400 GLY A CA 1
ATOM 3163 C C . GLY A 1 429 ? 45.816 43.202 72.999 1.00 13.19 400 GLY A C 1
ATOM 3164 O O . GLY A 1 429 ? 45.806 44.287 72.401 1.00 12.40 400 GLY A O 1
ATOM 3165 N N . HIS A 1 430 ? 46.202 43.070 74.269 1.00 10.85 401 HIS A N 1
ATOM 3166 C CA . HIS A 1 430 ? 46.488 44.246 75.093 1.00 10.46 401 HIS A CA 1
ATOM 3167 C C . HIS A 1 430 ? 47.536 45.140 74.452 1.00 11.25 401 HIS A C 1
ATOM 3168 O O . HIS A 1 430 ? 47.371 46.362 74.389 1.00 11.13 401 HIS A O 1
ATOM 3175 N N . ARG A 1 431 ? 48.619 44.518 73.988 1.00 12.23 402 ARG A N 1
ATOM 3176 C CA . ARG A 1 431 ? 49.692 45.217 73.290 1.00 9.86 402 ARG A CA 1
ATOM 3177 C C . ARG A 1 431 ? 50.556 44.216 72.544 1.00 11.05 402 ARG A C 1
ATOM 3178 O O . ARG A 1 431 ? 50.909 43.145 73.079 1.00 9.46 402 ARG A O 1
ATOM 3186 N N . ARG A 1 432 ? 50.878 44.560 71.299 1.00 9.66 403 ARG A N 1
ATOM 3187 C CA . ARG A 1 432 ? 51.781 43.763 70.483 1.00 8.49 403 ARG A CA 1
ATOM 3188 C C . ARG A 1 432 ? 52.864 44.703 69.990 1.00 9.69 403 ARG A C 1
ATOM 3189 O O . ARG A 1 432 ? 52.560 45.748 69.408 1.00 9.42 403 ARG A O 1
ATOM 3197 N N . ILE A 1 433 ? 54.123 44.364 70.260 1.00 7.84 404 ILE A N 1
ATOM 3198 C CA . ILE A 1 433 ? 55.244 45.173 69.784 1.00 6.96 404 ILE A CA 1
ATOM 3199 C C . ILE A 1 433 ? 56.048 44.344 68.806 1.00 9.49 404 ILE A C 1
ATOM 3200 O O . ILE A 1 433 ? 56.401 43.199 69.101 1.00 7.32 404 ILE A O 1
ATOM 3205 N N . ILE A 1 434 ? 56.303 44.908 67.626 1.00 10.92 405 ILE A N 1
ATOM 3206 C CA . ILE A 1 434 ? 57.037 44.196 66.586 1.00 11.83 405 ILE A CA 1
ATOM 3207 C C . ILE A 1 434 ? 58.395 44.843 66.362 1.00 12.90 405 ILE A C 1
ATOM 3208 O O . ILE A 1 434 ? 58.483 46.048 66.086 1.00 12.01 405 ILE A O 1
ATOM 3213 N N . CYS A 1 435 ? 59.456 44.049 66.481 1.00 10.85 406 CYS A N 1
ATOM 3214 C CA . CYS A 1 435 ? 60.801 44.543 66.197 1.00 13.34 406 CYS A CA 1
ATOM 3215 C C . CYS A 1 435 ? 61.202 44.136 64.784 1.00 12.33 406 CYS A C 1
ATOM 3216 O O . CYS A 1 435 ? 60.834 43.058 64.329 1.00 10.68 406 CYS A O 1
ATOM 3219 N N . PHE A 1 436 ? 61.951 44.996 64.094 1.00 12.11 407 PHE A N 1
ATOM 3220 C CA . PHE A 1 436 ? 62.456 44.663 62.766 1.00 15.22 407 PHE A CA 1
ATOM 3221 C C . PHE A 1 436 ? 63.710 45.471 62.452 1.00 11.78 407 PHE A C 1
ATOM 3222 O O . PHE A 1 436 ? 63.979 46.485 63.101 1.00 14.45 407 PHE A O 1
ATOM 3230 N N . PRO A 1 437 ? 64.497 45.015 61.471 1.00 14.11 408 PRO A N 1
ATOM 3231 C CA . PRO A 1 437 ? 65.678 45.826 61.166 1.00 15.26 408 PRO A CA 1
ATOM 3232 C C . PRO A 1 437 ? 65.263 47.242 60.770 1.00 14.19 408 PRO A C 1
ATOM 3233 O O . PRO A 1 437 ? 64.256 47.446 60.080 1.00 14.64 408 PRO A O 1
ATOM 3237 N N . THR A 1 438 ? 66.005 48.210 61.279 1.00 11.13 409 THR A N 1
ATOM 3238 C CA . THR A 1 438 ? 65.695 49.613 61.088 1.00 13.55 409 THR A CA 1
ATOM 3239 C C . THR A 1 438 ? 65.484 49.947 59.612 1.00 13.92 409 THR A C 1
ATOM 3240 O O . THR A 1 438 ? 66.284 49.560 58.759 1.00 12.62 409 THR A O 1
ATOM 3244 N N . VAL A 1 439 ? 64.398 50.651 59.313 1.00 17.26 410 VAL A N 1
ATOM 3245 C CA . VAL A 1 439 ? 64.139 51.094 57.948 1.00 17.01 410 VAL A CA 1
ATOM 3246 C C . VAL A 1 439 ? 64.060 52.613 57.910 1.00 16.63 410 VAL A C 1
ATOM 3247 O O . VAL A 1 439 ? 63.834 53.256 58.939 1.00 14.48 410 VAL A O 1
ATOM 3251 N N . ASN A 1 440 ? 64.280 53.182 56.728 1.00 16.19 411 ASN A N 1
ATOM 3252 C CA . ASN A 1 440 ? 64.080 54.610 56.488 1.00 16.19 411 ASN A CA 1
ATOM 3253 C C . ASN A 1 440 ? 62.909 54.732 55.529 1.00 25.90 411 ASN A C 1
ATOM 3254 O O . ASN A 1 440 ? 63.050 54.475 54.321 1.00 25.02 411 ASN A O 1
ATOM 3259 N N . ALA A 1 441 ? 61.741 55.086 56.056 1.00 20.57 412 ALA A N 1
ATOM 3260 C CA . ALA A 1 441 ? 60.521 54.919 55.280 1.00 19.13 412 ALA A CA 1
ATOM 3261 C C . ALA A 1 441 ? 59.605 56.127 55.374 1.00 18.51 412 ALA A C 1
ATOM 3262 O O . ALA A 1 441 ? 59.573 56.800 56.402 1.00 22.94 412 ALA A O 1
ATOM 3264 N N . THR A 1 442 ? 58.865 56.402 54.302 1.00 16.87 413 THR A N 1
ATOM 3265 C CA . THR A 1 442 ? 57.958 57.556 54.274 1.00 16.19 413 THR A CA 1
ATOM 3266 C C . THR A 1 442 ? 56.567 57.210 54.802 1.00 14.80 413 THR A C 1
ATOM 3267 O O . THR A 1 442 ? 55.799 58.099 55.187 1.00 14.85 413 THR A O 1
ATOM 3271 N N . LYS A 1 443 ? 56.227 55.925 54.800 1.00 11.77 414 LYS A N 1
ATOM 3272 C CA . LYS A 1 443 ? 54.903 55.495 55.256 1.00 13.94 414 LYS A CA 1
ATOM 3273 C C . LYS A 1 443 ? 54.985 54.087 55.847 1.00 13.25 414 LYS A C 1
ATOM 3274 O O . LYS A 1 443 ? 55.876 53.313 55.497 1.00 13.91 414 LYS A O 1
ATOM 3280 N N . LEU A 1 444 ? 54.043 53.765 56.734 1.00 16.11 415 LEU A N 1
ATOM 3281 C CA . LEU A 1 444 ? 53.894 52.416 57.264 1.00 13.58 415 LEU A CA 1
ATOM 3282 C C . LEU A 1 444 ? 52.430 52.064 57.120 1.00 16.49 415 LEU A C 1
ATOM 3283 O O . LEU A 1 444 ? 51.564 52.882 57.455 1.00 16.55 415 LEU A O 1
ATOM 3288 N N . ARG A 1 445 ? 52.135 50.859 56.644 1.00 11.99 416 ARG A N 1
ATOM 3289 C CA . ARG A 1 445 ? 50.738 50.451 56.521 1.00 14.88 416 ARG A CA 1
ATOM 3290 C C . ARG A 1 445 ? 50.467 49.285 57.439 1.00 11.77 416 ARG A C 1
ATOM 3291 O O . ARG A 1 445 ? 51.250 48.327 57.484 1.00 14.61 416 ARG A O 1
ATOM 3299 N N . PHE A 1 446 ? 49.341 49.364 58.144 1.00 12.49 417 PHE A N 1
ATOM 3300 C CA . PHE A 1 446 ? 48.902 48.330 59.074 1.00 13.42 417 PHE A CA 1
ATOM 3301 C C . PHE A 1 446 ? 47.588 47.760 58.560 1.00 12.12 417 PHE A C 1
ATOM 3302 O O . PHE A 1 446 ? 46.617 48.490 58.370 1.00 14.27 417 PHE A O 1
ATOM 3310 N N . THR A 1 447 ? 47.549 46.453 58.343 1.00 14.37 418 THR A N 1
ATOM 3311 C CA . THR A 1 447 ? 46.385 45.839 57.731 1.00 13.07 418 THR A CA 1
ATOM 3312 C C . THR A 1 447 ? 45.779 44.797 58.647 1.00 13.03 418 THR A C 1
ATOM 3313 O O . THR A 1 447 ? 46.452 43.856 59.030 1.00 14.22 418 THR A O 1
ATOM 3317 N N . VAL A 1 448 ? 44.505 44.939 58.995 1.00 17.06 419 VAL A N 1
ATOM 3318 C CA . VAL A 1 448 ? 43.834 43.847 59.695 1.00 17.26 419 VAL A CA 1
ATOM 3319 C C . VAL A 1 448 ? 43.312 42.834 58.665 1.00 20.27 419 VAL A C 1
ATOM 3320 O O . VAL A 1 448 ? 42.308 43.073 57.983 1.00 20.06 419 VAL A O 1
ATOM 3324 N N . VAL A 1 449 ? 44.021 41.713 58.549 1.00 16.41 420 VAL A N 1
ATOM 3325 C CA . VAL A 1 449 ? 43.705 40.675 57.565 1.00 15.33 420 VAL A CA 1
ATOM 3326 C C . VAL A 1 449 ? 42.512 39.858 57.994 1.00 19.58 420 VAL A C 1
ATOM 3327 O O . VAL A 1 449 ? 41.559 39.692 57.239 1.00 21.43 420 VAL A O 1
ATOM 3331 N N . ASN A 1 450 ? 42.578 39.352 59.218 1.00 18.94 421 ASN A N 1
ATOM 3332 C CA . ASN A 1 450 ? 41.552 38.477 59.751 1.00 18.66 421 ASN A CA 1
ATOM 3333 C C . ASN A 1 450 ? 41.247 38.869 61.193 1.00 19.96 421 ASN A C 1
ATOM 3334 O O . ASN A 1 450 ? 42.158 39.203 61.965 1.00 17.02 421 ASN A O 1
ATOM 3339 N N . THR A 1 451 ? 39.965 38.851 61.546 1.00 16.71 422 THR A N 1
ATOM 3340 C CA . THR A 1 451 ? 39.507 39.325 62.849 1.00 19.82 422 THR A CA 1
ATOM 3341 C C . THR A 1 451 ? 38.194 38.615 63.188 1.00 25.61 422 THR A C 1
ATOM 3342 O O . THR A 1 451 ? 37.454 38.219 62.283 1.00 26.21 422 THR A O 1
ATOM 3346 N N . LYS A 1 452 ? 37.914 38.429 64.477 1.00 23.35 423 LYS A N 1
ATOM 3347 C CA . LYS A 1 452 ? 36.657 37.805 64.898 1.00 22.89 423 LYS A CA 1
ATOM 3348 C C . LYS A 1 452 ? 35.475 38.734 64.676 1.00 25.62 423 LYS A C 1
ATOM 3349 O O . LYS A 1 452 ? 34.407 38.308 64.230 1.00 30.51 423 LYS A O 1
ATOM 3355 N N . CYS A 1 453 ? 35.661 39.995 65.047 1.00 25.97 424 CYS A N 1
ATOM 3356 C CA . CYS A 1 453 ? 34.632 41.020 64.921 1.00 26.57 424 CYS A CA 1
ATOM 3357 C C . CYS A 1 453 ? 35.343 42.288 64.502 1.00 22.66 424 CYS A C 1
ATOM 3358 O O . CYS A 1 453 ? 36.565 42.304 64.392 1.00 24.32 424 CYS A O 1
ATOM 3361 N N . GLU A 1 454 ? 34.578 43.351 64.285 1.00 24.10 425 GLU A N 1
ATOM 3362 C CA . GLU A 1 454 ? 35.140 44.645 63.930 1.00 27.39 425 GLU A CA 1
ATOM 3363 C C . GLU A 1 454 ? 36.183 45.055 64.964 1.00 26.44 425 GLU A C 1
ATOM 3364 O O . GLU A 1 454 ? 35.873 45.161 66.149 1.00 24.63 425 GLU A O 1
ATOM 3370 N N . PRO A 1 455 ? 37.431 45.264 64.519 1.00 26.76 426 PRO A N 1
ATOM 3371 C CA . PRO A 1 455 ? 38.521 45.553 65.456 1.00 22.12 426 PRO A CA 1
ATOM 3372 C C . PRO A 1 455 ? 38.426 46.951 66.049 1.00 23.33 426 PRO A C 1
ATOM 3373 O O . PRO A 1 455 ? 38.065 47.904 65.352 1.00 25.32 426 PRO A O 1
ATOM 3377 N N . PHE A 1 456 ? 38.732 47.058 67.338 1.00 18.53 427 PHE A N 1
ATOM 3378 C CA . PHE A 1 456 ? 38.858 48.345 68.000 1.00 17.05 427 PHE A CA 1
ATOM 3379 C C . PHE A 1 456 ? 40.305 48.563 68.399 1.00 19.82 427 PHE A C 1
ATOM 3380 O O . PHE A 1 456 ? 40.738 48.137 69.478 1.00 17.68 427 PHE A O 1
ATOM 3388 N N . ILE A 1 457 ? 41.056 49.204 67.511 1.00 18.80 428 ILE A N 1
ATOM 3389 C CA . ILE A 1 457 ? 42.459 49.519 67.760 1.00 18.41 428 ILE A CA 1
ATOM 3390 C C . ILE A 1 457 ? 42.505 50.788 68.586 1.00 22.30 428 ILE A C 1
ATOM 3391 O O . ILE A 1 457 ? 42.108 51.859 68.117 1.00 20.22 428 ILE A O 1
ATOM 3396 N N . LYS A 1 458 ? 42.978 50.681 69.821 1.00 20.24 429 LYS A N 1
ATOM 3397 C CA . LYS A 1 458 ? 42.925 51.824 70.715 1.00 16.50 429 LYS A CA 1
ATOM 3398 C C . LYS A 1 458 ? 44.188 52.664 70.572 1.00 20.21 429 LYS A C 1
ATOM 3399 O O . LYS A 1 458 ? 44.203 53.826 70.967 1.00 21.66 429 LYS A O 1
ATOM 3403 N N . LYS A 1 459 ? 45.240 52.080 69.996 1.00 14.34 430 LYS A N 1
ATOM 3404 C CA . LYS A 1 459 ? 46.519 52.780 69.855 1.00 14.35 430 LYS A CA 1
ATOM 3405 C C . LYS A 1 459 ? 47.431 52.130 68.813 1.00 15.33 430 LYS A C 1
ATOM 3406 O O . LYS A 1 459 ? 47.482 50.893 68.675 1.00 12.04 430 LYS A O 1
ATOM 3412 N N . LEU A 1 460 ? 48.148 52.986 68.091 1.00 13.29 431 LEU A N 1
ATOM 3413 C CA . LEU A 1 460 ? 49.146 52.575 67.121 1.00 15.76 431 LEU A CA 1
ATOM 3414 C C . LEU A 1 460 ? 50.410 53.381 67.417 1.00 14.50 431 LEU A C 1
ATOM 3415 O O . LEU A 1 460 ? 50.333 54.565 67.767 1.00 14.33 431 LEU A O 1
ATOM 3420 N N . GLY A 1 461 ? 51.578 52.762 67.293 1.00 13.64 432 GLY A N 1
ATOM 3421 C CA . GLY A 1 461 ? 52.799 53.488 67.600 1.00 12.61 432 GLY A CA 1
ATOM 3422 C C . GLY A 1 461 ? 53.973 53.064 66.754 1.00 9.52 432 GLY A C 1
ATOM 3423 O O . GLY A 1 461 ? 54.056 51.914 66.302 1.00 9.83 432 GLY A O 1
ATOM 3424 N N . VAL A 1 462 ? 54.882 53.999 66.522 1.00 11.64 433 VAL A N 1
ATOM 3425 C CA . VAL A 1 462 ? 56.066 53.711 65.724 1.00 10.91 433 VAL A CA 1
ATOM 3426 C C . VAL A 1 462 ? 57.217 54.408 66.427 1.00 11.79 433 VAL A C 1
ATOM 3427 O O . VAL A 1 462 ? 57.051 55.543 66.881 1.00 13.14 433 VAL A O 1
ATOM 3431 N N . TYR A 1 463 ? 58.364 53.729 66.543 1.00 10.20 434 TYR A N 1
ATOM 3432 C CA . TYR A 1 463 ? 59.464 54.194 67.404 1.00 11.73 434 TYR A CA 1
ATOM 3433 C C . TYR A 1 463 ? 60.826 53.766 66.865 1.00 12.43 434 TYR A C 1
ATOM 3434 O O . TYR A 1 463 ? 60.927 52.777 66.126 1.00 10.76 434 TYR A O 1
ATOM 3443 N N . LEU A 1 464 ? 61.871 54.501 67.244 1.00 12.72 435 LEU A N 1
ATOM 3444 C CA . LEU A 1 464 ? 63.251 54.096 66.961 1.00 11.99 435 LEU A CA 1
ATOM 3445 C C . LEU A 1 464 ? 63.937 53.694 68.266 1.00 14.71 435 LEU A C 1
ATOM 3446 O O . LEU A 1 464 ? 64.312 54.549 69.075 1.00 16.01 435 LEU A O 1
ATOM 3451 N N . ALA A 1 465 ? 64.075 52.396 68.494 1.00 16.31 436 ALA A N 1
ATOM 3452 C CA . ALA A 1 465 ? 64.822 51.931 69.651 1.00 16.57 436 ALA A CA 1
ATOM 3453 C C . ALA A 1 465 ? 66.274 52.186 69.347 1.00 13.17 436 ALA A C 1
ATOM 3454 O O . ALA A 1 465 ? 66.705 51.987 68.223 1.00 15.33 436 ALA A O 1
ATOM 3456 N N . PRO A 1 466 ? 67.039 52.641 70.347 1.00 19.14 437 PRO A N 1
ATOM 3457 C CA . PRO A 1 466 ? 68.482 52.804 70.134 1.00 17.70 437 PRO A CA 1
ATOM 3458 C C . PRO A 1 466 ? 69.227 51.475 70.139 1.00 19.43 437 PRO A C 1
ATOM 3459 O O . PRO A 1 466 ? 68.702 50.491 70.663 1.00 18.95 437 PRO A O 1
ATOM 3463 N N . GLU A 1 467 ? 70.431 51.460 69.566 1.00 20.85 438 GLU A N 1
ATOM 3464 C CA . GLU A 1 467 ? 71.298 50.280 69.535 1.00 22.51 438 GLU A CA 1
ATOM 3465 C C . GLU A 1 467 ? 71.606 49.798 70.940 1.00 20.89 438 GLU A C 1
ATOM 3466 O O . GLU A 1 467 ? 71.924 50.603 71.814 1.00 17.50 438 GLU A O 1
ATOM 3472 N N . LEU A 1 468 ? 71.527 48.492 71.167 1.00 18.34 439 LEU A N 1
ATOM 3473 C CA . LEU A 1 468 ? 71.930 47.956 72.462 1.00 16.09 439 LEU A CA 1
ATOM 3474 C C . LEU A 1 468 ? 73.374 47.511 72.353 1.00 18.67 439 LEU A C 1
ATOM 3475 O O . LEU A 1 468 ? 73.692 46.611 71.580 1.00 19.84 439 LEU A O 1
ATOM 3480 N N . THR A 1 469 ? 74.256 48.153 73.112 1.00 17.18 440 THR A N 1
ATOM 3481 C CA . THR A 1 469 ? 75.678 47.846 73.020 1.00 14.65 440 THR A CA 1
ATOM 3482 C C . THR A 1 469 ? 76.214 47.533 74.400 1.00 16.24 440 THR A C 1
ATOM 3483 O O . THR A 1 469 ? 75.581 47.852 75.409 1.00 13.62 440 THR A O 1
ATOM 3487 N N . ALA A 1 470 ? 77.377 46.891 74.439 1.00 15.75 441 ALA A N 1
ATOM 3488 C CA . ALA A 1 470 ? 78.013 46.515 75.694 1.00 15.58 441 ALA A CA 1
ATOM 3489 C C . ALA A 1 470 ? 78.358 47.699 76.595 1.00 14.37 441 ALA A C 1
ATOM 3490 O O . ALA A 1 470 ? 78.407 47.562 77.817 1.00 19.50 441 ALA A O 1
ATOM 3492 N N . ASP A 1 471 ? 78.615 48.862 76.008 1.00 17.87 442 ASP A N 1
ATOM 3493 C CA . ASP A 1 471 ? 79.098 49.983 76.812 1.00 19.58 442 ASP A CA 1
ATOM 3494 C C . ASP A 1 471 ? 77.971 50.814 77.437 1.00 15.96 442 ASP A C 1
ATOM 3495 O O . ASP A 1 471 ? 78.224 51.796 78.120 1.00 14.36 442 ASP A O 1
ATOM 3500 N N . ILE A 1 472 ? 76.726 50.413 77.225 1.00 16.23 443 ILE A N 1
ATOM 3501 C CA . ILE A 1 472 ? 75.639 51.021 77.973 1.00 12.91 443 ILE A CA 1
ATOM 3502 C C . ILE A 1 472 ? 75.821 50.744 79.470 1.00 12.65 443 ILE A C 1
ATOM 3503 O O . ILE A 1 472 ? 75.979 49.591 79.874 1.00 13.07 443 ILE A O 1
ATOM 3508 N N . PRO A 1 473 ? 75.807 51.800 80.304 1.00 12.70 444 PRO A N 1
ATOM 3509 C CA . PRO A 1 473 ? 76.087 51.588 81.729 1.00 14.35 444 PRO A CA 1
ATOM 3510 C C . PRO A 1 473 ? 75.160 50.554 82.384 1.00 12.82 444 PRO A C 1
ATOM 3511 O O . PRO A 1 473 ? 73.940 50.602 82.183 1.00 11.19 444 PRO A O 1
ATOM 3515 N N . ASP A 1 474 ? 75.753 49.626 83.134 1.00 7.75 445 ASP A N 1
ATOM 3516 C CA . ASP A 1 474 ? 75.009 48.618 83.876 1.00 9.47 445 ASP A CA 1
ATOM 3517 C C . ASP A 1 474 ? 74.252 47.636 82.968 1.00 11.38 445 ASP A C 1
ATOM 3518 O O . ASP A 1 474 ? 73.308 46.963 83.408 1.00 9.92 445 ASP A O 1
ATOM 3523 N N . ALA A 1 475 ? 74.653 47.535 81.707 1.00 8.01 446 ALA A N 1
ATOM 3524 C CA . ALA A 1 475 ? 73.941 46.624 80.797 1.00 11.03 446 ALA A CA 1
ATOM 3525 C C . ALA A 1 475 ? 74.311 45.157 81.048 1.00 10.34 446 ALA A C 1
ATOM 3526 O O . ALA A 1 475 ? 73.517 44.250 80.788 1.00 8.29 446 ALA A O 1
ATOM 3528 N N . GLY A 1 476 ? 75.517 44.925 81.557 1.00 12.26 447 GLY A N 1
ATOM 3529 C CA . GLY A 1 476 ? 75.971 43.572 81.847 1.00 11.53 447 GLY A CA 1
ATOM 3530 C C . GLY A 1 476 ? 75.937 42.596 80.675 1.00 14.55 447 GLY A C 1
ATOM 3531 O O . GLY A 1 476 ? 75.638 41.403 80.860 1.00 13.38 447 GLY A O 1
ATOM 3532 N N . GLU A 1 477 ? 76.241 43.074 79.470 1.00 11.50 448 GLU A N 1
ATOM 3533 C CA . GLU A 1 477 ? 76.174 42.202 78.297 1.00 13.07 448 GLU A CA 1
ATOM 3534 C C . GLU A 1 477 ? 77.292 41.169 78.324 1.00 16.48 448 GLU A C 1
ATOM 3535 O O . GLU A 1 477 ? 78.416 41.469 78.705 1.00 23.08 448 GLU A O 1
ATOM 3541 N N . LYS A 1 478 ? 76.963 39.941 77.957 1.00 15.78 449 LYS A N 1
ATOM 3542 C CA . LYS A 1 478 ? 77.951 38.883 77.832 1.00 22.42 449 LYS A CA 1
ATOM 3543 C C . LYS A 1 478 ? 77.707 38.140 76.522 1.00 27.98 449 LYS A C 1
ATOM 3544 O O . LYS A 1 478 ? 76.627 38.252 75.927 1.00 29.48 449 LYS A O 1
ATOM 3550 N N . LYS A 1 479 ? 78.705 37.380 76.078 1.00 27.66 450 LYS A N 1
ATOM 3551 C CA . LYS A 1 479 ? 78.589 36.586 74.855 1.00 29.12 450 LYS A CA 1
ATOM 3552 C C . LYS A 1 479 ? 77.459 35.555 74.918 1.00 27.13 450 LYS A C 1
ATOM 3553 O O . LYS A 1 479 ? 76.939 35.138 73.883 1.00 22.49 450 LYS A O 1
ATOM 3557 N N . SER A 1 480 ? 77.083 35.151 76.130 1.00 27.26 451 SER A N 1
ATOM 3558 C CA . SER A 1 480 ? 76.065 34.116 76.316 1.00 28.61 451 SER A CA 1
ATOM 3559 C C . SER A 1 480 ? 74.684 34.680 76.661 1.00 29.88 451 SER A C 1
ATOM 3560 O O . SER A 1 480 ? 73.747 33.916 76.893 1.00 27.25 451 SER A O 1
ATOM 3563 N N . SER A 1 481 ? 74.562 36.007 76.687 1.00 26.69 452 SER A N 1
ATOM 3564 C CA . SER A 1 481 ? 73.398 36.659 77.291 1.00 26.10 452 SER A CA 1
ATOM 3565 C C . SER A 1 481 ? 72.061 36.222 76.696 1.00 25.04 452 SER A C 1
ATOM 3566 O O . SER A 1 481 ? 71.067 36.101 77.415 1.00 29.06 452 SER A O 1
ATOM 3569 N N . ASN A 1 482 ? 72.031 35.976 75.394 1.00 26.88 453 ASN A N 1
ATOM 3570 C CA . ASN A 1 482 ? 70.800 35.521 74.759 1.00 32.55 453 ASN A CA 1
ATOM 3571 C C . ASN A 1 482 ? 70.894 34.110 74.203 1.00 31.04 453 ASN A C 1
ATOM 3572 O O . ASN A 1 482 ? 70.165 33.748 73.279 1.00 35.50 453 ASN A O 1
ATOM 3577 N N . LEU A 1 483 ? 71.796 33.315 74.769 1.00 30.14 454 LEU A N 1
ATOM 3578 C CA . LEU A 1 483 ? 71.798 31.888 74.499 1.00 31.70 454 LEU A CA 1
ATOM 3579 C C . LEU A 1 483 ? 70.880 31.269 75.538 1.00 33.85 454 LEU A C 1
ATOM 3580 O O . LEU A 1 483 ? 70.773 31.782 76.657 1.00 30.59 454 LEU A O 1
ATOM 3585 N N . HIS A 1 484 ? 70.198 30.188 75.172 1.00 31.68 455 HIS A N 1
ATOM 3586 C CA . HIS A 1 484 ? 69.388 29.459 76.142 1.00 35.32 455 HIS A CA 1
ATOM 3587 C C . HIS A 1 484 ? 70.296 28.562 76.989 1.00 34.58 455 HIS A C 1
ATOM 3588 O O . HIS A 1 484 ? 70.477 27.371 76.702 1.00 30.74 455 HIS A O 1
ATOM 3590 N N . LEU A 1 485 ? 70.885 29.165 78.021 1.00 28.48 456 LEU A N 1
ATOM 3591 C CA . LEU A 1 485 ? 71.860 28.482 78.865 1.00 36.06 456 LEU A CA 1
ATOM 3592 C C . LEU A 1 485 ? 71.208 28.023 80.150 1.00 39.06 456 LEU A C 1
ATOM 3593 O O . LEU A 1 485 ? 70.529 28.795 80.824 1.00 35.52 456 LEU A O 1
ATOM 3596 N N . PHE A 1 486 ? 71.416 26.756 80.479 1.00 37.99 457 PHE A N 1
ATOM 3597 C CA . PHE A 1 486 ? 70.984 26.219 81.757 1.00 39.78 457 PHE A CA 1
ATOM 3598 C C . PHE A 1 486 ? 71.900 25.074 82.164 1.00 48.35 457 PHE A C 1
ATOM 3599 O O . PHE A 1 486 ? 72.675 24.551 81.349 1.00 44.38 457 PHE A O 1
ATOM 3601 N N . PHE A 1 487 ? 71.806 24.682 83.429 1.00 48.53 458 PHE A N 1
ATOM 3602 C CA . PHE A 1 487 ? 72.538 23.519 83.914 1.00 56.17 458 PHE A CA 1
ATOM 3603 C C . PHE A 1 487 ? 71.613 22.308 84.039 1.00 59.03 458 PHE A C 1
ATOM 3604 O O . PHE A 1 487 ? 70.390 22.438 83.974 1.00 55.70 458 PHE A O 1
ATOM 3612 N N . SER A 1 488 ? 72.205 21.132 84.200 1.00 60.86 459 SER A N 1
ATOM 3613 C CA . SER A 1 488 ? 71.471 19.983 84.698 1.00 66.32 459 SER A CA 1
ATOM 3614 C C . SER A 1 488 ? 71.814 19.908 86.176 1.00 65.18 459 SER A C 1
ATOM 3615 O O . SER A 1 488 ? 70.926 19.813 87.025 1.00 59.60 459 SER A O 1
ATOM 3618 N N . SER A 1 489 ? 73.112 19.990 86.472 1.00 68.86 460 SER A N 1
ATOM 3619 C CA . SER A 1 489 ? 73.610 20.004 87.850 1.00 69.59 460 SER A CA 1
ATOM 3620 C C . SER A 1 489 ? 75.071 20.540 87.857 1.00 70.92 460 SER A C 1
ATOM 3621 O O . SER A 1 489 ? 75.578 20.908 86.797 1.00 70.20 460 SER A O 1
ATOM 3624 N N . PRO A 1 490 ? 75.747 20.627 89.034 1.00 77.26 461 PRO A N 1
ATOM 3625 C CA . PRO A 1 490 ? 77.071 21.281 89.024 1.00 64.97 461 PRO A CA 1
ATOM 3626 C C . PRO A 1 490 ? 78.279 20.483 88.520 1.00 68.90 461 PRO A C 1
ATOM 3627 O O . PRO A 1 490 ? 79.388 20.690 89.025 1.00 71.79 461 PRO A O 1
ATOM 3631 N N . THR A 1 491 ? 78.084 19.584 87.565 1.00 71.34 462 THR A N 1
ATOM 3632 C CA . THR A 1 491 ? 79.200 19.155 86.735 1.00 71.94 462 THR A CA 1
ATOM 3633 C C . THR A 1 491 ? 78.947 19.722 85.347 1.00 66.91 462 THR A C 1
ATOM 3634 O O . THR A 1 491 ? 79.879 19.957 84.590 1.00 63.16 462 THR A O 1
ATOM 3638 N N . GLN A 1 492 ? 77.676 19.977 85.032 1.00 65.76 463 GLN A N 1
ATOM 3639 C CA . GLN A 1 492 ? 77.280 20.120 83.631 1.00 61.83 463 GLN A CA 1
ATOM 3640 C C . GLN A 1 492 ? 76.363 21.287 83.250 1.00 62.65 463 GLN A C 1
ATOM 3641 O O . GLN A 1 492 ? 75.336 21.530 83.888 1.00 58.00 463 GLN A O 1
ATOM 3642 N N . MET A 1 493 ? 76.750 21.979 82.176 1.00 58.20 464 MET A N 1
ATOM 3643 C CA . MET A 1 493 ? 75.979 23.074 81.582 1.00 53.13 464 MET A CA 1
ATOM 3644 C C . MET A 1 493 ? 75.436 22.616 80.228 1.00 45.39 464 MET A C 1
ATOM 3645 O O . MET A 1 493 ? 76.062 21.782 79.571 1.00 47.34 464 MET A O 1
ATOM 3650 N N . MET A 1 494 ? 74.281 23.142 79.814 1.00 44.55 465 MET A N 1
ATOM 3651 C CA . MET A 1 494 ? 73.751 22.865 78.474 1.00 44.45 465 MET A CA 1
ATOM 3652 C C . MET A 1 494 ? 73.276 24.115 77.720 1.00 42.03 465 MET A C 1
ATOM 3653 O O . MET A 1 494 ? 72.731 25.047 78.323 1.00 37.84 465 MET A O 1
ATOM 3654 N N . ILE A 1 495 ? 73.485 24.112 76.400 1.00 37.98 466 ILE A N 1
ATOM 3655 C CA . ILE A 1 495 ? 72.959 25.148 75.505 1.00 41.90 466 ILE A CA 1
ATOM 3656 C C . ILE A 1 495 ? 72.086 24.519 74.429 1.00 41.86 466 ILE A C 1
ATOM 3657 O O . ILE A 1 495 ? 72.409 23.447 73.918 1.00 41.28 466 ILE A O 1
ATOM 3662 N N . ASP A 1 496 ? 70.991 25.190 74.080 1.00 43.25 467 ASP A N 1
ATOM 3663 C CA . ASP A 1 496 ? 70.169 24.756 72.957 1.00 41.45 467 ASP A CA 1
ATOM 3664 C C . ASP A 1 496 ? 69.552 25.887 72.151 1.00 41.92 467 ASP A C 1
ATOM 3665 O O . ASP A 1 496 ? 69.369 27.004 72.644 1.00 46.78 467 ASP A O 1
ATOM 3670 N N . TRP A 1 497 ? 69.204 25.569 70.909 1.00 40.95 468 TRP A N 1
ATOM 3671 C CA . TRP A 1 497 ? 68.603 26.531 69.998 1.00 44.86 468 TRP A CA 1
ATOM 3672 C C . TRP A 1 497 ? 67.171 26.088 69.629 1.00 48.40 468 TRP A C 1
ATOM 3673 O O . TRP A 1 497 ? 66.632 25.170 70.236 1.00 53.70 468 TRP A O 1
ATOM 3675 N N . GLU A 1 498 ? 66.530 26.777 68.682 1.00 44.22 469 GLU A N 1
ATOM 3676 C CA . GLU A 1 498 ? 65.190 26.368 68.219 1.00 45.45 469 GLU A CA 1
ATOM 3677 C C . GLU A 1 498 ? 65.365 25.574 66.942 1.00 53.06 469 GLU A C 1
ATOM 3678 O O . GLU A 1 498 ? 64.832 24.480 66.798 1.00 49.88 469 GLU A O 1
ATOM 3679 N N . THR A 1 499 ? 66.216 26.107 66.074 1.00 50.26 470 THR A N 1
ATOM 3680 C CA . THR A 1 499 ? 66.558 25.476 64.813 1.00 48.89 470 THR A CA 1
ATOM 3681 C C . THR A 1 499 ? 67.859 24.697 65.025 1.00 53.86 470 THR A C 1
ATOM 3682 O O . THR A 1 499 ? 68.488 24.831 66.084 1.00 51.27 470 THR A O 1
ATOM 3684 N N . GLU A 1 500 ? 68.263 23.875 64.056 1.00 54.28 471 GLU A N 1
ATOM 3685 C CA . GLU A 1 500 ? 69.490 23.093 64.222 1.00 47.07 471 GLU A CA 1
ATOM 3686 C C . GLU A 1 500 ? 70.728 23.843 63.715 1.00 49.02 471 GLU A C 1
ATOM 3687 O O . GLU A 1 500 ? 70.667 24.562 62.714 1.00 47.38 471 GLU A O 1
ATOM 3688 N N . GLN A 1 501 ? 71.854 23.664 64.403 1.00 43.11 472 GLN A N 1
ATOM 3689 C CA . GLN A 1 501 ? 73.009 24.539 64.195 1.00 44.24 472 GLN A CA 1
ATOM 3690 C C . GLN A 1 501 ? 74.327 23.840 63.841 1.00 45.41 472 GLN A C 1
ATOM 3691 O O . GLN A 1 501 ? 74.637 22.754 64.340 1.00 38.57 472 GLN A O 1
ATOM 3694 N N . THR A 1 502 ? 75.099 24.496 62.980 1.00 47.33 473 THR A N 1
ATOM 3695 C CA . THR A 1 502 ? 76.423 24.029 62.599 1.00 43.11 473 THR A CA 1
ATOM 3696 C C . THR A 1 502 ? 77.476 24.763 63.429 1.00 45.64 473 THR A C 1
ATOM 3697 O O . THR A 1 502 ? 77.857 25.901 63.116 1.00 42.16 473 THR A O 1
ATOM 3698 N N . ILE A 1 503 ? 77.929 24.101 64.493 1.00 41.57 474 ILE A N 1
ATOM 3699 C CA . ILE A 1 503 ? 78.850 24.693 65.464 1.00 42.45 474 ILE A CA 1
ATOM 3700 C C . ILE A 1 503 ? 80.310 24.404 65.131 1.00 39.56 474 ILE A C 1
ATOM 3701 O O . ILE A 1 503 ? 80.715 23.242 65.055 1.00 39.94 474 ILE A O 1
ATOM 3703 N N . THR A 1 504 ? 81.096 25.466 64.958 1.00 40.05 475 THR A N 1
ATOM 3704 C CA . THR A 1 504 ? 82.509 25.342 64.598 1.00 41.76 475 THR A CA 1
ATOM 3705 C C . THR A 1 504 ? 83.477 25.498 65.783 1.00 39.29 475 THR A C 1
ATOM 3706 O O . THR A 1 504 ? 84.608 25.009 65.728 1.00 38.09 475 THR A O 1
ATOM 3710 N N . SER A 1 505 ? 83.047 26.173 66.845 1.00 36.03 476 SER A N 1
ATOM 3711 C CA . SER A 1 505 ? 83.875 26.277 68.054 1.00 38.81 476 SER A CA 1
ATOM 3712 C C . SER A 1 505 ? 83.062 26.618 69.318 1.00 38.61 476 SER A C 1
ATOM 3713 O O . SER A 1 505 ? 81.857 26.896 69.247 1.00 33.42 476 SER A O 1
ATOM 3716 N N . PHE A 1 506 ? 83.732 26.576 70.468 1.00 34.10 477 PHE A N 1
ATOM 3717 C CA . PHE A 1 506 ? 83.109 26.893 71.753 1.00 33.76 477 PHE A CA 1
ATOM 3718 C C . PHE A 1 506 ? 84.154 27.545 72.646 1.00 33.07 477 PHE A C 1
ATOM 3719 O O . PHE A 1 506 ? 85.305 27.101 72.686 1.00 32.67 477 PHE A O 1
ATOM 3727 N N . ARG A 1 507 ? 83.764 28.595 73.362 1.00 29.63 478 ARG A N 1
ATOM 3728 C CA . ARG A 1 507 ? 84.708 29.265 74.253 1.00 31.15 478 ARG A CA 1
ATOM 3729 C C . ARG A 1 507 ? 84.162 29.413 75.664 1.00 25.67 478 ARG A C 1
ATOM 3730 O O . ARG A 1 507 ? 82.961 29.631 75.869 1.00 29.34 478 ARG A O 1
ATOM 3735 N N . TYR A 1 508 ? 85.064 29.265 76.625 1.00 25.93 479 TYR A N 1
ATOM 3736 C CA . TYR A 1 508 ? 84.748 29.352 78.038 1.00 24.80 479 TYR A CA 1
ATOM 3737 C C . TYR A 1 508 ? 85.543 30.492 78.665 1.00 27.85 479 TYR A C 1
ATOM 3738 O O . TYR A 1 508 ? 86.753 30.611 78.448 1.00 26.73 479 TYR A O 1
ATOM 3747 N N . LEU A 1 509 ? 84.863 31.329 79.440 1.00 26.14 480 LEU A N 1
ATOM 3748 C CA . LEU A 1 509 ? 85.539 32.367 80.207 1.00 27.31 480 LEU A CA 1
ATOM 3749 C C . LEU A 1 509 ? 85.344 32.087 81.682 1.00 27.00 480 LEU A C 1
ATOM 3750 O O . LEU A 1 509 ? 84.212 31.918 82.131 1.00 26.39 480 LEU A O 1
ATOM 3755 N N . PRO A 1 510 ? 86.447 32.030 82.443 1.00 28.27 481 PRO A N 1
ATOM 3756 C CA . PRO A 1 510 ? 86.340 31.751 83.880 1.00 28.60 481 PRO A CA 1
ATOM 3757 C C . PRO A 1 510 ? 85.711 32.942 84.586 1.00 28.18 481 PRO A C 1
ATOM 3758 O O . PRO A 1 510 ? 85.781 34.056 84.060 1.00 26.36 481 PRO A O 1
ATOM 3762 N N . PRO A 1 511 ? 85.094 32.707 85.754 1.00 30.40 482 PRO A N 1
ATOM 3763 C CA . PRO A 1 511 ? 84.483 33.797 86.527 1.00 35.68 482 PRO A CA 1
ATOM 3764 C C . PRO A 1 511 ? 85.508 34.878 86.850 1.00 36.06 482 PRO A C 1
ATOM 3765 O O . PRO A 1 511 ? 86.660 34.528 87.093 1.00 29.61 482 PRO A O 1
ATOM 3769 N N . GLN A 1 512 ? 85.098 36.147 86.838 1.00 34.12 483 GLN A N 1
ATOM 3770 C CA . GLN A 1 512 ? 86.008 37.266 87.088 1.00 37.92 483 GLN A CA 1
ATOM 3771 C C . GLN A 1 512 ? 85.655 38.042 88.367 1.00 35.58 483 GLN A C 1
ATOM 3772 O O . GLN A 1 512 ? 86.287 39.045 88.687 1.00 38.03 483 GLN A O 1
ATOM 3778 N N . GLU A 1 513 ? 84.642 37.576 89.087 1.00 41.46 484 GLU A N 1
ATOM 3779 C CA . GLU A 1 513 ? 84.189 38.219 90.325 1.00 44.86 484 GLU A CA 1
ATOM 3780 C C . GLU A 1 513 ? 84.930 37.615 91.499 1.00 48.72 484 GLU A C 1
ATOM 3781 O O . GLU A 1 513 ? 85.223 38.269 92.509 1.00 54.33 484 GLU A O 1
ATOM 3783 N N . SER A 1 514 ? 85.181 36.326 91.348 1.00 45.53 485 SER A N 1
ATOM 3784 C CA . SER A 1 514 ? 85.731 35.477 92.373 1.00 42.33 485 SER A CA 1
ATOM 3785 C C . SER A 1 514 ? 86.038 34.215 91.594 1.00 47.64 485 SER A C 1
ATOM 3786 O O . SER A 1 514 ? 85.658 34.099 90.424 1.00 44.61 485 SER A O 1
ATOM 3789 N N . LYS A 1 515 ? 86.720 33.267 92.219 1.00 45.22 486 LYS A N 1
ATOM 3790 C CA . LYS A 1 515 ? 87.224 32.124 91.478 1.00 45.66 486 LYS A CA 1
ATOM 3791 C C . LYS A 1 515 ? 86.596 30.817 91.956 1.00 46.75 486 LYS A C 1
ATOM 3792 O O . LYS A 1 515 ? 86.982 29.729 91.508 1.00 45.33 486 LYS A O 1
ATOM 3794 N N . ASP A 1 516 ? 85.598 30.954 92.833 1.00 47.91 487 ASP A N 1
ATOM 3795 C CA . ASP A 1 516 ? 84.997 29.843 93.578 1.00 49.17 487 ASP A CA 1
ATOM 3796 C C . ASP A 1 516 ? 84.720 28.563 92.777 1.00 52.66 487 ASP A C 1
ATOM 3797 O O . ASP A 1 516 ? 85.144 27.477 93.179 1.00 64.90 487 ASP A O 1
ATOM 3799 N N . GLY A 1 517 ? 84.030 28.677 91.648 1.00 49.20 488 GLY A N 1
ATOM 3800 C CA . GLY A 1 517 ? 83.646 27.488 90.903 1.00 53.48 488 GLY A CA 1
ATOM 3801 C C . GLY A 1 517 ? 84.354 27.317 89.571 1.00 52.29 488 GLY A C 1
ATOM 3802 O O . GLY A 1 517 ? 83.800 26.718 88.641 1.00 47.41 488 GLY A O 1
ATOM 3803 N N . THR A 1 518 ? 85.581 27.829 89.482 1.00 45.20 489 THR A N 1
ATOM 3804 C CA . THR A 1 518 ? 86.348 27.787 88.237 1.00 43.76 489 THR A CA 1
ATOM 3805 C C . THR A 1 518 ? 86.544 26.357 87.723 1.00 45.40 489 THR A C 1
ATOM 3806 O O . THR A 1 518 ? 86.924 25.458 88.474 1.00 52.35 489 THR A O 1
ATOM 3810 N N . VAL A 1 519 ? 86.262 26.155 86.439 1.00 42.76 490 VAL A N 1
ATOM 3811 C CA . VAL A 1 519 ? 86.343 24.836 85.816 1.00 40.99 490 VAL A CA 1
ATOM 3812 C C . VAL A 1 519 ? 87.774 24.518 85.365 1.00 51.72 490 VAL A C 1
ATOM 3813 O O . VAL A 1 519 ? 88.380 25.290 84.612 1.00 49.85 490 VAL A O 1
ATOM 3815 N N . THR A 1 520 ? 88.310 23.382 85.816 1.00 55.14 491 THR A N 1
ATOM 3816 C CA . THR A 1 520 ? 89.688 23.005 85.481 1.00 46.85 491 THR A CA 1
ATOM 3817 C C . THR A 1 520 ? 89.836 21.982 84.343 1.00 50.27 491 THR A C 1
ATOM 3818 O O . THR A 1 520 ? 90.739 22.124 83.515 1.00 52.57 491 THR A O 1
ATOM 3821 N N . HIS A 1 521 ? 88.972 20.964 84.280 1.00 52.29 492 HIS A N 1
ATOM 3822 C CA . HIS A 1 521 ? 89.158 19.925 83.253 1.00 54.61 492 HIS A CA 1
ATOM 3823 C C . HIS A 1 521 ? 88.292 19.950 82.001 1.00 52.71 492 HIS A C 1
ATOM 3824 O O . HIS A 1 521 ? 88.824 19.879 80.898 1.00 50.91 492 HIS A O 1
ATOM 3825 N N . TYR A 1 522 ? 86.975 19.957 82.176 1.00 51.54 493 TYR A N 1
ATOM 3826 C CA . TYR A 1 522 ? 86.026 20.008 81.054 1.00 56.31 493 TYR A CA 1
ATOM 3827 C C . TYR A 1 522 ? 85.983 18.810 80.078 1.00 57.84 493 TYR A C 1
ATOM 3828 O O . TYR A 1 522 ? 87.010 18.235 79.696 1.00 56.67 493 TYR A O 1
ATOM 3837 N N . THR A 1 523 ? 84.765 18.470 79.668 1.00 52.37 494 THR A N 1
ATOM 3838 C CA . THR A 1 523 ? 84.518 17.651 78.483 1.00 51.56 494 THR A CA 1
ATOM 3839 C C . THR A 1 523 ? 83.206 18.184 77.885 1.00 50.25 494 THR A C 1
ATOM 3840 O O . THR A 1 523 ? 82.344 18.672 78.621 1.00 50.64 494 THR A O 1
ATOM 3842 N N . LEU A 1 524 ? 83.055 18.111 76.565 1.00 47.82 495 LEU A N 1
ATOM 3843 C CA . LEU A 1 524 ? 81.973 18.825 75.875 1.00 49.61 495 LEU A CA 1
ATOM 3844 C C . LEU A 1 524 ? 81.248 17.950 74.857 1.00 51.21 495 LEU A C 1
ATOM 3845 O O . LEU A 1 524 ? 81.875 17.423 73.935 1.00 53.87 495 LEU A O 1
ATOM 3849 N N . TRP A 1 525 ? 79.930 17.813 75.017 1.00 48.93 496 TRP A N 1
ATOM 3850 C CA . TRP A 1 525 ? 79.115 17.007 74.105 1.00 46.70 496 TRP A CA 1
ATOM 3851 C C . TRP A 1 525 ? 78.229 17.868 73.207 1.00 48.68 496 TRP A C 1
ATOM 3852 O O . TRP A 1 525 ? 77.842 18.982 73.579 1.00 47.84 496 TRP A O 1
ATOM 3855 N N . ALA A 1 526 ? 77.898 17.341 72.030 1.00 45.56 497 ALA A N 1
ATOM 3856 C CA . ALA A 1 526 ? 76.854 17.925 71.187 1.00 47.73 497 ALA A CA 1
ATOM 3857 C C . ALA A 1 526 ? 75.703 16.940 71.021 1.00 46.09 497 ALA A C 1
ATOM 3858 O O . ALA A 1 526 ? 75.841 15.755 71.332 1.00 49.73 497 ALA A O 1
ATOM 3860 N N . SER A 1 527 ? 74.573 17.428 70.524 1.00 46.03 498 SER A N 1
ATOM 3861 C CA . SER A 1 527 ? 73.382 16.595 70.411 1.00 49.21 498 SER A CA 1
ATOM 3862 C C . SER A 1 527 ? 72.340 17.174 69.467 1.00 47.91 498 SER A C 1
ATOM 3863 O O . SER A 1 527 ? 72.226 18.394 69.299 1.00 47.32 498 SER A O 1
ATOM 3866 N N . THR A 1 528 ? 71.578 16.276 68.854 1.00 53.79 499 THR A N 1
ATOM 3867 C CA . THR A 1 528 ? 70.467 16.664 68.005 1.00 51.80 499 THR A CA 1
ATOM 3868 C C . THR A 1 528 ? 69.144 16.198 68.615 1.00 47.23 499 THR A C 1
ATOM 3869 O O . THR A 1 528 ? 68.082 16.685 68.231 1.00 49.40 499 THR A O 1
ATOM 3873 N N . ASP A 1 529 ? 69.206 15.273 69.575 1.00 49.33 500 ASP A N 1
ATOM 3874 C CA . ASP A 1 529 ? 67.982 14.641 70.095 1.00 53.93 500 ASP A CA 1
ATOM 3875 C C . ASP A 1 529 ? 67.779 14.679 71.613 1.00 51.63 500 ASP A C 1
ATOM 3876 O O . ASP A 1 529 ? 66.883 13.995 72.114 1.00 47.52 500 ASP A O 1
ATOM 3877 N N . TRP A 1 530 ? 68.608 15.444 72.329 1.00 56.18 501 TRP A N 1
ATOM 3878 C CA . TRP A 1 530 ? 68.552 15.558 73.801 1.00 56.97 501 TRP A CA 1
ATOM 3879 C C . TRP A 1 530 ? 69.067 14.335 74.563 1.00 59.11 501 TRP A C 1
ATOM 3880 O O . TRP A 1 530 ? 69.140 14.357 75.799 1.00 61.27 501 TRP A O 1
ATOM 3891 N N . SER A 1 531 ? 69.417 13.277 73.829 1.00 62.58 502 SER A N 1
ATOM 3892 C CA . SER A 1 531 ? 69.932 12.047 74.430 1.00 57.28 502 SER A CA 1
ATOM 3893 C C . SER A 1 531 ? 71.416 12.183 74.732 1.00 65.20 502 SER A C 1
ATOM 3894 O O . SER A 1 531 ? 72.128 11.181 74.791 1.00 65.31 502 SER A O 1
ATOM 3895 N N . ASN A 1 532 ? 71.876 13.423 74.900 1.00 61.42 503 ASN A N 1
ATOM 3896 C CA . ASN A 1 532 ? 73.276 13.719 75.216 1.00 55.49 503 ASN A CA 1
ATOM 3897 C C . ASN A 1 532 ? 74.290 13.402 74.087 1.00 57.24 503 ASN A C 1
ATOM 3898 O O . ASN A 1 532 ? 75.015 14.293 73.645 1.00 58.83 503 ASN A O 1
ATOM 3899 N N . TRP A 1 533 ? 74.350 12.143 73.650 1.00 58.37 504 TRP A N 1
ATOM 3900 C CA . TRP A 1 533 ? 74.978 11.743 72.372 1.00 56.08 504 TRP A CA 1
ATOM 3901 C C . TRP A 1 533 ? 76.506 11.681 72.227 1.00 59.47 504 TRP A C 1
ATOM 3902 O O . TRP A 1 533 ? 77.161 10.747 72.710 1.00 64.37 504 TRP A O 1
ATOM 3904 N N . THR A 1 534 ? 77.044 12.678 71.521 1.00 55.89 505 THR A N 1
ATOM 3905 C CA . THR A 1 534 ? 78.373 12.612 70.905 1.00 50.92 505 THR A CA 1
ATOM 3906 C C . THR A 1 534 ? 79.414 13.495 71.610 1.00 54.05 505 THR A C 1
ATOM 3907 O O . THR A 1 534 ? 79.079 14.560 72.123 1.00 54.60 505 THR A O 1
ATOM 3908 N N . LYS A 1 535 ? 80.675 13.059 71.629 1.00 55.96 506 LYS A N 1
ATOM 3909 C CA . LYS A 1 535 ? 81.722 13.769 72.377 1.00 56.14 506 LYS A CA 1
ATOM 3910 C C . LYS A 1 535 ? 82.674 14.588 71.505 1.00 59.29 506 LYS A C 1
ATOM 3911 O O . LYS A 1 535 ? 83.319 14.056 70.596 1.00 59.98 506 LYS A O 1
ATOM 3917 N N . LEU A 1 536 ? 82.777 15.880 71.812 1.00 54.87 507 LEU A N 1
ATOM 3918 C CA . LEU A 1 536 ? 83.626 16.798 71.055 1.00 54.99 507 LEU A CA 1
ATOM 3919 C C . LEU A 1 536 ? 85.014 16.954 71.663 1.00 60.48 507 LEU A C 1
ATOM 3920 O O . LEU A 1 536 ? 85.975 17.261 70.951 1.00 56.92 507 LEU A O 1
ATOM 3922 N N . ALA A 1 537 ? 85.116 16.733 72.973 1.00 54.62 508 ALA A N 1
ATOM 3923 C CA . ALA A 1 537 ? 86.156 17.389 73.765 1.00 54.47 508 ALA A CA 1
ATOM 3924 C C . ALA A 1 537 ? 87.237 16.547 74.443 1.00 62.52 508 ALA A C 1
ATOM 3925 O O . ALA A 1 537 ? 88.166 16.076 73.790 1.00 68.93 508 ALA A O 1
ATOM 3927 N N . SER A 1 538 ? 87.117 16.407 75.764 1.00 63.08 509 SER A N 1
ATOM 3928 C CA . SER A 1 538 ? 88.217 15.969 76.635 1.00 60.39 509 SER A CA 1
ATOM 3929 C C . SER A 1 538 ? 89.381 16.961 76.568 1.00 57.44 509 SER A C 1
ATOM 3930 O O . SER A 1 538 ? 89.968 17.165 75.503 1.00 57.33 509 SER A O 1
ATOM 3932 N N . GLY A 1 539 ? 89.710 17.581 77.703 1.00 55.87 510 GLY A N 1
ATOM 3933 C CA . GLY A 1 539 ? 90.748 18.602 77.727 1.00 58.32 510 GLY A CA 1
ATOM 3934 C C . GLY A 1 539 ? 91.452 18.867 79.052 1.00 62.23 510 GLY A C 1
ATOM 3935 O O . GLY A 1 539 ? 92.003 17.947 79.669 1.00 67.78 510 GLY A O 1
ATOM 3936 N N . GLU A 1 540 ? 91.456 20.147 79.436 1.00 56.16 511 GLU A N 1
ATOM 3937 C CA . GLU A 1 540 ? 92.014 20.695 80.680 1.00 57.86 511 GLU A CA 1
ATOM 3938 C C . GLU A 1 540 ? 92.240 22.185 80.439 1.00 52.54 511 GLU A C 1
ATOM 3939 O O . GLU A 1 540 ? 92.921 22.566 79.483 1.00 51.15 511 GLU A O 1
ATOM 3942 N N . PHE A 1 541 ? 91.657 23.027 81.286 1.00 48.90 512 PHE A N 1
ATOM 3943 C CA . PHE A 1 541 ? 91.885 24.466 81.190 1.00 47.46 512 PHE A CA 1
ATOM 3944 C C . PHE A 1 541 ? 93.197 24.827 81.894 1.00 47.51 512 PHE A C 1
ATOM 3945 O O . PHE A 1 541 ? 93.339 24.618 83.099 1.00 49.59 512 PHE A O 1
ATOM 3953 N N . SER A 1 542 ? 94.150 25.367 81.137 1.00 42.16 513 SER A N 1
ATOM 3954 C CA . SER A 1 542 ? 95.524 25.526 81.622 1.00 36.46 513 SER A CA 1
ATOM 3955 C C . SER A 1 542 ? 95.806 26.865 82.300 1.00 36.19 513 SER A C 1
ATOM 3956 O O . SER A 1 542 ? 95.595 27.923 81.705 1.00 43.31 513 SER A O 1
ATOM 3957 N N . ASN A 1 543 ? 96.291 26.810 83.542 1.00 36.85 514 ASN A N 1
ATOM 3958 C CA . ASN A 1 543 ? 96.606 28.012 84.321 1.00 38.01 514 ASN A CA 1
ATOM 3959 C C . ASN A 1 543 ? 95.396 28.945 84.421 1.00 42.42 514 ASN A C 1
ATOM 3960 O O . ASN A 1 543 ? 95.522 30.174 84.449 1.00 44.78 514 ASN A O 1
ATOM 3965 N N . VAL A 1 544 ? 94.214 28.346 84.474 1.00 43.45 515 VAL A N 1
ATOM 3966 C CA . VAL A 1 544 ? 92.986 29.107 84.322 1.00 43.42 515 VAL A CA 1
ATOM 3967 C C . VAL A 1 544 ? 92.734 30.025 85.528 1.00 41.05 515 VAL A C 1
ATOM 3968 O O . VAL A 1 544 ? 92.035 31.032 85.414 1.00 35.16 515 VAL A O 1
ATOM 3972 N N . VAL A 1 545 ? 93.336 29.686 86.669 1.00 43.31 516 VAL A N 1
ATOM 3973 C CA . VAL A 1 545 ? 93.153 30.448 87.907 1.00 38.84 516 VAL A CA 1
ATOM 3974 C C . VAL A 1 545 ? 94.005 31.725 87.925 1.00 40.68 516 VAL A C 1
ATOM 3975 O O . VAL A 1 545 ? 93.479 32.839 88.052 1.00 38.74 516 VAL A O 1
ATOM 3977 N N . ASN A 1 546 ? 95.320 31.564 87.795 1.00 40.02 517 ASN A N 1
ATOM 3978 C CA . ASN A 1 546 ? 96.230 32.706 87.756 1.00 39.92 517 ASN A CA 1
ATOM 3979 C C . ASN A 1 546 ? 96.132 33.459 86.425 1.00 42.38 517 ASN A C 1
ATOM 3980 O O . ASN A 1 546 ? 96.673 34.558 86.279 1.00 43.97 517 ASN A O 1
ATOM 3982 N N . ASN A 1 547 ? 95.437 32.864 85.457 1.00 43.70 518 ASN A N 1
ATOM 3983 C CA . ASN A 1 547 ? 95.193 33.531 84.178 1.00 41.03 518 ASN A CA 1
ATOM 3984 C C . ASN A 1 547 ? 93.785 33.293 83.629 1.00 35.72 518 ASN A C 1
ATOM 3985 O O . ASN A 1 547 ? 93.612 32.489 82.709 1.00 35.28 518 ASN A O 1
ATOM 3990 N N . PRO A 1 548 ? 92.779 33.997 84.182 1.00 34.83 519 PRO A N 1
ATOM 3991 C CA . PRO A 1 548 ? 91.379 33.813 83.770 1.00 34.00 519 PRO A CA 1
ATOM 3992 C C . PRO A 1 548 ? 91.026 34.459 82.430 1.00 30.20 519 PRO A C 1
ATOM 3993 O O . PRO A 1 548 ? 90.171 35.335 82.384 1.00 32.20 519 PRO A O 1
ATOM 3994 N N . ILE A 1 549 ? 91.659 34.004 81.354 1.00 32.43 520 ILE A N 1
ATOM 3995 C CA . ILE A 1 549 ? 91.360 34.493 80.012 1.00 32.54 520 ILE A CA 1
ATOM 3996 C C . ILE A 1 549 ? 90.423 33.520 79.300 1.00 32.77 520 ILE A C 1
ATOM 3997 O O . ILE A 1 549 ? 90.213 32.404 79.783 1.00 31.56 520 ILE A O 1
ATOM 4002 N N . TRP A 1 550 ? 89.869 33.936 78.158 1.00 27.97 521 TRP A N 1
ATOM 4003 C CA . TRP A 1 550 ? 89.039 33.044 77.340 1.00 31.19 521 TRP A CA 1
ATOM 4004 C C . TRP A 1 550 ? 89.793 31.779 76.972 1.00 31.42 521 TRP A C 1
ATOM 4005 O O . TRP A 1 550 ? 90.962 31.836 76.583 1.00 35.79 521 TRP A O 1
ATOM 4016 N N . GLN A 1 551 ? 89.121 30.641 77.113 1.00 30.28 522 GLN A N 1
ATOM 4017 C CA . GLN A 1 551 ? 89.661 29.348 76.701 1.00 27.87 522 GLN A CA 1
ATOM 4018 C C . GLN A 1 551 ? 88.869 28.882 75.486 1.00 27.96 522 GLN A C 1
ATOM 4019 O O . GLN A 1 551 ? 87.643 28.971 75.469 1.00 34.65 522 GLN A O 1
ATOM 4025 N N . THR A 1 552 ? 89.561 28.407 74.458 1.00 35.24 523 THR A N 1
ATOM 4026 C CA . THR A 1 552 ? 88.892 27.987 73.232 1.00 29.47 523 THR A CA 1
ATOM 4027 C C . THR A 1 552 ? 88.985 26.477 73.079 1.00 36.73 523 THR A C 1
ATOM 4028 O O . THR A 1 552 ? 90.040 25.887 73.303 1.00 41.61 523 THR A O 1
ATOM 4032 N N . ILE A 1 553 ? 87.880 25.850 72.699 1.00 38.65 524 ILE A N 1
ATOM 4033 C CA . ILE A 1 553 ? 87.875 24.410 72.479 1.00 42.62 524 ILE A CA 1
ATOM 4034 C C . ILE A 1 553 ? 87.791 24.102 70.987 1.00 40.50 524 ILE A C 1
ATOM 4035 O O . ILE A 1 553 ? 86.872 24.557 70.301 1.00 43.97 524 ILE A O 1
ATOM 4040 N N . LYS A 1 554 ? 88.771 23.346 70.495 1.00 38.36 525 LYS A N 1
ATOM 4041 C CA . LYS A 1 554 ? 88.889 23.021 69.078 1.00 39.07 525 LYS A CA 1
ATOM 4042 C C . LYS A 1 554 ? 88.116 21.741 68.772 1.00 40.28 525 LYS A C 1
ATOM 4043 O O . LYS A 1 554 ? 88.246 20.748 69.494 1.00 40.97 525 LYS A O 1
ATOM 4044 N N . PHE A 1 555 ? 87.304 21.767 67.717 1.00 38.27 526 PHE A N 1
ATOM 4045 C CA . PHE A 1 555 ? 86.601 20.564 67.250 1.00 36.64 526 PHE A CA 1
ATOM 4046 C C . PHE A 1 555 ? 86.077 20.721 65.829 1.00 40.24 526 PHE A C 1
ATOM 4047 O O . PHE A 1 555 ? 85.872 21.842 65.354 1.00 39.95 526 PHE A O 1
ATOM 4055 N N . GLN A 1 556 ? 85.881 19.592 65.148 1.00 37.35 527 GLN A N 1
ATOM 4056 C CA . GLN A 1 556 ? 85.329 19.595 63.796 1.00 33.51 527 GLN A CA 1
ATOM 4057 C C . GLN A 1 556 ? 83.882 20.048 63.812 1.00 32.54 527 GLN A C 1
ATOM 4058 O O . GLN A 1 556 ? 83.138 19.699 64.729 1.00 36.10 527 GLN A O 1
ATOM 4064 N N . PRO A 1 557 ? 83.483 20.839 62.803 1.00 29.11 528 PRO A N 1
ATOM 4065 C CA . PRO A 1 557 ? 82.098 21.320 62.746 1.00 36.57 528 PRO A CA 1
ATOM 4066 C C . PRO A 1 557 ? 81.110 20.184 62.983 1.00 35.05 528 PRO A C 1
ATOM 4067 O O . PRO A 1 557 ? 81.173 19.155 62.306 1.00 32.80 528 PRO A O 1
ATOM 4071 N N . VAL A 1 558 ? 80.242 20.352 63.972 1.00 38.84 529 VAL A N 1
ATOM 4072 C CA . VAL A 1 558 ? 79.159 19.406 64.193 1.00 42.17 529 VAL A CA 1
ATOM 4073 C C . VAL A 1 558 ? 77.846 20.120 63.905 1.00 43.96 529 VAL A C 1
ATOM 4074 O O . VAL A 1 558 ? 77.690 21.304 64.232 1.00 38.82 529 VAL A O 1
ATOM 4075 N N . ARG A 1 559 ? 76.910 19.431 63.264 1.00 44.12 530 ARG A N 1
ATOM 4076 C CA . ARG A 1 559 ? 75.554 19.939 63.273 1.00 40.21 530 ARG A CA 1
ATOM 4077 C C . ARG A 1 559 ? 74.975 19.527 64.607 1.00 44.26 530 ARG A C 1
ATOM 4078 O O . ARG A 1 559 ? 75.094 18.372 65.024 1.00 44.56 530 ARG A O 1
ATOM 4079 N N . ALA A 1 560 ? 74.371 20.478 65.298 1.00 43.63 531 ALA A N 1
ATOM 4080 C CA . ALA A 1 560 ? 73.817 20.167 66.597 1.00 44.45 531 ALA A CA 1
ATOM 4081 C C . ALA A 1 560 ? 72.714 21.120 66.988 1.00 44.93 531 ALA A C 1
ATOM 4082 O O . ALA A 1 560 ? 72.528 22.185 66.389 1.00 41.81 531 ALA A O 1
ATOM 4084 N N . LYS A 1 561 ? 72.013 20.718 68.034 1.00 47.25 532 LYS A N 1
ATOM 4085 C CA . LYS A 1 561 ? 70.831 21.390 68.514 1.00 45.27 532 LYS A CA 1
ATOM 4086 C C . LYS A 1 561 ? 71.112 21.785 69.947 1.00 47.83 532 LYS A C 1
ATOM 4087 O O . LYS A 1 561 ? 70.617 22.797 70.440 1.00 47.11 532 LYS A O 1
ATOM 4088 N N . ILE A 1 562 ? 71.903 20.943 70.608 1.00 48.23 533 ILE A N 1
ATOM 4089 C CA . ILE A 1 562 ? 72.254 21.107 72.013 1.00 46.47 533 ILE A CA 1
ATOM 4090 C C . ILE A 1 562 ? 73.755 20.903 72.239 1.00 48.46 533 ILE A C 1
ATOM 4091 O O . ILE A 1 562 ? 74.361 20.000 71.654 1.00 46.85 533 ILE A O 1
ATOM 4096 N N . LEU A 1 563 ? 74.354 21.748 73.076 1.00 40.73 534 LEU A N 1
ATOM 4097 C CA . LEU A 1 563 ? 75.707 21.493 73.571 1.00 43.19 534 LEU A CA 1
ATOM 4098 C C . LEU A 1 563 ? 75.672 21.023 75.021 1.00 46.97 534 LEU A C 1
ATOM 4099 O O . LEU A 1 563 ? 74.679 21.234 75.728 1.00 41.57 534 LEU A O 1
ATOM 4100 N N . LYS A 1 564 ? 76.764 20.409 75.470 1.00 43.81 535 LYS A N 1
ATOM 4101 C CA . LYS A 1 564 ? 76.814 19.842 76.812 1.00 41.25 535 LYS A CA 1
ATOM 4102 C C . LYS A 1 564 ? 78.198 19.993 77.424 1.00 44.98 535 LYS A C 1
ATOM 4103 O O . LYS A 1 564 ? 79.123 19.284 77.039 1.00 49.19 535 LYS A O 1
ATOM 4104 N N . LEU A 1 565 ? 78.341 20.908 78.381 1.00 45.12 536 LEU A N 1
ATOM 4105 C CA . LEU A 1 565 ? 79.644 21.151 79.002 1.00 48.65 536 LEU A CA 1
ATOM 4106 C C . LEU A 1 565 ? 79.754 20.522 80.388 1.00 52.79 536 LEU A C 1
ATOM 4107 O O . LEU A 1 565 ? 78.981 20.847 81.289 1.00 54.54 536 LEU A O 1
ATOM 4108 N N . ASP A 1 566 ? 80.732 19.633 80.546 1.00 53.54 537 ASP A N 1
ATOM 4109 C CA . ASP A 1 566 ? 80.981 18.947 81.812 1.00 57.62 537 ASP A CA 1
ATOM 4110 C C . ASP A 1 566 ? 82.136 19.576 82.593 1.00 58.08 537 ASP A C 1
ATOM 4111 O O . ASP A 1 566 ? 83.216 19.792 82.051 1.00 59.61 537 ASP A O 1
ATOM 4116 N N . ALA A 1 567 ? 81.911 19.854 83.871 1.00 59.36 538 ALA A N 1
ATOM 4117 C CA . ALA A 1 567 ? 82.989 20.255 84.766 1.00 61.26 538 ALA A CA 1
ATOM 4118 C C . ALA A 1 567 ? 83.602 19.006 85.397 1.00 64.25 538 ALA A C 1
ATOM 4119 O O . ALA A 1 567 ? 82.951 18.327 86.191 1.00 65.90 538 ALA A O 1
ATOM 4121 N N . ASP A 1 568 ? 84.850 18.699 85.046 1.00 59.12 539 ASP A N 1
ATOM 4122 C CA . ASP A 1 568 ? 85.491 17.479 85.544 1.00 62.00 539 ASP A CA 1
ATOM 4123 C C . ASP A 1 568 ? 86.478 17.730 86.700 1.00 64.14 539 ASP A C 1
ATOM 4124 O O . ASP A 1 568 ? 87.538 17.105 86.747 1.00 66.22 539 ASP A O 1
ATOM 4129 N N . ARG A 1 569 ? 86.089 18.652 87.588 1.00 67.30 540 ARG A N 1
ATOM 4130 C CA . ARG A 1 569 ? 86.724 19.054 88.873 1.00 64.20 540 ARG A CA 1
ATOM 4131 C C . ARG A 1 569 ? 86.921 20.585 88.979 1.00 60.74 540 ARG A C 1
ATOM 4132 O O . ARG A 1 569 ? 87.379 21.242 88.038 1.00 55.99 540 ARG A O 1
ATOM 4134 N N . LEU A 1 570 ? 86.554 21.123 90.144 1.00 62.31 541 LEU A N 1
ATOM 4135 C CA . LEU A 1 570 ? 86.088 22.507 90.275 1.00 57.65 541 LEU A CA 1
ATOM 4136 C C . LEU A 1 570 ? 86.906 23.479 91.142 1.00 63.46 541 LEU A C 1
ATOM 4137 O O . LEU A 1 570 ? 86.356 24.466 91.648 1.00 62.58 541 LEU A O 1
ATOM 4140 N N . ALA A 1 571 ? 88.194 23.208 91.325 1.00 56.10 542 ALA A N 1
ATOM 4141 C CA . ALA A 1 571 ? 89.119 24.180 91.926 1.00 52.19 542 ALA A CA 1
ATOM 4142 C C . ALA A 1 571 ? 88.857 24.688 93.359 1.00 51.72 542 ALA A C 1
ATOM 4143 O O . ALA A 1 571 ? 89.795 24.711 94.155 1.00 52.27 542 ALA A O 1
ATOM 4145 N N . THR A 1 572 ? 87.634 25.122 93.689 1.00 50.98 543 THR A N 1
ATOM 4146 C CA . THR A 1 572 ? 87.354 25.620 95.055 1.00 57.59 543 THR A CA 1
ATOM 4147 C C . THR A 1 572 ? 85.940 25.435 95.636 1.00 64.34 543 THR A C 1
ATOM 4148 O O . THR A 1 572 ? 85.678 25.899 96.754 1.00 66.48 543 THR A O 1
ATOM 4152 N N . GLY A 1 573 ? 85.031 24.779 94.917 1.00 60.68 544 GLY A N 1
ATOM 4153 C CA . GLY A 1 573 ? 83.669 24.660 95.421 1.00 54.11 544 GLY A CA 1
ATOM 4154 C C . GLY A 1 573 ? 82.816 23.503 94.925 1.00 50.88 544 GLY A C 1
ATOM 4155 O O . GLY A 1 573 ? 83.325 22.505 94.413 1.00 53.61 544 GLY A O 1
ATOM 4156 N N . ASN A 1 574 ? 81.502 23.648 95.081 1.00 54.27 545 ASN A N 1
ATOM 4157 C CA . ASN A 1 574 ? 80.559 22.595 94.712 1.00 55.57 545 ASN A CA 1
ATOM 4158 C C . ASN A 1 574 ? 79.643 22.938 93.530 1.00 60.53 545 ASN A C 1
ATOM 4159 O O . ASN A 1 574 ? 78.938 22.064 93.023 1.00 58.87 545 ASN A O 1
ATOM 4161 N N . ARG A 1 575 ? 79.642 24.199 93.098 1.00 59.96 546 ARG A N 1
ATOM 4162 C CA . ARG A 1 575 ? 78.920 24.582 91.881 1.00 55.16 546 ARG A CA 1
ATOM 4163 C C . ARG A 1 575 ? 79.865 25.254 90.883 1.00 59.92 546 ARG A C 1
ATOM 4164 O O . ARG A 1 575 ? 80.521 26.251 91.211 1.00 51.67 546 ARG A O 1
ATOM 4172 N N . MET A 1 576 ? 79.942 24.698 89.673 1.00 61.15 547 MET A N 1
ATOM 4173 C CA . MET A 1 576 ? 80.795 25.266 88.633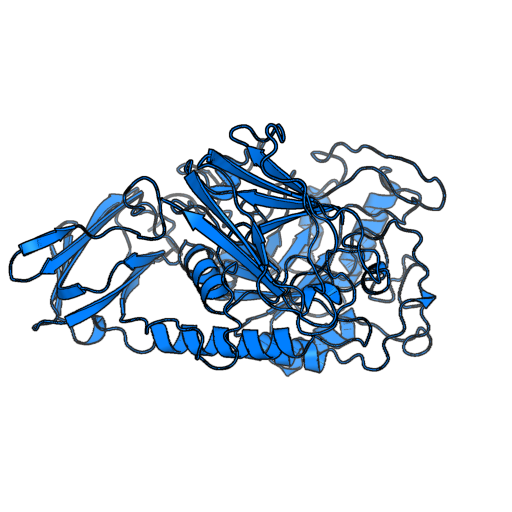 1.00 54.14 547 MET A CA 1
ATOM 4174 C C . MET A 1 576 ? 80.342 26.666 88.260 1.00 48.61 547 MET A C 1
ATOM 4175 O O . MET A 1 576 ? 79.147 26.933 88.097 1.00 51.09 547 MET A O 1
ATOM 4180 N N . ALA A 1 577 ? 81.319 27.555 88.138 1.00 46.42 548 ALA A N 1
ATOM 4181 C CA . ALA A 1 577 ? 81.072 28.947 87.823 1.00 38.56 548 ALA A CA 1
ATOM 4182 C C . ALA A 1 577 ? 81.628 29.227 86.440 1.00 37.20 548 ALA A C 1
ATOM 4183 O O . ALA A 1 577 ? 82.367 28.406 85.886 1.00 36.59 548 ALA A O 1
ATOM 4185 N N . TYR A 1 578 ? 81.268 30.380 85.881 1.00 33.75 549 TYR A N 1
ATOM 4186 C CA . TYR A 1 578 ? 81.836 30.817 84.614 1.00 27.99 549 TYR A CA 1
ATOM 4187 C C . TYR A 1 578 ? 81.689 32.315 84.489 1.00 29.42 549 TYR A C 1
ATOM 4188 O O . TYR A 1 578 ? 80.769 32.902 85.065 1.00 34.08 549 TYR A O 1
ATOM 4197 N N . GLY A 1 579 ? 82.601 32.939 83.753 1.00 24.64 550 GLY A N 1
ATOM 4198 C CA . GLY A 1 579 ? 82.489 34.359 83.470 1.00 27.44 550 GLY A CA 1
ATOM 4199 C C . GLY A 1 579 ? 81.553 34.558 82.291 1.00 27.56 550 GLY A C 1
ATOM 4200 O O . GLY A 1 579 ? 80.656 35.406 82.328 1.00 30.50 550 GLY A O 1
ATOM 4201 N N . ASP A 1 580 ? 81.754 33.758 81.245 1.00 24.44 551 ASP A N 1
ATOM 4202 C CA . ASP A 1 580 ? 80.964 33.866 80.028 1.00 27.43 551 ASP A CA 1
ATOM 4203 C C . ASP A 1 580 ? 81.272 32.640 79.165 1.00 31.26 551 ASP A C 1
ATOM 4204 O O . ASP A 1 580 ? 82.243 31.918 79.431 1.00 23.60 551 ASP A O 1
ATOM 4209 N N . VAL A 1 581 ? 80.422 32.376 78.172 1.00 26.24 552 VAL A N 1
ATOM 4210 C CA . VAL A 1 581 ? 80.715 31.367 77.156 1.00 23.86 552 VAL A CA 1
ATOM 4211 C C . VAL A 1 581 ? 80.271 31.872 75.785 1.00 28.41 552 VAL A C 1
ATOM 4212 O O . VAL A 1 581 ? 79.301 32.636 75.685 1.00 31.74 552 VAL A O 1
ATOM 4216 N N . GLU A 1 582 ? 80.983 31.458 74.736 1.00 26.72 553 GLU A N 1
ATOM 4217 C CA . GLU A 1 582 ? 80.625 31.832 73.366 1.00 25.59 553 GLU A CA 1
ATOM 4218 C C . GLU A 1 582 ? 80.514 30.609 72.453 1.00 28.44 553 GLU A C 1
ATOM 4219 O O . GLU A 1 582 ? 81.362 29.713 72.499 1.00 32.35 553 GLU A O 1
ATOM 4225 N N . VAL A 1 583 ? 79.464 30.574 71.632 1.00 34.25 554 VAL A N 1
ATOM 4226 C CA . VAL A 1 583 ? 79.267 29.495 70.666 1.00 35.34 554 VAL A CA 1
ATOM 4227 C C . VAL A 1 583 ? 79.353 30.053 69.244 1.00 38.50 554 VAL A C 1
ATOM 4228 O O . VAL A 1 583 ? 78.519 30.864 68.831 1.00 35.79 554 VAL A O 1
ATOM 4232 N N . ASN A 1 584 ? 80.363 29.614 68.498 1.00 36.97 555 ASN A N 1
ATOM 4233 C CA . ASN A 1 584 ? 80.566 30.102 67.134 1.00 42.24 555 ASN A CA 1
ATOM 4234 C C . ASN A 1 584 ? 79.926 29.184 66.101 1.00 43.66 555 ASN A C 1
ATOM 4235 O O . ASN A 1 584 ? 79.882 27.959 66.283 1.00 42.45 555 ASN A O 1
ATOM 4240 N N . LEU A 1 585 ? 79.429 29.781 65.021 1.00 45.22 556 LEU A N 1
ATOM 4241 C CA . LEU A 1 585 ? 78.659 29.043 64.025 1.00 47.83 556 LEU A CA 1
ATOM 4242 C C . LEU A 1 585 ? 79.189 29.281 62.609 1.00 51.48 556 LEU A C 1
ATOM 4243 O O . LEU A 1 585 ? 79.986 30.197 62.380 1.00 50.16 556 LEU A O 1
ATOM 4248 N N . LYS A 1 586 ? 78.750 28.449 61.665 1.00 52.62 557 LYS A N 1
ATOM 4249 C CA . LYS A 1 586 ? 79.201 28.552 60.279 1.00 46.24 557 LYS A CA 1
ATOM 4250 C C . LYS A 1 586 ? 78.549 29.746 59.592 1.00 45.20 557 LYS A C 1
ATOM 4251 O O . LYS A 1 586 ? 77.404 30.092 59.896 1.00 55.81 557 LYS A O 1
#

Nearest PDB structures (foldseek):
  5k9h-assembly1_A  TM=1.002E+00  e=0.000E+00  unidentified
  8ayr-assembly2_B  TM=7.502E-01  e=3.827E-66  Akkermansia muciniphila
  3eyp-assembly2_B  TM=9.084E-01  e=1.304E-51  Bacteroides thetaiotaomicron
  3mo4-assembly1_A  TM=8.669E-01  e=1.078E-48  Bifidobacterium longum subsp. infantis ATCC 15697 = JCM 1222 = DSM 20088
  3mo4-assembly2_B  TM=8.648E-01  e=1.877E-48  Bifidobacterium longum subsp. infantis ATCC 15697 = JCM 1222 = DSM 20088

CATH classification: 3.20.20.80

B-factor: mean 19.86, std 13.75, range [3.28, 77.91]

Secondary structure (DSSP, 8-state):
---S----HHHHHHHTT-EEEEE--SGGGTTT-SS--S---GGG---SS--HHHHHHHHHHTT-SEEEEEEE-TT--BSS--SS-SSBGGGSTGGGGT--HHHHHHHHHHHHT-EEEEEE-SS-SS-TTTTSHHHHHHHHHHHHHHHHSSS--SEEEE-----SB--GGGT--B----TTTTT-HHHHHHHHHHH-TTPEEEE-SSS--SBEE-S-SSS---SS--SEE-SSS---HHHHHH--TT-SEE--EEEEEESSSSSS--GGGGGGPPPHHHHHHHHHTTTTBT-EEEEE-PBPTTSSB-HHHHHHHHHHHHHHHHHTS--TTTTSEEEEETTEEEEEEEEEEEEEEEEEEE-GGG---EEEEEEEEEETTEEEEE--TT-SSS------TT-EEEEEEEEEEEEEEEEEEEESSS--EEEEEEE-PPPP-TTSTT----TTTTSEEEEEETTEEEEEEEEEEEEEEEEEE--SS--TT---S-EEEEESSSS--EE------TTTTT----EEEEEEEEEEEEEEEE-S--TT-SS---SEEEEEE-

Radius of gyration: 24.6 Å; Cα contacts (8 Å, |Δi|>4): 1359; chains: 1; bounding box: 67×54×72 Å

Sequence (554 aa):
EPCGPVPTENQLRWQDMEMYAFIHYSLNTYTDEEWGYGNEDPQLFNPSSLDCRQWARVCKQAGMRGIIFTAKHHCGFCMWPSAYTEYSVKNSPWKNGKGDVVRELADACREEGLKFAVYLSPWDRNHPAYGQPAYVAYFRNQLRELLTNYGEIFEVWFDGANGGDGWYGGANETRKIDRTTYYQWPETYKMIRQLQPNCLIWNDGSDRGDLRWVGTEAGNVGETNWSLLNHDGEVEWHMLHYGLENGDSWVPGETNTSIRPGWFYHDTENEHVKSLSKLMDTYYKSVGRNSTLLLNFPIAPNGRIHPNDSLRGIAFKKMIGEVFRKNLAEKARTQTKGDETVIDFGKPTTFNRFLAEEDIRYGQRVKKFLLEAEINGQWQQLKDALVENGDGLTTIGHRRIICFPTVNATKLRFTVVNTKCEPFIKKLGVYLAPELTADIPDAGEKKSSNLHLFFSSPTQMMIDWETEQTITSFRYLPPQESKDGTVTHYTLWASTDWSNWTKLASGEFSNVVNNPIWQTIKFQPVRAKILKLDADRLATGNRMAYGDVEVNLK